Protein AF-A0A1Y1SK71-F1 (afdb_monomer)

Nearest PDB structures (foldseek):
  4bwz-assembly1_A  TM=1.422E-01  e=2.456E+00  Thermus thermophilus
  5mju-assembly1_A  TM=1.550E-01  e=6.084E+00  Homo sapiens
  7awq-assembly1_A  TM=1.308E-01  e=3.224E+00  Homo sapiens
  2nrj-assembly1_A  TM=1.210E-01  e=3.224E+00  Bacillus cereus

Organism: NCBI:txid1317117

Secondary structure (DSSP, 8-state):
-HHHHHHHHHHSS-S---------HHHHHHHHHHHTTTSPTT-THHHHHHHTHHHHHHHHTHHHHHHHHHTT-HHHHHHHHHHHSHHHHHHHHHHHHHTTGGGGGS---GGGGS----SSSHHHHHHHHHHS-GGGGSTT-HHHHHHHHHHHHHHHHHHHHHIIIIIHHHHHTTT--GGG-S--SGGGSSTT-SS-HHHHHHHHH-HHHHHHHHHHHHTT-SHHHHHHHHHHHHS-HHHHSPPP----HHHHHHHHHHTT----HHHHHHHHHHHHHHHHHHHHHHHHHHHHHHHH-HHHHHHTTTSTTSHHHHHHHHHHHHHHHHHHHHH-TTTSPPP-EEEEESPTT---B-S--PPPTT----SSTT----TTTT-EEEESS---S-GGGGGGGEEEEETT-PBPPEEEEESSTTS-TTT-SEEEEEESS--PPTT-EEEEEE-TT-B-TT-TTSTT-B-SS-EEEEEEB--

Solvent-accessible surface area (backbone atoms only — not comparable to full-atom values): 24291 Å² total; per-residue (Å²): 113,78,70,64,60,57,53,61,70,59,67,55,47,81,78,86,91,70,100,63,81,57,30,30,51,59,46,25,23,49,20,37,61,53,8,57,74,60,42,63,87,88,46,60,62,42,61,42,40,65,69,23,37,31,10,21,39,34,19,15,24,31,38,50,6,8,46,47,38,18,49,60,37,64,70,31,28,57,50,14,60,47,45,39,30,47,66,34,46,50,32,36,26,38,48,40,24,76,70,55,42,46,53,76,69,48,86,68,57,78,72,81,75,54,81,90,66,83,71,88,47,59,62,56,50,54,55,47,51,73,75,39,72,69,70,72,75,60,78,75,43,66,46,45,28,40,51,16,19,46,51,4,25,50,21,25,30,51,32,53,29,38,24,62,52,41,26,49,50,56,31,44,50,70,74,31,51,51,92,65,50,89,56,74,39,51,64,34,31,45,69,90,46,85,80,13,57,22,51,53,46,29,71,73,63,34,61,73,55,31,55,36,52,32,56,37,49,61,39,29,61,36,64,43,31,49,47,21,21,43,44,45,66,79,64,44,44,60,85,68,53,61,77,72,39,77,53,72,42,65,61,59,29,52,15,38,45,73,75,75,37,91,54,55,54,63,54,52,52,45,14,55,50,28,25,57,49,51,58,54,46,48,58,56,46,22,72,58,42,31,70,58,42,53,71,58,28,55,64,46,72,73,26,48,53,78,30,72,30,8,36,61,46,32,10,45,33,34,17,39,27,48,57,46,48,48,35,15,21,58,56,26,71,76,66,18,73,40,32,42,77,30,40,55,36,64,44,77,69,39,64,57,41,69,36,59,64,68,53,77,74,96,66,57,86,37,100,43,103,77,73,56,52,54,26,38,75,49,40,34,40,26,38,30,46,24,39,46,43,69,42,79,83,43,38,88,25,46,48,42,24,44,78,87,66,50,75,55,61,62,45,53,45,34,25,35,79,85,42,53,55,54,30,30,40,29,36,29,47,41,38,74,66,43,60,52,60,58,68,38,47,38,39,41,39,40,40,50,74,34,38,22,55,70,32,89,84,37,82,44,15,33,27,68,63,60,48,74,42,38,35,28,30,16,117

Sequence (475 aa):
MIKTLRTWAACALLMTAGNGFAAGMTTHAMMADVARHKLPPEHPLIAVLQHHRAALIAGAMFPDGGYFTGAAFEGDRDLAETAHWDSYTDALAAVAHEAGCADISGAADPWDSLPILGGTFDWAADELARELPIVSLRSADDCGTLVAFLMGIAAHGMGDEVWDALFEPSVYQRGEMHHSSPGYLLDSLPPGADPSVGTLLRGALGDAAFDALAAGFEFINGVEYAMDVIAIRDKFAWDEIPALVFPPSAPLSAAFARLGLDYDGLAIQRAAAGTRLLVSAERVAAAVDYVRVRDVMPYAVSNYETGSGGIHDVAQYIAGYYEHLWDRVVNGPINAAPPFVVGVHPRPGERNLPTAPCLAEPFAACEDNTRRPIADRYIYFALSASPGSDFSELEDAVAVFDEQGNKLASRLTPLPPWASPMSAHGMRIELLDKVLKPQHRYTVTITSQLYDRRGPNAPKARLAQPMIWHFQTGD

Mean predicted aligned error: 11.46 Å

Foldseek 3Di:
DVVVVLVVQLVQQPDDDDDDFDDQLLQLLLLQLLLLVLADPPDLVNVLCVLLVLLLSLLLLLLLLLLLCCSRPVVSPVLSVVLLFQLLLQLLLQLLLVVVLLCVSPCPPLVVPDDCPDDPCVVVCVVVCVVDVSSVVCSDDLSSSSLSSSLSSLSNNLLCLFLVLWPQLLLVLVVQFLVLFPCQWQCQVLPPDVNGNLNVVCVVSPDSRSVSSRVSVNSHRGLSLLVLLLCCPVVVSVVVNDNHDHHQQPSSQSSCVVVVHGDDSVSSVSSSVSSVVSVVVSNSRSVRRVVSSCVRRVVCSVAQPPHRSHSNNSSQLSSLLSVQSSQCSNVNPQRTAAKAWSDWFPHFAAEAQAFFSDDDDDRQPPPDPPSGGQSQSTTKIFISAQQLDDQQVCQVQKFKAWPVRDTFAWGKAGRVNPDDSRTGRMIGTGGPPRTDDAFTKMKMKGQQCRFHSVDNPRDRRTHPGIDMGMYTHHD

Structure (mmCIF, N/CA/C/O backbone):
data_AF-A0A1Y1SK71-F1
#
_entry.id   AF-A0A1Y1SK71-F1
#
loop_
_atom_site.group_PDB
_atom_site.id
_atom_site.type_symbol
_atom_site.label_atom_id
_atom_site.label_alt_id
_atom_site.label_comp_id
_atom_site.label_asym_id
_atom_site.label_entity_id
_atom_site.label_seq_id
_atom_site.pdbx_PDB_ins_code
_atom_site.Cartn_x
_atom_site.Cartn_y
_atom_site.Cartn_z
_atom_site.occupancy
_atom_site.B_iso_or_equiv
_atom_site.auth_seq_id
_atom_site.auth_comp_id
_atom_site.auth_asym_id
_atom_site.auth_atom_id
_atom_site.pdbx_PDB_model_num
ATOM 1 N N . MET A 1 1 ? 43.114 -10.062 -17.255 1.00 36.56 1 MET A N 1
ATOM 2 C CA . MET A 1 1 ? 41.886 -9.255 -17.435 1.00 36.56 1 MET A CA 1
ATOM 3 C C . MET A 1 1 ? 40.627 -9.912 -16.864 1.00 36.56 1 MET A C 1
ATOM 5 O O . MET A 1 1 ? 39.883 -9.215 -16.199 1.00 36.56 1 MET A O 1
ATOM 9 N N . ILE A 1 2 ? 40.404 -11.227 -17.006 1.00 32.44 2 ILE A N 1
ATOM 10 C CA . ILE A 1 2 ? 39.221 -11.919 -16.428 1.00 32.44 2 ILE A CA 1
ATOM 11 C C . ILE A 1 2 ? 39.284 -12.067 -14.888 1.00 32.44 2 ILE A C 1
ATOM 13 O O . ILE A 1 2 ? 38.260 -12.062 -14.214 1.00 32.44 2 ILE A O 1
ATOM 17 N N . LYS A 1 3 ? 40.486 -12.136 -14.295 1.00 26.12 3 LYS A N 1
ATOM 18 C CA . LYS A 1 3 ? 40.665 -12.227 -12.830 1.00 26.12 3 LYS A CA 1
ATOM 19 C C . LYS A 1 3 ? 40.483 -10.900 -12.087 1.00 26.12 3 LYS A C 1
ATOM 21 O O . LYS A 1 3 ? 40.135 -10.928 -10.919 1.00 26.12 3 LYS A O 1
ATOM 26 N N . THR A 1 4 ? 40.682 -9.771 -12.765 1.00 29.34 4 THR A N 1
ATOM 27 C CA . THR A 1 4 ? 40.555 -8.424 -12.191 1.00 29.34 4 THR A CA 1
ATOM 28 C C . THR A 1 4 ? 39.109 -7.923 -12.185 1.00 29.34 4 THR A C 1
ATOM 30 O O . THR A 1 4 ? 38.767 -7.167 -11.294 1.00 29.34 4 THR A O 1
ATOM 33 N N . LEU A 1 5 ? 38.231 -8.396 -13.086 1.00 29.25 5 LEU A N 1
ATOM 34 C CA . LEU A 1 5 ? 36.779 -8.143 -12.983 1.00 29.25 5 LEU A CA 1
ATOM 35 C C . LEU A 1 5 ? 36.122 -8.915 -11.823 1.00 29.25 5 LEU A C 1
ATOM 37 O O . LEU A 1 5 ? 35.161 -8.435 -11.235 1.00 29.25 5 LEU A O 1
ATOM 41 N N . ARG A 1 6 ? 36.663 -10.086 -11.454 1.00 30.45 6 ARG A N 1
ATOM 42 C CA . ARG A 1 6 ? 36.163 -10.904 -10.332 1.00 30.45 6 ARG A CA 1
ATOM 43 C C . ARG A 1 6 ? 36.442 -10.299 -8.954 1.00 30.45 6 ARG A C 1
ATOM 45 O O . ARG A 1 6 ? 35.761 -10.645 -8.001 1.00 30.45 6 ARG A O 1
ATOM 52 N N . THR A 1 7 ? 37.431 -9.415 -8.840 1.00 29.72 7 THR A N 1
ATOM 53 C CA . THR A 1 7 ? 37.834 -8.816 -7.557 1.00 29.72 7 THR A CA 1
ATOM 54 C C . THR A 1 7 ? 37.006 -7.580 -7.197 1.00 29.72 7 THR A C 1
ATOM 56 O O . THR A 1 7 ? 36.808 -7.319 -6.020 1.00 29.72 7 THR A O 1
ATOM 59 N N . TRP A 1 8 ? 36.455 -6.864 -8.184 1.00 31.98 8 TRP A N 1
ATOM 60 C CA . TRP A 1 8 ? 35.573 -5.714 -7.931 1.00 31.98 8 TRP A CA 1
ATOM 61 C C . TRP A 1 8 ? 34.147 -6.128 -7.539 1.00 31.98 8 TRP A C 1
ATOM 63 O O . TRP A 1 8 ? 33.538 -5.458 -6.716 1.00 31.98 8 TRP A O 1
ATOM 73 N N . ALA A 1 9 ? 33.656 -7.272 -8.033 1.00 34.44 9 ALA A N 1
ATOM 74 C CA . ALA A 1 9 ? 32.361 -7.833 -7.628 1.00 34.44 9 ALA A CA 1
ATOM 75 C C . ALA A 1 9 ? 32.344 -8.348 -6.172 1.00 34.44 9 ALA A C 1
ATOM 77 O O . ALA A 1 9 ? 31.290 -8.402 -5.555 1.00 34.44 9 ALA A O 1
ATOM 78 N N . ALA A 1 10 ? 33.507 -8.709 -5.616 1.00 28.75 10 ALA A N 1
ATOM 79 C CA . ALA A 1 10 ? 33.626 -9.290 -4.277 1.00 28.75 10 ALA A CA 1
ATOM 80 C C . ALA A 1 10 ? 33.840 -8.251 -3.157 1.00 28.75 10 ALA A C 1
ATOM 82 O O . ALA A 1 10 ? 33.617 -8.563 -1.993 1.00 28.75 10 ALA A O 1
ATOM 83 N N . CYS A 1 11 ? 34.268 -7.024 -3.479 1.00 27.55 11 CYS A N 1
ATOM 84 C CA . CYS A 1 11 ? 34.524 -5.984 -2.472 1.00 27.55 11 CYS A CA 1
ATOM 85 C C . CYS A 1 11 ? 33.317 -5.074 -2.182 1.00 27.55 11 CYS A C 1
ATOM 87 O O . CYS A 1 11 ? 33.364 -4.333 -1.206 1.00 27.55 11 CYS A O 1
ATOM 89 N N . ALA A 1 12 ? 32.251 -5.128 -2.987 1.00 33.69 12 ALA A N 1
ATOM 90 C CA . ALA A 1 12 ? 31.067 -4.272 -2.833 1.00 33.69 12 ALA A CA 1
ATOM 91 C C . ALA A 1 12 ? 30.032 -4.794 -1.812 1.00 33.69 12 ALA A C 1
ATOM 93 O O . ALA A 1 12 ? 29.107 -4.078 -1.464 1.00 33.69 12 ALA A O 1
ATOM 94 N N . LEU A 1 13 ? 30.200 -6.019 -1.309 1.00 36.97 13 LEU A N 1
ATOM 95 C CA . LEU A 1 13 ? 29.181 -6.746 -0.538 1.00 36.97 13 LEU A CA 1
ATOM 96 C C . LEU A 1 13 ? 29.346 -6.660 0.994 1.00 36.97 13 LEU A C 1
ATOM 98 O O . LEU A 1 13 ? 28.706 -7.406 1.725 1.00 36.97 13 LEU A O 1
ATOM 102 N N . LEU A 1 14 ? 30.254 -5.817 1.499 1.00 31.41 14 LEU A N 1
ATOM 103 C CA . LEU A 1 14 ? 30.771 -5.936 2.872 1.00 31.41 14 LEU A CA 1
ATOM 104 C C . LEU A 1 14 ? 30.262 -4.918 3.905 1.00 31.41 14 LEU A C 1
ATOM 106 O O . LEU A 1 14 ? 30.812 -4.896 5.004 1.00 31.41 14 LEU A O 1
ATOM 110 N N . MET A 1 15 ? 29.256 -4.079 3.634 1.00 28.08 15 MET A N 1
ATOM 111 C CA . MET A 1 15 ? 28.862 -3.051 4.613 1.00 28.08 15 MET A CA 1
ATOM 112 C C . MET A 1 15 ? 27.339 -2.857 4.730 1.00 28.08 15 MET A C 1
ATOM 114 O O . MET A 1 15 ? 26.698 -2.316 3.842 1.00 28.08 15 MET A O 1
ATOM 118 N N . THR A 1 16 ? 26.853 -3.247 5.916 1.00 32.62 16 THR A N 1
ATOM 119 C CA . THR A 1 16 ? 25.684 -2.778 6.692 1.00 32.62 16 THR A CA 1
ATOM 120 C C . THR A 1 16 ? 24.262 -3.241 6.344 1.00 32.62 16 THR A C 1
ATOM 122 O O . THR A 1 16 ? 23.677 -2.884 5.330 1.00 32.62 16 THR A O 1
ATOM 125 N N . ALA A 1 17 ? 23.685 -3.963 7.315 1.00 28.03 17 ALA A N 1
ATOM 126 C CA . ALA A 1 17 ? 22.271 -4.276 7.472 1.00 28.03 17 ALA A CA 1
ATOM 127 C C . ALA A 1 17 ? 21.498 -3.062 8.020 1.00 28.03 17 ALA A C 1
ATOM 129 O O . ALA A 1 17 ? 21.842 -2.526 9.076 1.00 28.03 17 ALA A O 1
ATOM 130 N N . GLY A 1 18 ? 20.444 -2.660 7.312 1.00 29.84 18 GLY A N 1
ATOM 131 C CA . GLY A 1 18 ? 19.381 -1.799 7.824 1.00 29.84 18 GLY A CA 1
ATOM 132 C C . GLY A 1 18 ? 18.129 -2.631 8.113 1.00 29.84 18 GLY A C 1
ATOM 133 O O . GLY A 1 18 ? 17.777 -3.505 7.319 1.00 29.84 18 GLY A O 1
ATOM 134 N N . ASN A 1 19 ? 17.457 -2.344 9.231 1.00 27.12 19 ASN A N 1
ATOM 135 C CA . ASN A 1 19 ? 16.178 -2.941 9.634 1.00 27.12 19 ASN A CA 1
ATOM 136 C C . ASN A 1 19 ? 15.045 -2.465 8.710 1.00 27.12 19 ASN A C 1
ATOM 138 O O . ASN A 1 19 ? 14.347 -1.509 9.025 1.00 27.12 19 ASN A O 1
ATOM 142 N N . GLY A 1 20 ? 14.901 -3.109 7.559 1.00 30.02 20 GLY A N 1
ATOM 143 C CA . GLY A 1 20 ? 13.630 -3.185 6.842 1.00 30.02 20 GLY A CA 1
ATOM 144 C C . GLY A 1 20 ? 13.245 -4.659 6.846 1.00 30.02 20 GLY A C 1
ATOM 145 O O . GLY A 1 20 ? 14.136 -5.504 6.922 1.00 30.02 20 GLY A O 1
ATOM 146 N N . PHE A 1 21 ? 11.965 -4.972 6.850 1.00 33.78 21 PHE A N 1
ATOM 147 C CA . PHE A 1 21 ? 11.477 -6.313 6.568 1.00 33.78 21 PHE A CA 1
ATOM 148 C C . PHE A 1 21 ? 10.757 -6.155 5.237 1.00 33.78 21 PHE A C 1
ATOM 150 O O . PHE A 1 21 ? 9.855 -5.334 5.170 1.00 33.78 21 PHE A O 1
ATOM 157 N N . ALA A 1 22 ? 11.223 -6.811 4.180 1.00 34.38 22 ALA A N 1
ATOM 158 C CA . ALA A 1 22 ? 10.472 -6.845 2.931 1.00 34.38 22 ALA A CA 1
ATOM 159 C C . ALA A 1 22 ? 10.776 -8.156 2.208 1.00 34.38 22 ALA A C 1
ATOM 161 O O . ALA A 1 22 ? 11.858 -8.363 1.640 1.00 34.38 22 ALA A O 1
ATOM 162 N N . ALA A 1 23 ? 9.812 -9.063 2.304 1.00 44.72 23 ALA A N 1
ATOM 163 C CA . ALA A 1 23 ? 9.499 -9.969 1.220 1.00 44.72 23 ALA A CA 1
ATOM 164 C C . ALA A 1 23 ? 8.091 -10.510 1.403 1.00 44.72 23 ALA A C 1
ATOM 166 O O . ALA A 1 23 ? 7.838 -11.314 2.305 1.00 44.72 23 ALA A O 1
ATOM 167 N N . GLY A 1 24 ? 7.237 -10.093 0.478 1.00 61.78 24 GLY A N 1
ATOM 168 C CA . GLY A 1 24 ? 5.848 -10.495 0.334 1.00 61.78 24 GLY A CA 1
ATOM 169 C C . GLY A 1 24 ? 5.422 -10.487 -1.126 1.00 61.78 24 GLY A C 1
ATOM 170 O O . GLY A 1 24 ? 4.297 -10.089 -1.429 1.00 61.78 24 GLY A O 1
ATOM 171 N N . MET A 1 25 ? 6.309 -10.840 -2.066 1.00 79.94 25 MET A N 1
ATOM 172 C CA . MET A 1 25 ? 6.119 -10.550 -3.492 1.00 79.94 25 MET A CA 1
ATOM 173 C C . MET A 1 25 ? 4.796 -11.105 -4.000 1.00 79.94 25 MET A C 1
ATOM 175 O O . MET A 1 25 ? 4.037 -10.420 -4.692 1.00 79.94 25 MET A O 1
ATOM 179 N N . THR A 1 26 ? 4.516 -12.365 -3.669 1.00 86.69 26 THR A N 1
ATOM 180 C CA . THR A 1 26 ? 3.294 -13.032 -4.119 1.00 86.69 26 THR A CA 1
ATOM 181 C C . THR A 1 26 ? 2.060 -12.425 -3.451 1.00 86.69 26 THR A C 1
ATOM 183 O O . THR A 1 26 ? 1.047 -12.206 -4.117 1.00 86.69 26 THR A O 1
ATOM 186 N N . THR A 1 27 ? 2.142 -12.104 -2.166 1.00 89.81 27 THR A N 1
ATOM 187 C CA . THR A 1 27 ? 1.065 -11.521 -1.371 1.00 89.81 27 THR A CA 1
ATOM 188 C C . THR A 1 27 ? 0.724 -10.110 -1.860 1.00 89.81 27 THR A C 1
ATOM 190 O O . THR A 1 27 ? -0.447 -9.863 -2.165 1.00 89.81 27 THR A O 1
ATOM 193 N N . HIS A 1 28 ? 1.707 -9.228 -2.079 1.00 92.75 28 HIS A N 1
ATOM 194 C CA . HIS A 1 28 ? 1.486 -7.900 -2.671 1.00 92.75 28 HIS A CA 1
ATOM 195 C C . HIS A 1 28 ? 0.891 -7.997 -4.076 1.00 92.75 28 HIS A C 1
ATOM 197 O O . HIS A 1 28 ? -0.058 -7.285 -4.415 1.00 92.75 28 HIS A O 1
ATOM 203 N N . ALA A 1 29 ? 1.393 -8.920 -4.899 1.00 92.31 29 ALA A N 1
ATOM 204 C CA . ALA A 1 29 ? 0.838 -9.159 -6.223 1.00 92.31 29 ALA A CA 1
ATOM 205 C C . ALA A 1 29 ? -0.627 -9.604 -6.170 1.00 92.31 29 ALA A C 1
ATOM 207 O O . ALA A 1 29 ? -1.442 -9.103 -6.945 1.00 92.31 29 ALA A O 1
ATOM 208 N N . MET A 1 30 ? -0.990 -10.495 -5.243 1.00 92.62 30 MET A N 1
ATOM 209 C CA . MET A 1 30 ? -2.382 -10.898 -5.040 1.00 92.62 30 MET A CA 1
ATOM 210 C C . MET A 1 30 ? -3.248 -9.737 -4.550 1.00 92.62 30 MET A C 1
ATOM 212 O O . MET A 1 30 ? -4.358 -9.567 -5.049 1.00 92.62 30 MET A O 1
ATOM 216 N N . MET A 1 31 ? -2.762 -8.915 -3.618 1.00 95.31 31 MET A N 1
ATOM 217 C CA . MET A 1 31 ? -3.473 -7.720 -3.148 1.00 95.31 31 MET A CA 1
ATOM 218 C C . MET A 1 31 ? -3.763 -6.751 -4.300 1.00 95.31 31 MET A C 1
ATOM 220 O O . MET A 1 31 ? -4.913 -6.342 -4.478 1.00 95.31 31 MET A O 1
ATOM 224 N N . ALA A 1 32 ? -2.754 -6.448 -5.122 1.00 96.19 32 ALA A N 1
ATOM 225 C CA . ALA A 1 32 ? -2.885 -5.593 -6.300 1.00 96.19 32 ALA A CA 1
ATOM 226 C C . ALA A 1 32 ? -3.862 -6.181 -7.337 1.00 96.19 32 ALA A C 1
ATOM 228 O O . ALA A 1 32 ? -4.741 -5.486 -7.856 1.00 96.19 32 ALA A O 1
ATOM 229 N N . ASP A 1 33 ? -3.756 -7.483 -7.616 1.00 93.88 33 ASP A N 1
ATOM 230 C CA . ASP A 1 33 ? -4.608 -8.163 -8.594 1.00 93.88 33 ASP A CA 1
ATOM 231 C C . ASP A 1 33 ? -6.065 -8.265 -8.136 1.00 93.88 33 ASP A C 1
ATOM 233 O O . ASP A 1 33 ? -6.986 -8.070 -8.926 1.00 93.88 33 ASP A O 1
ATOM 237 N N . VAL A 1 34 ? -6.302 -8.534 -6.852 1.00 95.19 34 VAL A N 1
ATOM 238 C CA . VAL A 1 34 ? -7.651 -8.566 -6.274 1.00 95.19 34 VAL A CA 1
ATOM 239 C C . VAL A 1 34 ? -8.252 -7.160 -6.234 1.00 95.19 34 VAL A C 1
ATOM 241 O O . VAL A 1 34 ? -9.454 -7.006 -6.464 1.00 95.19 34 VAL A O 1
ATOM 244 N N . ALA A 1 35 ? -7.447 -6.122 -5.989 1.00 97.31 35 ALA A N 1
ATOM 245 C CA . ALA A 1 35 ? -7.922 -4.743 -5.907 1.00 97.31 35 ALA A CA 1
ATOM 246 C C . ALA A 1 35 ? -8.562 -4.253 -7.212 1.00 97.31 35 ALA A C 1
ATOM 248 O O . ALA A 1 35 ? -9.590 -3.573 -7.171 1.00 97.31 35 ALA A O 1
ATOM 249 N N . ARG A 1 36 ? -8.057 -4.665 -8.386 1.00 94.06 36 ARG A N 1
ATOM 250 C CA . ARG A 1 36 ? -8.666 -4.265 -9.672 1.00 94.06 36 ARG A CA 1
ATOM 251 C C . ARG A 1 36 ? -10.111 -4.748 -9.831 1.00 94.06 36 ARG A C 1
ATOM 253 O O . ARG A 1 36 ? -10.877 -4.147 -10.576 1.00 94.06 36 ARG A O 1
ATOM 260 N N . HIS A 1 37 ? -10.493 -5.818 -9.132 1.00 94.69 37 HIS A N 1
ATOM 261 C CA . HIS A 1 37 ? -11.860 -6.346 -9.118 1.00 94.69 37 HIS A CA 1
ATOM 262 C C . HIS A 1 37 ? -12.781 -5.649 -8.109 1.00 94.69 37 HIS A C 1
ATOM 264 O O . HIS A 1 37 ? -13.986 -5.895 -8.116 1.00 94.69 37 HIS A O 1
ATOM 270 N N . LYS A 1 38 ? -12.224 -4.805 -7.237 1.00 96.38 38 LYS A N 1
ATOM 271 C CA . LYS A 1 38 ? -12.953 -4.032 -6.223 1.00 96.38 38 LYS A CA 1
ATOM 272 C C . LYS A 1 38 ? -13.192 -2.580 -6.633 1.00 96.38 38 LYS A C 1
ATOM 274 O O . LYS A 1 38 ? -13.909 -1.876 -5.927 1.00 96.38 38 LYS A O 1
ATOM 279 N N . LEU A 1 39 ? -12.625 -2.154 -7.762 1.00 95.38 39 LEU A N 1
ATOM 280 C CA . LEU A 1 39 ? -12.948 -0.878 -8.391 1.00 95.38 39 LEU A CA 1
ATOM 281 C C . LEU A 1 39 ? -14.455 -0.777 -8.689 1.00 95.38 39 LEU A C 1
ATOM 283 O O . LEU A 1 39 ? -15.096 -1.804 -8.950 1.00 95.38 39 LEU A O 1
ATOM 287 N N . PRO A 1 40 ? -15.026 0.442 -8.707 1.00 93.75 40 PRO A N 1
ATOM 288 C CA . PRO A 1 40 ? -16.411 0.647 -9.104 1.00 93.75 40 PRO A CA 1
ATOM 289 C C . PRO A 1 40 ? -16.702 0.010 -10.469 1.00 93.75 40 PRO A C 1
ATOM 291 O O . PRO A 1 40 ? -15.853 0.073 -11.366 1.00 93.75 40 PRO A O 1
ATOM 294 N N . PRO A 1 41 ? -17.894 -0.585 -10.669 1.00 90.25 41 PRO A N 1
ATOM 295 C CA . PRO A 1 41 ? -18.280 -1.104 -11.975 1.00 90.25 41 PRO A CA 1
ATOM 296 C C . PRO A 1 41 ? -18.088 -0.046 -13.064 1.00 90.25 41 PRO A C 1
ATOM 298 O O . PRO A 1 41 ? -18.377 1.127 -12.841 1.00 90.25 41 PRO A O 1
ATOM 301 N N . GLU A 1 42 ? -17.606 -0.471 -14.232 1.00 85.56 42 GLU A N 1
ATOM 302 C CA . GLU A 1 42 ? -17.348 0.396 -15.396 1.00 85.56 42 GLU A CA 1
ATOM 303 C C . GLU A 1 42 ? -16.206 1.412 -15.219 1.00 85.56 42 GLU A C 1
ATOM 305 O O . GLU A 1 42 ? -15.944 2.197 -16.131 1.00 85.56 42 GLU A O 1
ATOM 310 N N . HIS A 1 43 ? -15.473 1.383 -14.099 1.00 87.75 43 HIS A N 1
ATOM 311 C CA . HIS A 1 43 ? -14.312 2.249 -13.936 1.00 87.75 43 HIS A CA 1
ATOM 312 C C . HIS A 1 43 ? -13.271 1.964 -15.044 1.00 87.75 43 HIS A C 1
ATOM 314 O O . HIS A 1 43 ? -12.860 0.810 -15.215 1.00 87.75 43 HIS A O 1
ATOM 320 N N . PRO A 1 44 ? -12.793 2.983 -15.788 1.00 85.81 44 PRO A N 1
ATOM 321 C CA . PRO A 1 44 ? -11.947 2.798 -16.978 1.00 85.81 44 PRO A CA 1
ATOM 322 C C . PRO A 1 44 ? -10.643 2.043 -16.696 1.00 85.81 44 PRO A C 1
ATOM 324 O O . PRO A 1 44 ? -10.155 1.280 -17.530 1.00 85.81 44 PRO A O 1
ATOM 327 N N . LEU A 1 45 ? -10.106 2.211 -15.486 1.00 88.75 45 LEU A N 1
ATOM 328 C CA . LEU A 1 45 ? -8.896 1.528 -15.040 1.00 88.75 45 LEU A CA 1
ATOM 329 C C . LEU A 1 45 ? -9.035 -0.006 -15.029 1.00 88.75 45 LEU A C 1
ATOM 331 O O . LEU A 1 45 ? -8.032 -0.693 -15.186 1.00 88.75 45 LEU A O 1
ATOM 335 N N . ILE A 1 46 ? -10.249 -0.565 -14.910 1.00 87.31 46 ILE A N 1
ATOM 336 C CA . ILE A 1 46 ? -10.462 -2.024 -14.928 1.00 87.31 46 ILE A CA 1
ATOM 337 C C . ILE A 1 46 ? -9.910 -2.632 -16.222 1.00 87.31 46 ILE A C 1
ATOM 339 O O . ILE A 1 46 ? -9.178 -3.621 -16.171 1.00 87.31 46 ILE A O 1
ATOM 343 N N . ALA A 1 47 ? -10.217 -2.025 -17.373 1.00 85.38 47 ALA A N 1
ATOM 344 C CA . ALA A 1 47 ? -9.762 -2.515 -18.671 1.00 85.38 47 ALA A CA 1
ATOM 345 C C . ALA A 1 47 ? -8.235 -2.412 -18.810 1.00 85.38 47 ALA A C 1
ATOM 347 O O . ALA A 1 47 ? -7.593 -3.365 -19.251 1.00 85.38 47 ALA A O 1
ATOM 348 N N . VAL A 1 48 ? -7.652 -1.290 -18.369 1.00 88.12 48 VAL A N 1
ATOM 349 C CA . VAL A 1 48 ? -6.197 -1.073 -18.376 1.00 88.12 48 VAL A CA 1
ATOM 350 C C . VAL A 1 48 ? -5.496 -2.123 -17.513 1.00 88.12 48 VAL A C 1
ATOM 352 O O . VAL A 1 48 ? -4.591 -2.804 -17.986 1.00 88.12 48 VAL A O 1
ATOM 355 N N . LEU A 1 49 ? -5.941 -2.321 -16.270 1.00 91.69 49 LEU A N 1
ATOM 356 C CA . LEU A 1 49 ? -5.326 -3.278 -15.347 1.00 91.69 49 LEU A CA 1
ATOM 357 C C . LEU A 1 49 ? -5.535 -4.731 -15.768 1.00 91.69 49 LEU A C 1
ATOM 359 O O . LEU A 1 49 ? -4.672 -5.566 -15.517 1.00 91.69 49 LEU A O 1
ATOM 363 N N . GLN A 1 50 ? -6.653 -5.050 -16.421 1.00 88.62 50 GLN A N 1
ATOM 364 C CA . GLN A 1 50 ? -6.878 -6.383 -16.971 1.00 88.62 50 GLN A CA 1
ATOM 365 C C . GLN A 1 50 ? -5.943 -6.670 -18.152 1.00 88.62 50 GLN A C 1
ATOM 367 O O . GLN A 1 50 ? -5.396 -7.769 -18.242 1.00 88.62 50 GLN A O 1
ATOM 372 N N . HIS A 1 51 ? -5.735 -5.693 -19.038 1.00 85.00 51 HIS A N 1
ATOM 373 C CA . HIS A 1 51 ? -4.895 -5.853 -20.228 1.00 85.00 51 HIS A CA 1
ATOM 374 C C . HIS A 1 51 ? -3.395 -5.801 -19.911 1.00 85.00 51 HIS A C 1
ATOM 376 O O . HIS A 1 51 ? -2.616 -6.595 -20.433 1.00 85.00 51 HIS A O 1
ATOM 382 N N . HIS A 1 52 ? -2.994 -4.926 -18.988 1.00 88.38 52 HIS A N 1
ATOM 383 C CA . HIS A 1 52 ? -1.608 -4.745 -18.542 1.00 88.38 52 HIS A CA 1
ATOM 384 C C . HIS A 1 52 ? -1.347 -5.391 -17.178 1.00 88.38 52 HIS A C 1
ATOM 386 O O . HIS A 1 52 ? -0.487 -4.945 -16.415 1.00 88.38 52 HIS A O 1
ATOM 392 N N . ARG A 1 53 ? -2.058 -6.483 -16.870 1.00 90.06 53 ARG A N 1
ATOM 393 C CA . ARG A 1 53 ? -1.944 -7.199 -15.593 1.00 90.06 53 ARG A CA 1
ATOM 394 C C . ARG A 1 53 ? -0.499 -7.572 -15.253 1.00 90.06 53 ARG A C 1
ATOM 396 O O . ARG A 1 53 ? -0.094 -7.476 -14.106 1.00 90.06 53 ARG A O 1
ATOM 403 N N . ALA A 1 54 ? 0.316 -7.932 -16.240 1.00 86.56 54 ALA A N 1
ATOM 404 C CA . ALA A 1 54 ? 1.730 -8.233 -16.016 1.00 86.56 54 ALA A CA 1
ATOM 405 C C . ALA A 1 54 ? 2.550 -7.058 -15.464 1.00 86.56 54 ALA A C 1
ATOM 407 O O . ALA A 1 54 ? 3.475 -7.278 -14.684 1.00 86.56 54 ALA A O 1
ATOM 408 N N . ALA A 1 55 ? 2.207 -5.833 -15.858 1.00 92.38 55 ALA A N 1
ATOM 409 C CA . ALA A 1 55 ? 2.850 -4.626 -15.365 1.00 92.38 55 ALA A CA 1
ATOM 410 C C . ALA A 1 55 ? 2.333 -4.229 -13.983 1.00 92.38 55 ALA A C 1
ATOM 412 O O . ALA A 1 55 ? 3.130 -3.845 -13.134 1.00 92.38 55 ALA A O 1
ATOM 413 N N . LEU A 1 56 ? 1.034 -4.421 -13.728 1.00 95.44 56 LEU A N 1
ATOM 414 C CA . LEU A 1 56 ? 0.447 -4.302 -12.391 1.00 95.44 56 LEU A CA 1
ATOM 415 C C . LEU A 1 56 ? 1.183 -5.181 -11.374 1.00 95.44 56 LEU A C 1
ATOM 417 O O . LEU A 1 56 ? 1.657 -4.689 -10.354 1.00 95.44 56 LEU A O 1
ATOM 421 N N . ILE A 1 57 ? 1.338 -6.466 -11.692 1.00 92.81 57 ILE A N 1
ATOM 422 C CA . ILE A 1 57 ? 2.034 -7.420 -10.824 1.00 92.81 57 ILE A CA 1
ATOM 423 C C . ILE A 1 57 ? 3.516 -7.058 -10.676 1.00 92.81 57 ILE A C 1
ATOM 425 O O . ILE A 1 57 ? 4.048 -7.099 -9.573 1.00 92.81 57 ILE A O 1
ATOM 429 N N . ALA A 1 58 ? 4.182 -6.648 -11.761 1.00 91.25 58 ALA A N 1
ATOM 430 C CA . ALA A 1 58 ? 5.575 -6.213 -11.694 1.00 91.25 58 ALA A CA 1
ATOM 431 C C . ALA A 1 58 ? 5.766 -4.984 -10.794 1.00 91.25 58 ALA A C 1
ATOM 433 O O . ALA A 1 58 ? 6.748 -4.929 -10.062 1.00 91.25 58 ALA A O 1
ATOM 434 N N . GLY A 1 59 ? 4.840 -4.020 -10.834 1.00 96.19 59 GLY A N 1
ATOM 435 C CA . GLY A 1 59 ? 4.869 -2.839 -9.972 1.00 96.19 59 GLY A CA 1
ATOM 436 C C . GLY A 1 59 ? 4.669 -3.193 -8.503 1.00 96.19 59 GLY A C 1
ATOM 437 O O . GLY A 1 59 ? 5.410 -2.701 -7.662 1.00 96.19 59 GLY A O 1
ATOM 438 N N . ALA A 1 60 ? 3.741 -4.109 -8.210 1.00 95.38 60 ALA A N 1
ATOM 439 C CA . ALA A 1 60 ? 3.457 -4.574 -6.849 1.00 95.38 60 ALA A CA 1
ATOM 440 C C . ALA A 1 60 ? 4.613 -5.347 -6.194 1.00 95.38 60 ALA A C 1
ATOM 442 O O . ALA A 1 60 ? 4.583 -5.591 -4.998 1.00 95.38 60 ALA A O 1
ATOM 443 N N . MET A 1 61 ? 5.614 -5.743 -6.978 1.00 90.94 61 MET A N 1
ATOM 444 C CA . MET A 1 61 ? 6.799 -6.485 -6.540 1.00 90.94 61 MET A CA 1
ATOM 445 C C . MET A 1 61 ? 8.100 -5.682 -6.758 1.00 90.94 61 MET A C 1
ATOM 447 O O . MET A 1 61 ? 9.207 -6.166 -6.515 1.00 90.94 61 MET A O 1
ATOM 451 N N . PHE A 1 62 ? 8.020 -4.484 -7.342 1.00 92.81 62 PHE A N 1
ATOM 452 C CA . PHE A 1 62 ? 9.208 -3.726 -7.734 1.00 92.81 62 PHE A CA 1
ATOM 453 C C . PHE A 1 62 ? 10.027 -3.217 -6.538 1.00 92.81 62 PHE A C 1
ATOM 455 O O . PHE A 1 62 ? 11.251 -3.385 -6.585 1.00 92.81 62 PHE A O 1
ATOM 462 N N . PRO A 1 63 ? 9.415 -2.631 -5.489 1.00 90.56 63 PRO A N 1
ATOM 463 C CA . PRO A 1 63 ? 10.177 -2.082 -4.370 1.00 90.56 63 PRO A CA 1
ATOM 464 C C . PRO A 1 63 ? 11.031 -3.141 -3.646 1.00 90.56 63 PRO A C 1
ATOM 466 O O . PRO A 1 63 ? 12.246 -2.962 -3.536 1.00 90.56 63 PRO A O 1
ATOM 469 N N . ASP A 1 64 ? 10.468 -4.308 -3.328 1.00 84.19 64 ASP A N 1
ATOM 470 C CA . ASP A 1 64 ? 11.188 -5.484 -2.798 1.00 84.19 64 ASP A CA 1
ATOM 471 C C . ASP A 1 64 ? 12.408 -5.903 -3.630 1.00 84.19 64 ASP A C 1
ATOM 473 O O . ASP A 1 64 ? 13.470 -6.256 -3.105 1.00 84.19 64 ASP A O 1
ATOM 477 N N . GLY A 1 65 ? 12.296 -5.824 -4.959 1.00 79.38 65 GLY A N 1
ATOM 478 C CA . GLY A 1 65 ? 13.413 -6.102 -5.858 1.00 79.38 65 GLY A CA 1
ATOM 479 C C . GLY A 1 65 ? 14.608 -5.178 -5.631 1.00 79.38 65 GLY A C 1
ATOM 480 O O . GLY A 1 65 ? 15.753 -5.627 -5.732 1.00 79.38 65 GLY A O 1
ATOM 481 N N . GLY A 1 66 ? 14.354 -3.908 -5.306 1.00 82.19 66 GLY A N 1
ATOM 482 C CA . GLY A 1 66 ? 15.388 -2.929 -4.982 1.00 82.19 66 GLY A CA 1
ATOM 483 C C . GLY A 1 66 ? 15.974 -3.108 -3.578 1.00 82.19 66 GLY A C 1
ATOM 484 O O . GLY A 1 66 ? 17.179 -2.929 -3.415 1.00 82.19 66 GLY A O 1
ATOM 485 N N . TYR A 1 67 ? 15.197 -3.560 -2.584 1.00 79.19 67 TYR A N 1
ATOM 486 C CA . TYR A 1 67 ? 15.763 -3.952 -1.284 1.00 79.19 67 TYR A CA 1
ATOM 487 C C . TYR A 1 67 ? 16.743 -5.114 -1.424 1.00 79.19 67 TYR A C 1
ATOM 489 O O . TYR A 1 67 ? 17.844 -5.074 -0.866 1.00 79.19 67 TYR A O 1
ATOM 497 N N . PHE A 1 68 ? 16.381 -6.116 -2.226 1.00 73.62 68 PHE A N 1
ATOM 498 C CA . PHE A 1 68 ? 17.250 -7.252 -2.498 1.00 73.62 68 PHE A CA 1
ATOM 499 C C . PHE A 1 68 ? 18.551 -6.838 -3.194 1.00 73.62 68 PHE A C 1
ATOM 501 O O . PHE A 1 68 ? 19.632 -7.266 -2.782 1.00 73.62 68 PHE A O 1
ATOM 508 N N . THR A 1 69 ? 18.495 -5.978 -4.219 1.00 73.69 69 THR A N 1
ATOM 509 C CA . THR A 1 69 ? 19.733 -5.473 -4.838 1.00 73.69 69 THR A CA 1
ATOM 510 C C . THR A 1 69 ? 20.475 -4.480 -3.943 1.00 73.69 69 THR A C 1
ATOM 512 O O . THR A 1 69 ? 21.696 -4.368 -4.061 1.00 73.69 69 THR A O 1
ATOM 515 N N . GLY A 1 70 ? 19.781 -3.863 -2.985 1.00 71.94 70 GLY A N 1
ATOM 516 C CA . GLY A 1 70 ? 20.311 -3.019 -1.917 1.00 71.94 70 GLY A CA 1
ATOM 517 C C . GLY A 1 70 ? 21.442 -3.655 -1.111 1.00 71.94 70 GLY A C 1
ATOM 518 O O . GLY A 1 70 ? 22.387 -2.967 -0.733 1.00 71.94 70 GLY A O 1
ATOM 519 N N . ALA A 1 71 ? 21.413 -4.981 -0.930 1.00 64.94 71 ALA A N 1
ATOM 520 C CA . ALA A 1 71 ? 22.488 -5.729 -0.268 1.00 64.94 71 ALA A CA 1
ATOM 521 C C . ALA A 1 71 ? 23.843 -5.630 -1.002 1.00 64.94 71 ALA A C 1
ATOM 523 O O . ALA A 1 71 ? 24.902 -5.774 -0.393 1.00 64.94 71 ALA A O 1
ATOM 524 N N . ALA A 1 72 ? 23.816 -5.390 -2.316 1.00 64.75 72 ALA A N 1
ATOM 525 C CA . ALA A 1 72 ? 24.999 -5.215 -3.156 1.00 64.75 72 ALA A CA 1
ATOM 526 C C . ALA A 1 72 ? 25.220 -3.755 -3.595 1.00 64.75 72 ALA A C 1
ATOM 528 O O . ALA A 1 72 ? 26.337 -3.384 -3.963 1.00 64.75 72 ALA A O 1
ATOM 529 N N . PHE A 1 73 ? 24.163 -2.942 -3.592 1.00 77.00 73 PHE A N 1
ATOM 530 C CA . PHE A 1 73 ? 24.146 -1.568 -4.080 1.00 77.00 73 PHE A CA 1
ATOM 531 C C . PHE A 1 73 ? 23.306 -0.704 -3.136 1.00 77.00 73 PHE A C 1
ATOM 533 O O . PHE A 1 73 ? 22.107 -0.578 -3.335 1.00 77.00 73 PHE A O 1
ATOM 540 N N . GLU A 1 74 ? 23.927 -0.075 -2.136 1.00 75.50 74 GLU A N 1
ATOM 541 C CA . GLU A 1 74 ? 23.230 0.693 -1.084 1.00 75.50 74 GLU A CA 1
ATOM 542 C C . GLU A 1 74 ? 22.180 1.682 -1.631 1.00 75.50 74 GLU A C 1
ATOM 544 O O . GLU A 1 74 ? 21.061 1.736 -1.133 1.00 75.50 74 GLU A O 1
ATOM 549 N N . GLY A 1 75 ? 22.478 2.379 -2.734 1.00 82.69 75 GLY A N 1
ATOM 550 C CA . GLY A 1 75 ? 21.528 3.303 -3.366 1.00 82.69 75 GLY A CA 1
ATOM 551 C C . GLY A 1 75 ? 20.254 2.649 -3.924 1.00 82.69 75 GLY A C 1
ATOM 552 O O . GLY A 1 75 ? 19.242 3.332 -4.058 1.00 82.69 75 GLY A O 1
ATOM 553 N N . ASP A 1 76 ? 20.264 1.346 -4.220 1.00 84.75 76 ASP A N 1
ATOM 554 C CA . ASP A 1 76 ? 19.068 0.614 -4.659 1.00 84.75 76 ASP A CA 1
ATOM 555 C C . ASP A 1 76 ? 18.082 0.412 -3.498 1.00 84.75 76 ASP A C 1
ATOM 557 O O . ASP A 1 76 ? 16.874 0.385 -3.727 1.00 84.75 76 ASP A O 1
ATOM 561 N N . ARG A 1 77 ? 18.576 0.339 -2.253 1.00 84.56 77 ARG A N 1
ATOM 562 C CA . ARG A 1 77 ? 17.725 0.288 -1.058 1.00 84.56 77 ARG A CA 1
ATOM 563 C C . ARG A 1 77 ? 16.982 1.603 -0.852 1.00 84.56 77 ARG A C 1
ATOM 565 O O . ARG A 1 77 ? 15.789 1.578 -0.585 1.00 84.56 77 ARG A O 1
ATOM 572 N N . ASP A 1 78 ? 17.660 2.734 -1.007 1.00 88.25 78 ASP A N 1
ATOM 573 C CA . ASP A 1 78 ? 17.019 4.049 -0.883 1.00 88.25 78 ASP A CA 1
ATOM 574 C C . ASP A 1 78 ? 16.013 4.299 -2.019 1.00 88.25 78 ASP A C 1
ATOM 576 O O . ASP A 1 78 ? 14.957 4.901 -1.808 1.00 88.25 78 ASP A O 1
ATOM 580 N N . LEU A 1 79 ? 16.321 3.800 -3.224 1.00 91.12 79 LEU A N 1
ATOM 581 C CA . LEU A 1 79 ? 15.400 3.789 -4.360 1.00 91.12 79 LEU A CA 1
ATOM 582 C C . LEU A 1 79 ? 14.146 2.982 -4.023 1.00 91.12 79 LEU A C 1
ATOM 584 O O . LEU A 1 79 ? 13.040 3.485 -4.220 1.00 91.12 79 LEU A O 1
ATOM 588 N N . ALA A 1 80 ? 14.325 1.755 -3.522 1.00 89.62 80 ALA A N 1
ATOM 589 C CA . ALA A 1 80 ? 13.238 0.884 -3.095 1.00 89.62 80 ALA A CA 1
ATOM 590 C C . ALA A 1 80 ? 12.382 1.569 -2.039 1.00 89.62 80 ALA A C 1
ATOM 592 O O . ALA A 1 80 ? 11.203 1.792 -2.282 1.00 89.62 80 ALA A O 1
ATOM 593 N N . GLU A 1 81 ? 12.989 1.986 -0.928 1.00 87.50 81 GLU A N 1
ATOM 594 C CA . GLU A 1 81 ? 12.335 2.700 0.168 1.00 87.50 81 GLU A CA 1
ATOM 595 C C . GLU A 1 81 ? 11.504 3.871 -0.358 1.00 87.50 81 GLU A C 1
ATOM 597 O O . GLU A 1 81 ? 10.313 3.966 -0.098 1.00 87.50 81 GLU A O 1
ATOM 602 N N . THR A 1 82 ? 12.096 4.728 -1.190 1.00 91.19 82 THR A N 1
ATOM 603 C CA . THR A 1 82 ? 11.384 5.870 -1.770 1.00 91.19 82 THR A CA 1
ATOM 604 C C . THR A 1 82 ? 10.199 5.433 -2.637 1.00 91.19 82 THR A C 1
ATOM 606 O O . THR A 1 82 ? 9.158 6.087 -2.607 1.00 91.19 82 THR A O 1
ATOM 609 N N . ALA A 1 83 ? 10.339 4.347 -3.403 1.00 92.19 83 ALA A N 1
ATOM 610 C CA . ALA A 1 83 ? 9.290 3.843 -4.282 1.00 92.19 83 ALA A CA 1
ATOM 611 C C . ALA A 1 83 ? 8.053 3.320 -3.532 1.00 92.19 83 ALA A C 1
ATOM 613 O O . ALA A 1 83 ? 6.981 3.323 -4.132 1.00 92.19 83 ALA A O 1
ATOM 614 N N . HIS A 1 84 ? 8.163 2.930 -2.255 1.00 88.62 84 HIS A N 1
ATOM 615 C CA . HIS A 1 84 ? 7.018 2.479 -1.444 1.00 88.62 84 HIS A CA 1
ATOM 616 C C . HIS A 1 84 ? 5.991 3.586 -1.215 1.00 88.62 84 HIS A C 1
ATOM 618 O O . HIS A 1 84 ? 4.800 3.328 -1.067 1.00 88.62 84 HIS A O 1
ATOM 624 N N . TRP A 1 85 ? 6.447 4.835 -1.164 1.00 90.06 85 TRP A N 1
ATOM 625 C CA . TRP A 1 85 ? 5.677 5.898 -0.541 1.00 90.06 85 TRP A CA 1
ATOM 626 C C . TRP A 1 85 ? 4.907 6.770 -1.534 1.00 90.06 85 TRP A C 1
ATOM 628 O O . TRP A 1 85 ? 5.314 6.973 -2.681 1.00 90.06 85 TRP A O 1
ATOM 638 N N . ASP A 1 86 ? 3.827 7.397 -1.046 1.00 90.56 86 ASP A N 1
ATOM 639 C CA . ASP A 1 86 ? 2.927 8.232 -1.854 1.00 90.56 86 ASP A CA 1
ATOM 640 C C . ASP A 1 86 ? 3.643 9.375 -2.587 1.00 90.56 86 ASP A C 1
ATOM 642 O O . ASP A 1 86 ? 3.179 9.884 -3.601 1.00 90.56 86 ASP A O 1
ATOM 646 N N . SER A 1 87 ? 4.771 9.862 -2.061 1.00 91.06 87 SER A N 1
ATOM 647 C CA . SER A 1 87 ? 5.586 10.894 -2.726 1.00 91.06 87 SER A CA 1
ATOM 648 C C . SER A 1 87 ? 6.059 10.446 -4.106 1.00 91.06 87 SER A C 1
ATOM 650 O O . SER A 1 87 ? 5.999 11.228 -5.059 1.00 91.06 87 SER A O 1
ATOM 652 N N . TYR A 1 88 ? 6.477 9.190 -4.233 1.00 94.25 88 TYR A N 1
ATOM 653 C CA . TYR A 1 88 ? 6.932 8.632 -5.493 1.00 94.25 88 TYR A CA 1
ATOM 654 C C . TYR A 1 88 ? 5.780 8.314 -6.441 1.00 94.25 88 TYR A C 1
ATOM 656 O O . TYR A 1 88 ? 5.839 8.693 -7.612 1.00 94.25 88 TYR A O 1
ATOM 664 N N . THR A 1 89 ? 4.717 7.670 -5.960 1.00 95.38 89 THR A N 1
ATOM 665 C CA . THR A 1 89 ? 3.554 7.340 -6.800 1.00 95.38 89 THR A CA 1
ATOM 666 C C . THR A 1 89 ? 2.869 8.600 -7.329 1.00 95.38 89 THR A C 1
ATOM 668 O O . THR A 1 89 ? 2.506 8.639 -8.502 1.00 95.38 89 THR A O 1
ATOM 671 N N . ASP A 1 90 ? 2.794 9.679 -6.544 1.00 93.88 90 ASP A N 1
ATOM 672 C CA . ASP A 1 90 ? 2.316 10.982 -7.016 1.00 93.88 90 ASP A CA 1
ATOM 673 C C . ASP A 1 90 ? 3.216 11.599 -8.086 1.00 93.88 90 ASP A C 1
ATOM 675 O O . ASP A 1 90 ? 2.730 12.127 -9.094 1.00 93.88 90 ASP A O 1
ATOM 679 N N . ALA A 1 91 ? 4.535 11.544 -7.886 1.00 95.75 91 ALA A N 1
ATOM 680 C CA . ALA A 1 91 ? 5.491 12.021 -8.876 1.00 95.75 91 ALA A CA 1
ATOM 681 C C . ALA A 1 91 ? 5.377 11.221 -10.181 1.00 95.75 91 ALA A C 1
ATOM 683 O O . ALA A 1 91 ? 5.412 11.799 -11.269 1.00 95.75 91 ALA A O 1
ATOM 684 N N . LEU A 1 92 ? 5.186 9.906 -10.084 1.00 97.38 92 LEU A N 1
ATOM 685 C CA . LEU A 1 92 ? 5.018 9.022 -11.228 1.00 97.38 92 LEU A CA 1
ATOM 686 C C . LEU A 1 92 ? 3.657 9.214 -11.919 1.00 97.38 92 LEU A C 1
ATOM 688 O O . LEU A 1 92 ? 3.602 9.222 -13.148 1.00 97.38 92 LEU A O 1
ATOM 692 N N . ALA A 1 93 ? 2.583 9.477 -11.170 1.00 96.94 93 ALA A N 1
ATOM 693 C CA . ALA A 1 93 ? 1.288 9.870 -11.724 1.00 96.94 93 ALA A CA 1
ATOM 694 C C . ALA A 1 93 ? 1.381 11.194 -12.497 1.00 96.94 93 ALA A C 1
ATOM 696 O O . ALA A 1 93 ? 0.806 11.319 -13.576 1.00 96.94 93 ALA A O 1
ATOM 697 N N . ALA A 1 94 ? 2.159 12.160 -11.994 1.00 96.88 94 ALA A N 1
ATOM 698 C CA . ALA A 1 94 ? 2.438 13.409 -12.699 1.00 96.88 94 ALA A CA 1
ATOM 699 C C . ALA A 1 94 ? 3.196 13.174 -14.015 1.00 96.88 94 ALA A C 1
ATOM 701 O O . ALA A 1 94 ? 2.847 13.755 -15.040 1.00 96.88 94 ALA A O 1
ATOM 702 N N . VAL A 1 95 ? 4.208 12.300 -13.999 1.00 97.38 95 VAL A N 1
ATOM 703 C CA . VAL A 1 95 ? 4.940 11.900 -15.211 1.00 97.38 95 VAL A CA 1
ATOM 704 C C . VAL A 1 95 ? 4.000 11.236 -16.222 1.00 97.38 95 VAL A C 1
ATOM 706 O O . VAL A 1 95 ? 4.039 11.585 -17.400 1.00 97.38 95 VAL A O 1
ATOM 709 N N . ALA A 1 96 ? 3.127 10.326 -15.781 1.00 95.88 96 ALA A N 1
ATOM 710 C CA . ALA A 1 96 ? 2.150 9.670 -16.650 1.00 95.88 96 ALA A CA 1
ATOM 711 C C . ALA A 1 96 ? 1.124 10.662 -17.230 1.00 95.88 96 ALA A C 1
ATOM 713 O O . ALA A 1 96 ? 0.802 10.593 -18.416 1.00 95.88 96 ALA A O 1
ATOM 714 N N . HIS A 1 97 ? 0.649 11.614 -16.421 1.00 95.00 97 HIS A N 1
ATOM 715 C CA . HIS A 1 97 ? -0.243 12.686 -16.864 1.00 95.00 97 HIS A CA 1
ATOM 716 C C . HIS A 1 97 ? 0.399 13.539 -17.966 1.00 95.00 97 HIS A C 1
ATOM 718 O O . HIS A 1 97 ? -0.183 13.730 -19.032 1.00 95.00 97 HIS A O 1
ATOM 724 N N . GLU A 1 98 ? 1.626 14.012 -17.743 1.00 94.88 98 GLU A N 1
ATOM 725 C CA . GLU A 1 98 ? 2.351 14.853 -18.703 1.00 94.88 98 GLU A CA 1
ATOM 726 C C . GLU A 1 98 ? 2.739 14.107 -19.986 1.00 94.88 98 GLU A C 1
ATOM 728 O O . GLU A 1 98 ? 2.864 14.723 -21.044 1.00 94.88 98 GLU A O 1
ATOM 733 N N . ALA A 1 99 ? 2.880 12.782 -19.910 1.00 91.44 99 ALA A N 1
ATOM 734 C CA . ALA A 1 99 ? 3.056 11.915 -21.069 1.00 91.44 99 ALA A CA 1
ATOM 735 C C . ALA A 1 99 ? 1.752 11.670 -21.859 1.00 91.44 99 ALA A C 1
ATOM 737 O O . ALA A 1 99 ? 1.795 11.016 -22.899 1.00 91.44 99 ALA A O 1
ATOM 738 N N . GLY A 1 100 ? 0.604 12.184 -21.398 1.00 89.69 100 GLY A N 1
ATOM 739 C CA . GLY A 1 100 ? -0.690 12.010 -22.061 1.00 89.69 100 GLY A CA 1
ATOM 740 C C . GLY A 1 100 ? -1.334 10.643 -21.820 1.00 89.69 100 GLY A C 1
ATOM 741 O O . GLY A 1 100 ? -2.216 10.237 -22.572 1.00 89.69 100 GLY A O 1
ATOM 742 N N . CYS A 1 101 ? -0.937 9.919 -20.769 1.00 89.62 101 CYS A N 1
ATOM 743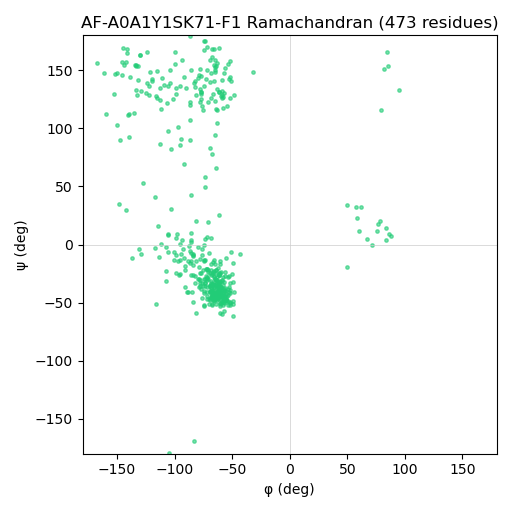 C CA . CYS A 1 101 ? -1.438 8.567 -20.510 1.00 89.62 101 CYS A CA 1
ATOM 744 C C . CYS A 1 101 ? -2.883 8.511 -19.980 1.00 89.62 101 CYS A C 1
ATOM 746 O O . CYS A 1 101 ? -3.369 7.428 -19.674 1.00 89.62 101 CYS A O 1
ATOM 748 N N . ALA A 1 102 ? -3.593 9.639 -19.884 1.00 81.38 102 ALA A N 1
ATOM 749 C CA . ALA A 1 102 ? -5.016 9.687 -19.534 1.00 81.38 102 ALA A CA 1
ATOM 750 C C . ALA A 1 102 ? -5.916 9.083 -20.635 1.00 81.38 102 ALA A C 1
ATOM 752 O O . ALA A 1 102 ? -6.930 8.435 -20.350 1.00 81.38 102 ALA A O 1
ATOM 753 N N . ASP A 1 103 ? -5.500 9.235 -21.896 1.00 71.50 103 ASP A N 1
ATOM 754 C CA . ASP A 1 103 ? -6.291 8.872 -23.076 1.00 71.50 103 ASP A CA 1
ATOM 755 C C . ASP A 1 103 ? -6.262 7.369 -23.393 1.00 71.50 103 ASP A C 1
ATOM 757 O O . ASP A 1 103 ? -6.971 6.917 -24.289 1.00 71.50 103 ASP A O 1
ATOM 761 N N . ILE A 1 104 ? -5.521 6.556 -22.629 1.00 69.81 104 ILE A N 1
ATOM 762 C CA . ILE A 1 104 ? -5.510 5.086 -22.783 1.00 69.81 104 ILE A CA 1
ATOM 763 C C . ILE A 1 104 ? -6.868 4.444 -22.471 1.00 69.81 104 ILE A C 1
ATOM 765 O O . ILE A 1 104 ? -7.161 3.340 -22.924 1.00 69.81 104 ILE A O 1
ATOM 769 N N . SER A 1 105 ? -7.703 5.146 -21.698 1.00 53.12 105 SER A N 1
ATOM 770 C CA . SER A 1 105 ? -9.101 4.783 -21.447 1.00 53.12 105 SER A CA 1
ATOM 771 C C . SER A 1 105 ? -10.059 5.312 -22.520 1.00 53.12 105 SER A C 1
ATOM 773 O O . SER A 1 105 ? -11.213 4.886 -22.597 1.00 53.12 105 SER A O 1
ATOM 775 N N . GLY A 1 106 ? -9.575 6.241 -23.348 1.00 41.94 106 GLY A N 1
ATOM 776 C CA . GLY A 1 106 ? -10.306 6.882 -24.420 1.00 41.94 106 GLY A CA 1
ATOM 777 C C . GLY A 1 106 ? -10.421 5.969 -25.632 1.00 41.94 106 GLY A C 1
ATOM 778 O O . GLY A 1 106 ? -9.457 5.359 -26.098 1.00 41.94 106 GLY A O 1
ATOM 779 N N . ALA A 1 107 ? -11.631 5.905 -26.172 1.00 35.84 107 ALA A N 1
ATOM 780 C CA . ALA A 1 107 ? -11.941 5.345 -27.475 1.00 35.84 107 ALA A CA 1
ATOM 781 C C . ALA A 1 107 ? -11.278 6.162 -28.604 1.00 35.84 107 ALA A C 1
ATOM 783 O O . ALA A 1 107 ? -11.965 6.786 -29.406 1.00 35.84 107 ALA A O 1
ATOM 784 N N . ALA A 1 108 ? -9.946 6.174 -28.681 1.00 38.19 108 ALA A N 1
ATOM 785 C CA . ALA A 1 108 ? -9.294 6.384 -29.961 1.00 38.19 108 ALA A CA 1
ATOM 786 C C . ALA A 1 108 ? -9.707 5.200 -30.835 1.00 38.19 108 ALA A C 1
ATOM 788 O O . ALA A 1 108 ? -9.428 4.042 -30.484 1.00 38.19 108 ALA A O 1
ATOM 789 N N . ASP A 1 109 ? -10.442 5.498 -31.904 1.00 42.19 109 ASP A N 1
ATOM 790 C CA . ASP A 1 109 ? -10.862 4.515 -32.887 1.00 42.19 109 ASP A CA 1
ATOM 791 C C . ASP A 1 109 ? -9.596 3.759 -33.324 1.00 42.19 109 ASP A C 1
ATOM 793 O O . ASP A 1 109 ? -8.603 4.407 -33.671 1.00 42.19 109 ASP A O 1
ATOM 797 N N . PRO A 1 110 ? -9.536 2.415 -33.254 1.00 45.06 110 PRO A N 1
ATOM 798 C CA . PRO A 1 110 ? -8.337 1.665 -33.640 1.00 45.06 110 PRO A CA 1
ATOM 799 C C . PRO A 1 110 ? -7.809 2.066 -35.030 1.00 45.06 110 PRO A C 1
ATOM 801 O O . PRO A 1 110 ? -6.607 1.986 -35.292 1.00 45.06 110 PRO A O 1
ATOM 804 N N . TRP A 1 111 ? -8.712 2.570 -35.874 1.00 43.66 111 TRP A N 1
ATOM 805 C CA . TRP A 1 111 ? -8.487 3.094 -37.214 1.00 43.66 111 TRP A CA 1
ATOM 806 C C . TRP A 1 111 ? -7.636 4.369 -37.294 1.00 43.66 111 TRP A C 1
ATOM 808 O O . TRP A 1 111 ? -6.929 4.531 -38.284 1.00 43.66 111 TRP A O 1
ATOM 818 N N . ASP A 1 112 ? -7.612 5.227 -36.269 1.00 40.75 112 ASP A N 1
ATOM 819 C CA . ASP A 1 112 ? -6.841 6.486 -36.297 1.00 40.75 112 ASP A CA 1
ATOM 820 C C . ASP A 1 112 ? -5.322 6.268 -36.144 1.00 40.75 112 ASP A C 1
ATOM 822 O O . ASP A 1 112 ? -4.521 7.166 -36.405 1.00 40.75 112 ASP A O 1
ATOM 826 N N . SER A 1 113 ? -4.913 5.062 -35.734 1.00 40.50 113 SER A N 1
ATOM 827 C CA . SER A 1 113 ? -3.512 4.698 -35.467 1.00 40.50 113 SER A CA 1
ATOM 828 C C . SER A 1 113 ? -2.871 3.809 -36.539 1.00 40.50 113 SER A C 1
ATOM 830 O O . SER A 1 113 ? -1.665 3.552 -36.491 1.00 40.50 113 SER A O 1
ATOM 832 N N . LEU A 1 114 ? -3.648 3.345 -37.524 1.00 38.91 114 LEU A N 1
ATOM 833 C CA . LEU A 1 114 ? -3.116 2.543 -38.620 1.00 38.91 114 LEU A CA 1
ATOM 834 C C . LEU A 1 114 ? -2.508 3.459 -39.695 1.00 38.91 114 LEU A C 1
ATOM 836 O O . LEU A 1 114 ? -3.125 4.454 -40.080 1.00 38.91 114 LEU A O 1
ATOM 840 N N . PRO A 1 115 ? -1.314 3.144 -40.232 1.00 34.81 115 PRO A N 1
ATOM 841 C CA . PRO A 1 115 ? -0.814 3.854 -41.398 1.00 34.81 115 PRO A CA 1
ATOM 842 C C . PRO A 1 115 ? -1.822 3.688 -42.541 1.00 34.81 115 PRO A C 1
ATOM 844 O O . PRO A 1 115 ? -2.179 2.563 -42.886 1.00 34.81 115 PRO A O 1
ATOM 847 N N . ILE A 1 116 ? -2.277 4.798 -43.134 1.00 39.38 116 ILE A N 1
ATOM 848 C CA . ILE A 1 116 ? -3.144 4.776 -44.321 1.00 39.38 116 ILE A CA 1
ATOM 849 C C . ILE A 1 116 ? -2.339 4.161 -45.474 1.00 39.38 116 ILE A C 1
ATOM 851 O O . ILE A 1 116 ? -1.577 4.841 -46.166 1.00 39.38 116 ILE A O 1
ATOM 855 N N . LEU A 1 117 ? -2.481 2.851 -45.664 1.00 40.09 117 LEU A N 1
ATOM 856 C CA . LEU A 1 117 ? -1.900 2.100 -46.770 1.00 40.09 117 LEU A CA 1
ATOM 857 C C . LEU A 1 117 ? -2.958 2.000 -47.870 1.00 40.09 117 LEU A C 1
ATOM 859 O O . LEU A 1 117 ? -3.731 1.053 -47.920 1.00 40.09 117 LEU A O 1
ATOM 863 N N . GLY A 1 118 ? -3.032 3.012 -48.734 1.00 29.52 118 GLY A N 1
ATOM 864 C CA . GLY A 1 118 ? -4.091 3.088 -49.741 1.00 29.52 118 GLY A CA 1
ATOM 865 C C . GLY A 1 118 ? -4.141 1.894 -50.711 1.00 29.52 118 GLY A C 1
ATOM 866 O O . GLY A 1 118 ? -3.140 1.560 -51.346 1.00 29.52 118 GLY A O 1
ATOM 867 N N . GLY A 1 119 ? -5.353 1.354 -50.907 1.00 45.56 119 GLY A N 1
ATOM 868 C CA . GLY A 1 119 ? -5.763 0.528 -52.052 1.00 45.56 119 GLY A CA 1
ATOM 869 C C . GLY A 1 119 ? -5.654 -0.989 -51.856 1.00 45.56 119 GLY A C 1
ATOM 870 O O . GLY A 1 119 ? -4.612 -1.489 -51.463 1.00 45.56 119 GLY A O 1
ATOM 871 N N . THR A 1 120 ? -6.709 -1.740 -52.218 1.00 41.25 120 THR A N 1
ATOM 872 C CA . THR A 1 120 ? -6.871 -3.227 -52.247 1.00 41.25 120 THR A CA 1
ATOM 873 C C . THR A 1 120 ? -6.483 -4.048 -51.001 1.00 41.25 120 THR A C 1
ATOM 875 O O . THR A 1 120 ? -6.987 -5.157 -50.851 1.00 41.25 120 THR A O 1
ATOM 878 N N . PHE A 1 121 ? -5.670 -3.516 -50.090 1.00 40.94 121 PHE A N 1
ATOM 879 C CA . PHE A 1 121 ? -5.346 -4.067 -48.777 1.00 40.94 121 PHE A CA 1
ATOM 880 C C . PHE A 1 121 ? -6.389 -3.707 -47.713 1.00 40.94 121 PHE A C 1
ATOM 882 O O . PHE A 1 121 ? -6.475 -4.422 -46.721 1.00 40.94 121 PHE A O 1
ATOM 889 N N . ASP A 1 122 ? -7.232 -2.696 -47.948 1.00 43.94 122 ASP A N 1
ATOM 890 C CA . ASP A 1 122 ? -8.298 -2.293 -47.018 1.00 43.94 122 ASP A CA 1
ATOM 891 C C . ASP A 1 122 ? -9.299 -3.429 -46.749 1.00 43.94 122 ASP A C 1
ATOM 893 O O . ASP A 1 122 ? -9.717 -3.629 -45.617 1.00 43.94 122 ASP A O 1
ATOM 897 N N . TRP A 1 123 ? -9.614 -4.255 -47.756 1.00 40.34 123 TRP A N 1
ATOM 898 C CA . TRP A 1 123 ? -10.517 -5.403 -47.583 1.00 40.34 123 TRP A CA 1
ATOM 899 C C . TRP A 1 123 ? -9.867 -6.565 -46.813 1.00 40.34 123 TRP A C 1
ATOM 901 O O . TRP A 1 123 ? -10.526 -7.236 -46.025 1.00 40.34 123 TRP A O 1
ATOM 911 N N . ALA A 1 124 ? -8.564 -6.796 -47.012 1.00 40.41 124 ALA A N 1
ATOM 912 C CA . ALA A 1 124 ? -7.832 -7.826 -46.276 1.00 40.41 124 ALA A CA 1
ATOM 913 C C . ALA A 1 124 ? -7.566 -7.401 -44.823 1.00 40.41 124 ALA A C 1
ATOM 915 O O . ALA A 1 124 ? -7.588 -8.248 -43.937 1.00 40.41 124 ALA A O 1
ATOM 916 N N . ALA A 1 125 ? -7.355 -6.106 -44.573 1.00 45.81 125 ALA A N 1
ATOM 917 C CA . ALA A 1 125 ? -7.274 -5.542 -43.232 1.00 45.81 125 ALA A CA 1
ATOM 918 C C . ALA A 1 125 ? -8.631 -5.613 -42.513 1.00 45.81 125 ALA A C 1
ATOM 920 O O . ALA A 1 125 ? -8.655 -6.056 -41.373 1.00 45.81 125 ALA A O 1
ATOM 921 N N . ASP A 1 126 ? -9.744 -5.290 -43.183 1.00 46.00 126 ASP A N 1
ATOM 922 C CA . ASP A 1 126 ? -11.106 -5.403 -42.628 1.00 46.00 126 ASP A CA 1
ATOM 923 C C . ASP A 1 126 ? -11.466 -6.840 -42.221 1.00 46.00 126 ASP A C 1
ATOM 925 O O . ASP A 1 126 ? -12.017 -7.071 -41.143 1.00 46.00 126 ASP A O 1
ATOM 929 N N . GLU A 1 127 ? -11.144 -7.824 -43.063 1.00 44.84 127 GLU A N 1
ATOM 930 C CA . GLU A 1 127 ? -11.508 -9.218 -42.801 1.00 44.84 127 GLU A CA 1
ATOM 931 C C . GLU A 1 127 ? -10.573 -9.870 -41.763 1.00 44.84 127 GLU A C 1
ATOM 933 O O . GLU A 1 127 ? -11.019 -10.652 -40.925 1.00 44.84 127 GLU A O 1
ATOM 938 N N . LEU A 1 128 ? -9.290 -9.484 -41.736 1.00 42.44 128 LEU A N 1
ATOM 939 C CA . LEU A 1 128 ? -8.337 -9.924 -40.710 1.00 42.44 128 LEU A CA 1
ATOM 940 C C . LEU A 1 128 ? -8.584 -9.231 -39.354 1.00 42.44 128 LEU A C 1
ATOM 942 O O . LEU A 1 128 ? -8.350 -9.838 -38.316 1.00 42.44 128 LEU A O 1
ATOM 946 N N . ALA A 1 129 ? -9.104 -8.000 -39.348 1.00 44.19 129 ALA A N 1
ATOM 947 C CA . ALA A 1 129 ? -9.515 -7.249 -38.158 1.00 44.19 129 ALA A CA 1
ATOM 948 C C . ALA A 1 129 ? -10.845 -7.742 -37.551 1.00 44.19 129 ALA A C 1
ATOM 950 O O . ALA A 1 129 ? -11.103 -7.520 -36.368 1.00 44.19 129 ALA A O 1
ATOM 951 N N . ARG A 1 130 ? -11.687 -8.432 -38.333 1.00 46.28 130 ARG A N 1
ATOM 952 C CA . ARG A 1 130 ? -12.886 -9.131 -37.831 1.00 46.28 130 ARG A CA 1
ATOM 953 C C . ARG A 1 130 ? -12.576 -10.481 -37.185 1.00 46.28 130 ARG A C 1
ATOM 955 O O . ARG A 1 130 ? -13.309 -10.895 -36.292 1.00 46.28 130 ARG A O 1
ATOM 962 N N . GLU A 1 131 ? -11.517 -11.152 -37.631 1.00 39.53 131 GLU A N 1
ATOM 963 C CA . GLU A 1 131 ? -11.121 -12.493 -37.168 1.00 39.53 131 GLU A CA 1
ATOM 96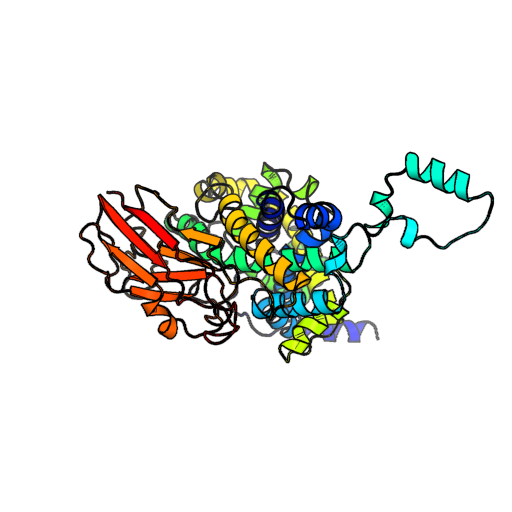4 C C . GLU A 1 131 ? -10.006 -12.462 -36.103 1.00 39.53 131 GLU A C 1
ATOM 966 O O . GLU A 1 131 ? -9.909 -13.373 -35.280 1.00 39.53 131 GLU A O 1
ATOM 971 N N . LEU A 1 132 ? -9.179 -11.410 -36.061 1.00 39.97 132 LEU A N 1
ATOM 972 C CA . LEU A 1 132 ? -8.213 -11.174 -34.987 1.00 39.97 132 LEU A CA 1
ATOM 973 C C . LEU A 1 132 ? -8.790 -10.155 -34.001 1.00 39.97 132 LEU A C 1
ATOM 975 O O . LEU A 1 132 ? -9.195 -9.071 -34.422 1.00 39.97 132 LEU A O 1
ATOM 979 N N . PRO A 1 133 ? -8.784 -10.421 -32.683 1.00 39.66 133 PRO A N 1
ATOM 980 C CA . PRO A 1 133 ? -9.096 -9.381 -31.726 1.00 39.66 133 PRO A CA 1
ATOM 981 C C . PRO A 1 133 ? -8.015 -8.302 -31.856 1.00 39.66 133 PRO A C 1
ATOM 983 O O . PRO A 1 133 ? -6.901 -8.475 -31.371 1.00 39.66 133 PRO A O 1
ATOM 986 N N . ILE A 1 134 ? -8.361 -7.172 -32.481 1.00 42.53 134 ILE A N 1
ATOM 987 C CA . ILE A 1 134 ? -7.561 -5.932 -32.609 1.00 42.53 134 ILE A CA 1
ATOM 988 C C . ILE A 1 134 ? -7.004 -5.467 -31.238 1.00 42.53 134 ILE A C 1
ATOM 990 O O . ILE A 1 134 ? -6.037 -4.716 -31.147 1.00 42.53 134 ILE A O 1
ATOM 994 N N . VAL A 1 135 ? -7.557 -6.008 -30.152 1.00 40.78 135 VAL A N 1
ATOM 995 C CA . VAL A 1 135 ? -7.078 -5.963 -28.766 1.00 40.78 135 VAL A CA 1
ATOM 996 C C . VAL A 1 135 ? -5.617 -6.436 -28.600 1.00 40.78 135 VAL A C 1
ATOM 998 O O . VAL A 1 135 ? -4.923 -5.947 -27.712 1.00 40.78 135 VAL A O 1
ATOM 1001 N N . SER A 1 136 ? -5.090 -7.321 -29.459 1.00 37.66 136 SER A N 1
ATOM 1002 C CA . SER A 1 136 ? -3.720 -7.852 -29.325 1.00 37.66 136 SER A CA 1
ATOM 1003 C C . SER A 1 136 ? -2.605 -6.888 -29.756 1.00 37.66 136 SER A C 1
ATOM 1005 O O . SER A 1 136 ? -1.438 -7.190 -29.529 1.00 37.66 136 SER A O 1
ATOM 1007 N N . LEU A 1 137 ? -2.923 -5.744 -30.373 1.00 36.50 137 LEU A N 1
ATOM 1008 C CA . LEU A 1 137 ? -1.929 -4.740 -30.794 1.00 36.50 137 LEU A CA 1
ATOM 1009 C C . LEU A 1 137 ? -1.713 -3.612 -29.772 1.00 36.50 137 LEU A C 1
ATOM 1011 O O . LEU A 1 137 ? -0.761 -2.852 -29.913 1.00 36.50 137 LEU A O 1
ATOM 1015 N N . ARG A 1 138 ? -2.531 -3.530 -28.711 1.00 43.44 138 ARG A N 1
ATOM 1016 C CA . ARG A 1 138 ? -2.328 -2.581 -27.596 1.00 43.44 138 ARG A CA 1
ATOM 1017 C C . ARG A 1 138 ? -1.583 -3.179 -26.399 1.00 43.44 138 ARG A C 1
ATOM 1019 O O . ARG A 1 138 ? -1.356 -2.490 -25.418 1.00 43.44 138 ARG A O 1
ATOM 1026 N N . SER A 1 139 ? -1.171 -4.452 -26.439 1.00 39.28 139 SER A N 1
ATOM 1027 C CA . SER A 1 139 ? -0.448 -5.111 -25.326 1.00 39.28 139 SER A CA 1
ATOM 1028 C C . SER A 1 139 ? 0.976 -4.581 -25.088 1.00 39.28 139 SER A C 1
ATOM 1030 O O . SER A 1 139 ? 1.715 -5.154 -24.292 1.00 39.28 139 SER A O 1
ATOM 1032 N N . ALA A 1 140 ? 1.376 -3.529 -25.803 1.00 48.66 140 ALA A N 1
ATOM 1033 C CA . ALA A 1 140 ? 2.691 -2.907 -25.752 1.00 48.66 140 ALA A CA 1
ATOM 1034 C C . ALA A 1 140 ? 2.603 -1.375 -25.883 1.00 48.66 140 ALA A C 1
ATOM 1036 O O . ALA A 1 140 ? 3.515 -0.766 -26.438 1.00 48.66 140 ALA A O 1
ATOM 1037 N N . ASP A 1 141 ? 1.511 -0.741 -25.434 1.00 74.25 141 ASP A N 1
ATOM 1038 C CA . ASP A 1 141 ? 1.559 0.707 -25.246 1.00 74.25 141 ASP A CA 1
ATOM 1039 C C . ASP A 1 141 ? 2.316 1.041 -23.944 1.00 74.25 141 ASP A C 1
ATOM 1041 O O . ASP A 1 141 ? 2.140 0.430 -22.881 1.00 74.25 141 ASP A O 1
ATOM 1045 N N . ASP A 1 142 ? 3.262 1.974 -24.051 1.00 84.75 142 ASP A N 1
ATOM 1046 C CA . ASP A 1 142 ? 4.095 2.377 -22.916 1.00 84.75 142 ASP A CA 1
ATOM 1047 C C . ASP A 1 142 ? 3.234 3.017 -21.817 1.00 84.75 142 ASP A C 1
ATOM 1049 O O . ASP A 1 142 ? 3.531 2.861 -20.635 1.00 84.75 142 ASP A O 1
ATOM 1053 N N . CYS A 1 143 ? 2.130 3.679 -22.186 1.00 89.44 143 CYS A N 1
ATOM 1054 C CA . CYS A 1 143 ? 1.234 4.327 -21.235 1.00 89.44 143 CYS A CA 1
ATOM 1055 C C . CYS A 1 143 ? 0.400 3.345 -20.405 1.00 89.44 143 CYS A C 1
ATOM 1057 O O . CYS A 1 143 ? 0.354 3.501 -19.186 1.00 89.44 143 CYS A O 1
ATOM 1059 N N . GLY A 1 144 ? -0.236 2.332 -21.000 1.00 90.06 144 GLY A N 1
ATOM 1060 C CA . GLY A 1 144 ? -0.989 1.338 -20.236 1.00 90.06 144 GLY A CA 1
ATOM 1061 C C . GLY A 1 144 ? -0.076 0.507 -19.340 1.00 90.06 144 GLY A C 1
ATOM 1062 O O . GLY A 1 144 ? -0.406 0.250 -18.182 1.00 90.06 144 GLY A O 1
ATOM 1063 N N . THR A 1 145 ? 1.131 0.200 -19.824 1.00 91.81 145 THR A N 1
ATOM 1064 C CA . THR A 1 145 ? 2.183 -0.446 -19.027 1.00 91.81 145 THR A CA 1
ATOM 1065 C C . THR A 1 145 ? 2.624 0.432 -17.853 1.00 91.81 145 THR A C 1
ATOM 1067 O O . THR A 1 145 ? 2.684 -0.051 -16.724 1.00 91.81 145 THR A O 1
ATOM 1070 N N . LEU A 1 146 ? 2.896 1.720 -18.089 1.00 95.12 146 LEU A N 1
ATOM 1071 C CA . LEU A 1 146 ? 3.306 2.672 -17.053 1.00 95.12 146 LEU A CA 1
ATOM 1072 C C . LEU A 1 146 ? 2.217 2.876 -15.998 1.00 95.12 146 LEU A C 1
ATOM 1074 O O . LEU A 1 146 ? 2.515 2.843 -14.808 1.00 95.12 146 LEU A O 1
ATOM 1078 N N . VAL A 1 147 ? 0.964 3.058 -16.421 1.00 96.12 147 VAL A N 1
ATOM 1079 C CA . VAL A 1 147 ? -0.174 3.242 -15.513 1.00 96.12 147 VAL A CA 1
ATOM 1080 C C . VAL A 1 147 ? -0.410 1.987 -14.684 1.00 96.12 147 VAL A C 1
ATOM 1082 O O . VAL A 1 147 ? -0.548 2.088 -13.470 1.00 96.12 147 VAL A O 1
ATOM 1085 N N . ALA A 1 148 ? -0.429 0.801 -15.294 1.00 96.50 148 ALA A N 1
ATOM 1086 C CA . ALA A 1 148 ? -0.615 -0.432 -14.537 1.00 96.50 148 ALA A CA 1
ATOM 1087 C C . ALA A 1 148 ? 0.532 -0.665 -13.546 1.00 96.50 148 ALA A C 1
ATOM 1089 O O . ALA A 1 148 ? 0.277 -0.998 -12.394 1.00 96.50 148 ALA A O 1
ATOM 1090 N N . PHE A 1 149 ? 1.776 -0.411 -13.956 1.00 97.50 149 PHE A N 1
ATOM 1091 C CA . PHE A 1 149 ? 2.939 -0.495 -13.075 1.00 97.50 149 PHE A CA 1
ATOM 1092 C C . PHE A 1 149 ? 2.875 0.501 -11.908 1.00 97.50 149 PHE A C 1
ATOM 1094 O O . PHE A 1 149 ? 3.128 0.118 -10.769 1.00 97.50 149 PHE A O 1
ATOM 1101 N N . LEU A 1 150 ? 2.467 1.749 -12.165 1.00 97.94 150 LEU A N 1
ATOM 1102 C CA . LEU A 1 150 ? 2.200 2.757 -11.134 1.00 97.94 150 LEU A CA 1
ATOM 1103 C C . LEU A 1 150 ? 1.164 2.260 -10.114 1.00 97.94 150 LEU A C 1
ATOM 1105 O O . LEU A 1 150 ? 1.403 2.354 -8.913 1.00 97.94 150 LEU A O 1
ATOM 1109 N N . MET A 1 151 ? 0.042 1.699 -10.578 1.00 98.19 151 MET A N 1
ATOM 1110 C CA . MET A 1 151 ? -0.970 1.112 -9.690 1.00 98.19 151 MET A CA 1
ATOM 1111 C C . MET A 1 151 ? -0.409 -0.082 -8.904 1.00 98.19 151 MET A C 1
ATOM 1113 O O . MET A 1 151 ? -0.766 -0.290 -7.750 1.00 98.19 151 MET A O 1
ATOM 1117 N N . GLY A 1 152 ? 0.507 -0.852 -9.488 1.00 97.88 152 GLY A N 1
ATOM 1118 C CA . GLY A 1 152 ? 1.228 -1.906 -8.778 1.00 97.88 152 GLY A CA 1
ATOM 1119 C C . GLY A 1 152 ? 2.036 -1.366 -7.603 1.00 97.88 152 GLY A C 1
ATOM 1120 O O . GLY A 1 152 ? 1.841 -1.811 -6.479 1.00 97.88 152 GLY A O 1
ATOM 1121 N N . ILE A 1 153 ? 2.885 -0.365 -7.841 1.00 96.88 153 ILE A N 1
ATOM 1122 C CA . ILE A 1 153 ? 3.699 0.254 -6.781 1.00 96.88 153 ILE A CA 1
ATOM 1123 C C . ILE A 1 153 ? 2.810 0.862 -5.690 1.00 96.88 153 ILE A C 1
ATOM 1125 O O . ILE A 1 153 ? 3.050 0.666 -4.504 1.00 96.88 153 ILE A O 1
ATOM 1129 N N . ALA A 1 154 ? 1.738 1.548 -6.089 1.00 96.62 154 ALA A N 1
ATOM 1130 C CA . ALA A 1 154 ? 0.756 2.104 -5.165 1.00 96.62 154 ALA A CA 1
ATOM 1131 C C . ALA A 1 154 ? 0.082 1.036 -4.286 1.00 96.62 154 ALA A C 1
ATOM 1133 O O . ALA A 1 154 ? -0.188 1.278 -3.110 1.00 96.62 154 ALA A O 1
ATOM 1134 N N . ALA A 1 155 ? -0.186 -0.144 -4.850 1.00 97.25 155 ALA A N 1
ATOM 1135 C CA . ALA A 1 155 ? -0.712 -1.276 -4.099 1.00 97.25 155 ALA A CA 1
ATOM 1136 C C . ALA A 1 155 ? 0.293 -1.875 -3.125 1.00 97.25 155 ALA A C 1
ATOM 1138 O O . ALA A 1 155 ? -0.131 -2.315 -2.065 1.00 97.25 155 ALA A O 1
ATOM 1139 N N . HIS A 1 156 ? 1.577 -1.891 -3.482 1.00 94.94 156 HIS A N 1
ATOM 1140 C CA . HIS A 1 156 ? 2.638 -2.376 -2.610 1.00 94.94 156 HIS A CA 1
ATOM 1141 C C . HIS A 1 156 ? 2.696 -1.541 -1.325 1.00 94.94 156 HIS A C 1
ATOM 1143 O O . HIS A 1 156 ? 2.373 -2.059 -0.267 1.00 94.94 156 HIS A O 1
ATOM 1149 N N . GLY A 1 157 ? 2.907 -0.222 -1.430 1.00 92.12 157 GLY A N 1
ATOM 1150 C CA . GLY A 1 157 ? 2.994 0.649 -0.249 1.00 92.12 157 GLY A CA 1
ATOM 1151 C C . GLY A 1 157 ? 1.738 0.655 0.630 1.00 92.12 157 GLY A C 1
ATOM 1152 O O . GLY A 1 157 ? 1.825 0.532 1.845 1.00 92.12 157 GLY A O 1
ATOM 1153 N N . MET A 1 158 ? 0.539 0.729 0.035 1.00 93.56 158 MET A N 1
ATOM 1154 C CA . MET A 1 158 ? -0.714 0.590 0.803 1.00 93.56 158 MET A CA 1
ATOM 1155 C C . MET A 1 158 ? -0.862 -0.816 1.413 1.00 93.56 158 MET A C 1
ATOM 1157 O O . MET A 1 158 ? -1.509 -0.981 2.448 1.00 93.56 158 MET A O 1
ATOM 1161 N N . GLY A 1 159 ? -0.300 -1.825 0.748 1.00 92.44 159 GLY A N 1
ATOM 1162 C CA . GLY A 1 159 ? -0.219 -3.200 1.211 1.00 92.44 159 GLY A CA 1
ATOM 1163 C C . GLY A 1 159 ? 0.524 -3.288 2.530 1.00 92.44 159 GLY A C 1
ATOM 1164 O O . GLY A 1 159 ? -0.103 -3.665 3.516 1.00 92.44 159 GLY A O 1
ATOM 1165 N N . ASP A 1 160 ? 1.779 -2.849 2.553 1.00 87.75 160 ASP A N 1
ATOM 1166 C CA . ASP A 1 160 ? 2.631 -2.805 3.746 1.00 87.75 160 ASP A CA 1
ATOM 1167 C C . ASP A 1 160 ? 1.933 -2.050 4.872 1.00 87.75 160 ASP A C 1
ATOM 1169 O O . ASP A 1 160 ? 1.779 -2.553 5.984 1.00 87.75 160 ASP A O 1
ATOM 1173 N N . GLU A 1 161 ? 1.400 -0.860 4.564 1.00 87.06 161 GLU A N 1
ATOM 1174 C CA . GLU A 1 161 ? 0.763 -0.017 5.569 1.00 87.06 161 GLU A CA 1
ATOM 1175 C C . GLU A 1 161 ? -0.370 -0.737 6.311 1.00 87.06 161 GLU A C 1
ATOM 1177 O O . GLU A 1 161 ? -0.492 -0.642 7.534 1.00 87.06 161 GLU A O 1
ATOM 1182 N N . VAL A 1 162 ? -1.220 -1.458 5.579 1.00 88.50 162 VAL A N 1
ATOM 1183 C CA . VAL A 1 162 ? -2.417 -2.094 6.138 1.00 88.50 162 VAL A CA 1
ATOM 1184 C C . VAL A 1 162 ? -2.118 -3.504 6.657 1.00 88.50 162 VAL A C 1
ATOM 1186 O O . VAL A 1 162 ? -2.622 -3.881 7.720 1.00 88.50 162 VAL A O 1
ATOM 1189 N N . TRP A 1 163 ? -1.310 -4.285 5.942 1.00 87.75 163 TRP A N 1
ATOM 1190 C CA . TRP A 1 163 ? -0.932 -5.648 6.314 1.00 87.75 163 TRP A CA 1
ATOM 1191 C C . TRP A 1 163 ? -0.089 -5.664 7.593 1.00 87.75 163 TRP A C 1
ATOM 1193 O O . TRP A 1 163 ? -0.460 -6.351 8.554 1.00 87.75 163 TRP A O 1
ATOM 1203 N N . ASP A 1 164 ? 0.947 -4.828 7.677 1.00 81.06 164 ASP A N 1
ATOM 1204 C CA . ASP A 1 164 ? 1.839 -4.750 8.844 1.00 81.06 164 ASP A CA 1
ATOM 1205 C C . ASP A 1 164 ? 1.142 -4.189 10.077 1.00 81.06 164 ASP A C 1
ATOM 1207 O O . ASP A 1 164 ? 1.508 -4.465 11.223 1.00 81.06 164 ASP A O 1
ATOM 1211 N N . ALA A 1 165 ? 0.106 -3.385 9.861 1.00 78.06 165 ALA A N 1
ATOM 1212 C CA . ALA A 1 165 ? -0.672 -2.805 10.938 1.00 78.06 165 ALA A CA 1
ATOM 1213 C C . ALA A 1 165 ? -1.737 -3.738 11.508 1.00 78.06 165 ALA A C 1
ATOM 1215 O O . ALA A 1 165 ? -2.059 -3.647 12.698 1.00 78.06 165 ALA A O 1
ATOM 1216 N N . LEU A 1 166 ? -2.320 -4.598 10.671 1.00 81.12 166 LEU A N 1
ATOM 1217 C CA . LEU A 1 166 ? -3.509 -5.373 11.024 1.00 81.12 166 LEU A CA 1
ATOM 1218 C C . LEU A 1 166 ? -3.240 -6.877 11.042 1.00 81.12 166 LEU A C 1
ATOM 1220 O O . LEU A 1 166 ? -3.562 -7.553 12.030 1.00 81.12 166 LEU A O 1
ATOM 1224 N N . PHE A 1 167 ? -2.651 -7.409 9.972 1.00 84.88 167 PHE A N 1
ATOM 1225 C CA . PHE A 1 167 ? -2.491 -8.845 9.796 1.00 84.88 167 PHE A CA 1
ATOM 1226 C C . PHE A 1 167 ? -1.297 -9.395 10.566 1.00 84.88 167 PHE A C 1
ATOM 1228 O O . PHE A 1 167 ? -1.506 -10.232 11.451 1.00 84.88 167 PHE A O 1
ATOM 1235 N N . GLU A 1 168 ? -0.074 -8.916 10.306 1.00 79.25 168 GLU A N 1
ATOM 1236 C CA . GLU A 1 168 ? 1.110 -9.442 11.001 1.00 79.25 168 GLU A CA 1
ATOM 1237 C C . GLU A 1 168 ? 0.984 -9.359 12.530 1.00 79.25 168 GLU A C 1
ATOM 1239 O O . GLU A 1 168 ? 1.238 -10.353 13.219 1.00 79.25 168 GLU A O 1
ATOM 1244 N N . PRO A 1 169 ? 0.484 -8.250 13.109 1.00 76.12 169 PRO A N 1
ATOM 1245 C CA . PRO A 1 169 ? 0.234 -8.165 14.537 1.00 76.12 169 PRO A CA 1
ATOM 1246 C C . PRO A 1 169 ? -0.690 -9.254 15.058 1.00 76.12 169 PRO A C 1
ATOM 1248 O O . PRO A 1 169 ? -0.453 -9.798 16.135 1.00 76.12 169 PRO A O 1
ATOM 1251 N N . SER A 1 170 ? -1.736 -9.583 14.302 1.00 76.75 170 SER A N 1
ATOM 1252 C CA . SER A 1 170 ? -2.686 -10.630 14.669 1.00 76.75 170 SER A CA 1
ATOM 1253 C C . SER A 1 170 ? -2.035 -12.015 14.654 1.00 76.75 170 SER A C 1
ATOM 1255 O O . SER A 1 170 ? -2.374 -12.853 15.495 1.00 76.75 170 SER A O 1
ATOM 1257 N N . VAL A 1 171 ? -1.096 -12.246 13.736 1.00 77.50 171 VAL A N 1
ATOM 1258 C CA . VAL A 1 171 ? -0.290 -13.471 13.655 1.00 77.50 171 VAL A CA 1
ATOM 1259 C C . VAL A 1 171 ? 0.654 -13.566 14.858 1.00 77.50 171 VAL A C 1
ATOM 1261 O O . VAL A 1 171 ? 0.579 -14.532 15.623 1.00 77.50 171 VAL A O 1
ATOM 1264 N N . TYR A 1 172 ? 1.439 -12.519 15.129 1.00 74.06 172 TYR A N 1
ATOM 1265 C CA . TYR A 1 172 ? 2.362 -12.485 16.270 1.00 74.06 172 TYR A CA 1
ATOM 1266 C C . TYR A 1 172 ? 1.646 -12.630 17.621 1.00 74.06 172 TYR A C 1
ATOM 1268 O O . TYR A 1 172 ? 2.117 -13.345 18.506 1.00 74.06 172 TYR A O 1
ATOM 1276 N N . GLN A 1 173 ? 0.457 -12.034 17.772 1.00 71.12 173 GLN A N 1
ATOM 1277 C CA . GLN A 1 173 ? -0.395 -12.182 18.962 1.00 71.12 173 GLN A CA 1
ATOM 1278 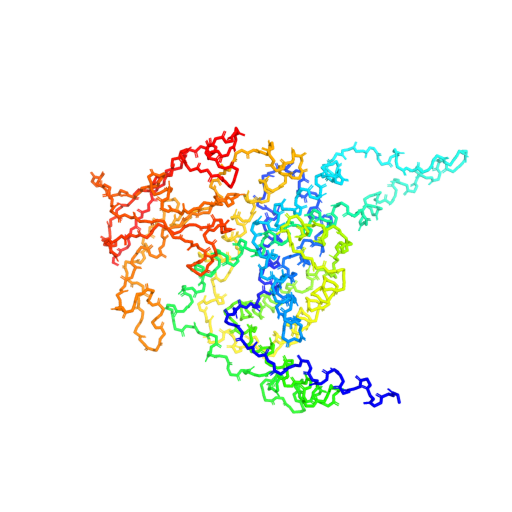C C . GLN A 1 173 ? -0.833 -13.619 19.240 1.00 71.12 173 GLN A C 1
ATOM 1280 O O . GLN A 1 173 ? -1.345 -13.894 20.319 1.00 71.12 173 GLN A O 1
ATOM 1285 N N . ARG A 1 174 ? -0.681 -14.536 18.286 1.00 74.88 174 ARG A N 1
ATOM 1286 C CA . ARG A 1 174 ? -1.027 -15.954 18.443 1.00 74.88 174 ARG A CA 1
ATOM 1287 C C . ARG A 1 174 ? 0.204 -16.840 18.599 1.00 74.88 174 ARG A C 1
ATOM 1289 O O . ARG A 1 174 ? 0.072 -18.057 18.650 1.00 74.88 174 ARG A O 1
ATOM 1296 N N . GLY A 1 175 ? 1.381 -16.228 18.744 1.00 70.06 175 GLY A N 1
ATOM 1297 C CA . GLY A 1 175 ? 2.652 -16.927 18.906 1.00 70.06 175 GLY A CA 1
ATOM 1298 C C . GLY A 1 175 ? 3.190 -17.529 17.609 1.00 70.06 175 GLY A C 1
ATOM 1299 O O . GLY A 1 175 ? 4.134 -18.313 17.660 1.00 70.06 175 GLY A O 1
ATOM 1300 N N . GLU A 1 176 ? 2.611 -17.170 16.463 1.00 76.00 176 GLU A N 1
ATOM 1301 C CA . GLU A 1 176 ? 3.106 -17.561 15.147 1.00 76.00 176 GLU A CA 1
ATOM 1302 C C . GLU A 1 176 ? 4.160 -16.553 14.709 1.00 76.00 176 GLU A C 1
ATOM 1304 O O . GLU A 1 176 ? 3.899 -15.354 14.641 1.00 76.00 176 GLU A O 1
ATOM 1309 N N . MET A 1 177 ? 5.378 -17.025 14.467 1.00 66.06 177 MET A N 1
ATOM 1310 C CA . MET A 1 177 ? 6.513 -16.145 14.195 1.00 66.06 177 MET A CA 1
ATOM 1311 C C . MET A 1 177 ? 7.297 -16.585 12.981 1.00 66.06 177 MET A C 1
ATOM 1313 O O . MET A 1 177 ? 7.422 -17.780 12.709 1.00 66.06 177 MET A O 1
ATOM 1317 N N . HIS A 1 178 ? 7.962 -15.624 12.356 1.00 53.41 178 HIS A N 1
ATOM 1318 C CA . HIS A 1 178 ? 8.912 -15.879 11.288 1.00 53.41 178 HIS A CA 1
ATOM 1319 C C . HIS A 1 178 ? 10.103 -16.751 11.743 1.00 53.41 178 HIS A C 1
ATOM 1321 O O . HIS A 1 178 ? 10.522 -17.636 11.003 1.00 53.41 178 HIS A O 1
ATOM 1327 N N . HIS A 1 179 ? 10.553 -16.650 13.007 1.00 50.97 179 HIS A N 1
ATOM 1328 C CA . HIS A 1 179 ? 11.502 -17.607 13.620 1.00 50.97 179 HIS A CA 1
ATOM 1329 C C . HIS A 1 179 ? 10.873 -18.912 14.153 1.00 50.97 179 HIS A C 1
ATOM 1331 O O . HIS A 1 179 ? 11.468 -19.623 14.968 1.00 50.97 179 HIS A O 1
ATOM 1337 N N . SER A 1 180 ? 9.685 -19.281 13.682 1.00 43.22 180 SER A N 1
ATOM 1338 C CA . SER A 1 180 ? 9.143 -20.647 13.817 1.00 43.22 180 SER A CA 1
ATOM 1339 C C . SER A 1 180 ? 9.458 -21.501 12.582 1.00 43.22 180 SER A C 1
ATOM 1341 O O . SER A 1 180 ? 9.014 -22.644 12.487 1.00 43.22 180 SER A O 1
ATOM 1343 N N . SER A 1 181 ? 10.210 -20.941 11.628 1.00 42.34 181 SER A N 1
ATOM 1344 C CA . SER A 1 181 ? 10.590 -21.498 10.333 1.00 42.34 181 SER A CA 1
ATOM 1345 C C . SER A 1 181 ? 12.035 -22.024 10.261 1.00 42.34 181 SER A C 1
ATOM 1347 O O . SER A 1 181 ? 12.903 -21.341 9.737 1.00 42.34 181 SER A O 1
ATOM 1349 N N . PRO A 1 182 ? 12.335 -23.256 10.724 1.00 37.91 182 PRO A N 1
ATOM 1350 C CA . PRO A 1 182 ? 13.634 -23.935 10.588 1.00 37.91 182 PRO A CA 1
ATOM 1351 C C . PRO A 1 182 ? 14.402 -23.880 9.253 1.00 37.91 182 PRO A C 1
ATOM 1353 O O . PRO A 1 182 ? 15.541 -24.341 9.230 1.00 37.91 182 PRO A O 1
ATOM 1356 N N . GLY A 1 183 ? 13.848 -23.358 8.153 1.00 46.44 183 GLY A N 1
ATOM 1357 C CA . GLY A 1 183 ? 14.504 -23.303 6.839 1.00 46.44 183 GLY A CA 1
ATOM 1358 C C . GLY A 1 183 ? 15.409 -22.097 6.619 1.00 46.44 183 GLY A C 1
ATOM 1359 O O . GLY A 1 183 ? 15.399 -21.486 5.557 1.00 46.44 183 GLY A O 1
ATOM 1360 N N . TYR A 1 184 ? 16.176 -21.783 7.657 1.00 52.44 184 TYR A N 1
ATOM 1361 C CA . TYR A 1 184 ? 16.631 -20.452 8.043 1.00 52.44 184 TYR A CA 1
ATOM 1362 C C . TYR A 1 184 ? 17.668 -19.746 7.181 1.00 52.44 184 TYR A C 1
ATOM 1364 O O . TYR A 1 184 ? 17.978 -18.597 7.463 1.00 52.44 184 TYR A O 1
ATOM 1372 N N . LEU A 1 185 ? 18.249 -20.388 6.180 1.00 55.72 185 LEU A N 1
ATOM 1373 C CA . LEU A 1 185 ? 19.329 -19.790 5.400 1.00 55.72 185 LEU A CA 1
ATOM 1374 C C . LEU A 1 185 ? 19.217 -20.269 3.961 1.00 55.72 185 LEU A C 1
ATOM 1376 O O . LEU A 1 185 ? 18.899 -21.441 3.735 1.00 55.72 185 LEU A O 1
ATOM 1380 N N . LEU A 1 186 ? 19.571 -19.414 2.996 1.00 55.38 186 LEU A N 1
ATOM 1381 C CA . LEU A 1 186 ? 19.753 -19.811 1.595 1.00 55.38 186 LEU A CA 1
ATOM 1382 C C . LEU A 1 186 ? 20.653 -21.061 1.483 1.00 55.38 186 LEU A C 1
ATOM 1384 O O . LEU A 1 186 ? 20.423 -21.923 0.637 1.00 55.38 186 LEU A O 1
ATOM 1388 N N . ASP A 1 187 ? 21.618 -21.199 2.405 1.00 56.34 187 ASP A N 1
ATOM 1389 C CA . ASP A 1 187 ? 22.501 -22.363 2.590 1.00 56.34 187 ASP A CA 1
ATOM 1390 C C . ASP A 1 187 ? 21.764 -23.682 2.855 1.00 56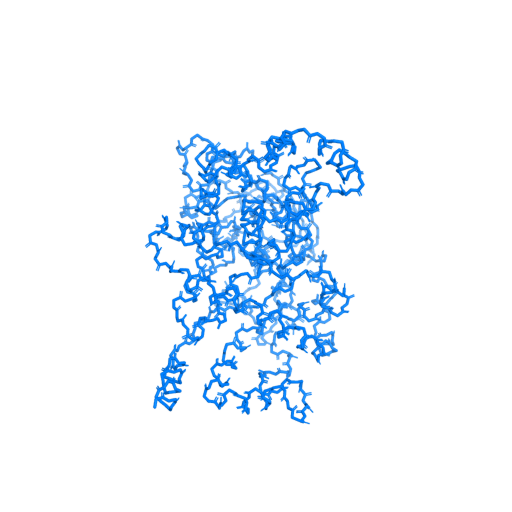.34 187 ASP A C 1
ATOM 1392 O O . ASP A 1 187 ? 22.257 -24.758 2.525 1.00 56.34 187 ASP A O 1
ATOM 1396 N N . SER A 1 188 ? 20.581 -23.612 3.447 1.00 55.81 188 SER A N 1
ATOM 1397 C CA . SER A 1 188 ? 19.829 -24.746 3.978 1.00 55.81 188 SER A CA 1
ATOM 1398 C C . SER A 1 188 ? 18.529 -25.003 3.230 1.00 55.81 188 SER A C 1
ATOM 1400 O O . SER A 1 188 ? 17.680 -25.701 3.755 1.00 55.81 188 SER A O 1
ATOM 1402 N N . LEU A 1 189 ? 18.344 -24.438 2.038 1.00 51.72 189 LEU A N 1
ATOM 1403 C CA . LEU A 1 189 ? 17.088 -24.515 1.292 1.00 51.72 189 LEU A CA 1
ATOM 1404 C C . LEU A 1 189 ? 17.199 -25.571 0.171 1.00 51.72 189 LEU A C 1
ATOM 1406 O O . LEU A 1 189 ? 18.122 -25.458 -0.635 1.00 51.72 189 LEU A O 1
ATOM 1410 N N . PRO A 1 190 ? 16.327 -26.598 0.054 1.00 50.12 190 PRO A N 1
ATOM 1411 C CA . PRO A 1 190 ? 15.368 -27.093 1.046 1.00 50.12 190 PRO A CA 1
ATOM 1412 C C . PRO A 1 190 ? 16.020 -27.505 2.373 1.00 50.12 190 PRO A C 1
ATOM 1414 O O . PRO A 1 190 ? 17.111 -28.088 2.335 1.00 50.12 190 PRO A O 1
ATOM 1417 N N . PRO A 1 191 ? 15.328 -27.344 3.518 1.00 47.88 191 PRO A N 1
ATOM 1418 C CA . PRO A 1 191 ? 15.807 -27.863 4.799 1.00 47.88 191 PRO A CA 1
ATOM 1419 C C . PRO A 1 191 ? 16.026 -29.373 4.713 1.00 47.88 191 PRO A C 1
ATOM 1421 O O . PRO A 1 191 ? 15.096 -30.132 4.449 1.00 47.88 191 PRO A O 1
ATOM 1424 N N . GLY A 1 192 ? 17.273 -29.811 4.904 1.00 50.66 192 GLY A N 1
ATOM 1425 C CA . GLY A 1 192 ? 17.656 -31.225 4.821 1.00 50.66 192 GLY A CA 1
ATOM 1426 C C . GLY A 1 192 ? 18.000 -31.745 3.418 1.00 50.66 192 GLY A C 1
ATOM 1427 O O . GLY A 1 192 ? 18.180 -32.952 3.262 1.00 50.66 192 GLY A O 1
ATOM 1428 N N . ALA A 1 193 ? 18.111 -30.880 2.405 1.00 54.50 193 ALA A N 1
ATOM 1429 C CA . ALA A 1 193 ? 18.596 -31.270 1.082 1.00 54.50 193 ALA A CA 1
ATOM 1430 C C . ALA A 1 193 ? 20.128 -31.319 0.997 1.00 54.50 193 ALA A C 1
ATOM 1432 O O . ALA A 1 193 ? 20.815 -30.438 1.513 1.00 54.50 193 ALA A O 1
ATOM 1433 N N . ASP A 1 194 ? 20.645 -32.319 0.278 1.00 62.81 194 ASP A N 1
ATOM 1434 C CA . ASP A 1 194 ? 22.065 -32.461 -0.055 1.00 62.81 194 ASP A CA 1
ATOM 1435 C C . ASP A 1 194 ? 22.236 -32.854 -1.544 1.00 62.81 194 ASP A C 1
ATOM 1437 O O . ASP A 1 194 ? 21.812 -33.949 -1.934 1.00 62.81 194 ASP A O 1
ATOM 1441 N N . PRO A 1 195 ? 22.812 -31.982 -2.398 1.00 57.66 195 PRO A N 1
ATOM 1442 C CA . PRO A 1 195 ? 23.205 -30.607 -2.091 1.00 57.66 195 PRO A CA 1
ATOM 1443 C C . PRO A 1 195 ? 21.975 -29.695 -1.964 1.00 57.66 195 PRO A C 1
ATOM 1445 O O . PRO A 1 195 ? 21.012 -29.814 -2.725 1.00 57.66 195 PRO A O 1
ATOM 1448 N N . SER A 1 196 ? 22.015 -28.746 -1.030 1.00 59.31 196 SER A N 1
ATOM 1449 C CA . SER A 1 196 ? 21.029 -27.662 -0.965 1.00 59.31 196 SER A CA 1
ATOM 1450 C C . SER A 1 196 ? 21.162 -26.716 -2.172 1.00 59.31 196 SER A C 1
ATOM 1452 O O . SER A 1 196 ? 22.211 -26.649 -2.822 1.00 59.31 196 SER A O 1
ATOM 1454 N N . VAL A 1 197 ? 20.121 -25.927 -2.460 1.00 57.78 197 VAL A N 1
ATOM 1455 C CA . VAL A 1 197 ? 20.181 -24.791 -3.401 1.00 57.78 197 VAL A CA 1
ATOM 1456 C C . VAL A 1 197 ? 21.327 -23.863 -3.022 1.00 57.78 197 VAL A C 1
ATOM 1458 O O . VAL A 1 197 ? 22.084 -23.437 -3.892 1.00 57.78 197 VAL A O 1
ATOM 1461 N N . GLY A 1 198 ? 21.511 -23.630 -1.723 1.00 61.66 198 GLY A N 1
ATOM 1462 C CA . GLY A 1 198 ? 22.639 -22.881 -1.198 1.00 61.66 198 GLY A CA 1
ATOM 1463 C C . GLY A 1 198 ? 23.987 -23.442 -1.626 1.00 61.66 198 GLY A C 1
ATOM 1464 O O . GLY A 1 198 ? 24.807 -22.729 -2.188 1.00 61.66 198 GLY A O 1
ATOM 1465 N N . THR A 1 199 ? 24.174 -24.754 -1.492 1.00 65.69 199 THR A N 1
ATOM 1466 C CA . THR A 1 199 ? 25.398 -25.446 -1.922 1.00 65.69 199 THR A CA 1
ATOM 1467 C C . THR A 1 199 ? 25.643 -25.303 -3.431 1.00 65.69 199 THR A C 1
ATOM 1469 O O . THR A 1 199 ? 26.773 -25.068 -3.864 1.00 65.69 199 THR A O 1
ATOM 1472 N N . LEU A 1 200 ? 24.589 -25.399 -4.249 1.00 59.66 200 LEU A N 1
ATOM 1473 C CA . LEU A 1 200 ? 24.681 -25.235 -5.705 1.00 59.66 200 LEU A CA 1
ATOM 1474 C C . LEU A 1 200 ? 25.033 -23.794 -6.104 1.00 59.66 200 LEU A C 1
ATOM 1476 O O . LEU A 1 200 ? 25.910 -23.578 -6.944 1.00 59.66 200 LEU A O 1
ATOM 1480 N N . LEU A 1 201 ? 24.383 -22.808 -5.484 1.00 54.38 201 LEU A N 1
ATOM 1481 C CA . LEU A 1 201 ? 24.639 -21.387 -5.718 1.00 54.38 201 LEU A CA 1
ATOM 1482 C C . LEU A 1 201 ? 26.024 -20.978 -5.215 1.00 54.38 201 LEU A C 1
ATOM 1484 O O . LEU A 1 201 ? 26.737 -20.273 -5.923 1.00 54.38 201 LEU A O 1
ATOM 1488 N N . ARG A 1 202 ? 26.452 -21.481 -4.056 1.00 69.75 202 ARG A N 1
ATOM 1489 C CA . ARG A 1 202 ? 27.796 -21.286 -3.500 1.00 69.75 202 ARG A CA 1
ATOM 1490 C C . ARG A 1 202 ? 28.868 -21.830 -4.447 1.00 69.75 202 ARG A C 1
ATOM 1492 O O . ARG A 1 202 ? 29.860 -21.153 -4.708 1.00 69.75 202 ARG A O 1
ATOM 1499 N N . GLY A 1 203 ? 28.623 -22.983 -5.076 1.00 62.41 203 GLY A N 1
ATOM 1500 C CA . GLY A 1 203 ? 29.490 -23.534 -6.125 1.00 62.41 203 GLY A CA 1
ATOM 1501 C C . GLY A 1 203 ? 29.533 -22.711 -7.423 1.00 62.41 203 GLY A C 1
ATOM 1502 O O . GLY A 1 203 ? 30.573 -22.661 -8.082 1.00 62.41 203 GLY A O 1
ATOM 1503 N N . ALA A 1 204 ? 28.431 -22.052 -7.796 1.00 55.97 204 ALA A N 1
ATOM 1504 C CA . ALA A 1 204 ? 28.328 -21.262 -9.026 1.00 55.97 204 ALA A CA 1
ATOM 1505 C C . ALA A 1 204 ? 28.845 -19.817 -8.878 1.00 55.97 204 ALA A C 1
ATOM 1507 O O . ALA A 1 204 ? 29.501 -19.294 -9.782 1.00 55.97 204 ALA A O 1
ATOM 1508 N N . LEU A 1 205 ? 28.545 -19.179 -7.746 1.00 51.06 205 LEU A N 1
ATOM 1509 C CA . LEU A 1 205 ? 28.806 -17.766 -7.457 1.00 51.06 205 LEU A CA 1
ATOM 1510 C C . LEU A 1 205 ? 30.109 -17.562 -6.665 1.00 51.06 205 LEU A C 1
ATOM 1512 O O . LEU A 1 205 ? 30.748 -16.516 -6.791 1.00 51.06 205 LEU A O 1
ATOM 1516 N N . GLY A 1 206 ? 30.534 -18.577 -5.906 1.00 64.31 206 GLY A N 1
ATOM 1517 C CA . GLY A 1 206 ? 31.615 -18.499 -4.924 1.00 64.31 206 GLY A CA 1
ATOM 1518 C C . GLY A 1 206 ? 31.132 -18.008 -3.555 1.00 64.31 206 GLY A C 1
ATOM 1519 O O . GLY A 1 206 ? 30.163 -17.257 -3.470 1.00 64.31 206 GLY A O 1
ATOM 1520 N N . ASP A 1 207 ? 31.839 -18.405 -2.491 1.00 70.81 207 ASP A N 1
ATOM 1521 C CA . ASP A 1 207 ? 31.439 -18.186 -1.088 1.00 70.81 207 ASP A CA 1
ATOM 1522 C C . ASP A 1 207 ? 31.091 -16.729 -0.764 1.00 70.81 207 ASP A C 1
ATOM 1524 O O . ASP A 1 207 ? 30.015 -16.463 -0.255 1.00 70.81 207 ASP A O 1
ATOM 1528 N N . ALA A 1 208 ? 31.941 -15.767 -1.131 1.00 60.97 208 ALA A N 1
ATOM 1529 C CA . ALA A 1 208 ? 31.716 -14.361 -0.783 1.00 60.97 208 ALA A CA 1
ATOM 1530 C C . ALA A 1 208 ? 30.471 -13.746 -1.456 1.00 60.97 208 ALA A C 1
ATOM 1532 O O . ALA A 1 208 ? 29.768 -12.947 -0.848 1.00 60.97 208 ALA A O 1
ATOM 1533 N N . ALA A 1 209 ? 30.197 -14.108 -2.714 1.00 57.03 209 ALA A N 1
ATOM 1534 C CA . ALA A 1 209 ? 28.999 -13.647 -3.419 1.00 57.03 209 ALA A CA 1
ATOM 1535 C C . ALA A 1 209 ? 27.743 -14.350 -2.895 1.00 57.03 209 ALA A C 1
ATOM 1537 O O . ALA A 1 209 ? 26.667 -13.760 -2.851 1.00 57.03 209 ALA A O 1
ATOM 1538 N N . PHE A 1 210 ? 27.898 -15.606 -2.485 1.00 62.94 210 PHE A N 1
ATOM 1539 C CA . PHE A 1 210 ? 26.841 -16.380 -1.872 1.00 62.94 210 PHE A CA 1
ATOM 1540 C C . PHE A 1 210 ? 26.474 -15.866 -0.475 1.00 62.94 210 PHE A C 1
ATOM 1542 O O . PHE A 1 210 ? 25.298 -15.660 -0.220 1.00 62.94 210 PHE A O 1
ATOM 1549 N N . ASP A 1 211 ? 27.442 -15.615 0.407 1.00 64.06 211 ASP A N 1
ATOM 1550 C CA . ASP A 1 211 ? 27.190 -15.149 1.778 1.00 64.06 211 ASP A CA 1
ATOM 1551 C C . ASP A 1 211 ? 26.466 -13.793 1.779 1.00 64.06 211 ASP A C 1
ATOM 1553 O O . ASP A 1 211 ? 25.579 -13.546 2.590 1.00 64.06 211 ASP A O 1
ATOM 1557 N N . ALA A 1 212 ? 26.781 -12.929 0.817 1.00 57.88 212 ALA A N 1
ATOM 1558 C CA . ALA A 1 212 ? 26.105 -11.650 0.663 1.00 57.88 212 ALA A CA 1
ATOM 1559 C C . ALA A 1 212 ? 24.699 -11.767 0.052 1.00 57.88 212 ALA A C 1
ATOM 1561 O O . ALA A 1 212 ? 23.781 -11.059 0.461 1.00 57.88 212 ALA A O 1
ATOM 1562 N N . LEU A 1 213 ? 24.505 -12.703 -0.883 1.00 55.22 213 LEU A N 1
ATOM 1563 C CA . LEU A 1 213 ? 23.178 -13.092 -1.360 1.00 55.22 213 LEU A CA 1
ATOM 1564 C C . LEU A 1 213 ? 22.336 -13.697 -0.222 1.00 55.22 213 LEU A C 1
ATOM 1566 O O . LEU A 1 213 ? 21.148 -13.410 -0.119 1.00 55.22 213 LEU A O 1
ATOM 1570 N N . ALA A 1 214 ? 22.952 -14.511 0.637 1.00 57.59 214 ALA A N 1
ATOM 1571 C CA . ALA A 1 214 ? 22.323 -15.131 1.796 1.00 57.59 214 ALA A CA 1
ATOM 1572 C C . ALA A 1 214 ? 21.926 -14.088 2.852 1.00 57.59 214 ALA A C 1
ATOM 1574 O O . ALA A 1 214 ? 20.821 -14.169 3.375 1.00 57.59 214 ALA A O 1
ATOM 1575 N N . ALA A 1 215 ? 22.754 -13.065 3.091 1.00 57.50 215 ALA A N 1
ATOM 1576 C CA . ALA A 1 215 ? 22.401 -11.925 3.942 1.00 57.50 215 ALA A CA 1
ATOM 1577 C C . ALA A 1 215 ? 21.204 -11.128 3.386 1.00 57.50 215 ALA A C 1
ATOM 1579 O O . ALA A 1 215 ? 20.324 -10.728 4.143 1.00 57.50 215 ALA A O 1
ATOM 1580 N N . GLY A 1 216 ? 21.117 -10.960 2.060 1.00 51.16 216 GLY A N 1
ATOM 1581 C CA . GLY A 1 216 ? 19.925 -10.409 1.403 1.00 51.16 216 GLY A CA 1
ATOM 1582 C C . GLY A 1 216 ? 18.685 -11.305 1.527 1.00 51.16 216 GLY A C 1
ATOM 1583 O O . GLY A 1 216 ? 17.570 -10.806 1.479 1.00 51.16 216 GLY A O 1
ATOM 1584 N N . PHE A 1 217 ? 18.865 -12.614 1.730 1.00 51.72 217 PHE A N 1
ATOM 1585 C CA . PHE A 1 217 ? 17.790 -13.582 1.974 1.00 51.72 217 PHE A CA 1
ATOM 1586 C C . PHE A 1 217 ? 17.310 -13.620 3.429 1.00 51.72 217 PHE A C 1
ATOM 1588 O O . PHE A 1 217 ? 16.160 -13.965 3.677 1.00 51.72 217 PHE A O 1
ATOM 1595 N N . GLU A 1 218 ? 18.152 -13.267 4.404 1.00 49.50 218 GLU A N 1
ATOM 1596 C CA . GLU A 1 218 ? 17.725 -13.149 5.807 1.00 49.50 218 GLU A CA 1
ATOM 1597 C C . GLU A 1 218 ? 16.673 -12.037 5.996 1.00 49.50 218 GLU A C 1
ATOM 1599 O O . GLU A 1 218 ? 15.803 -12.166 6.855 1.00 49.50 218 GLU A O 1
ATOM 1604 N N . PHE A 1 219 ? 16.701 -11.009 5.138 1.00 43.34 219 PHE A N 1
ATOM 1605 C CA . PHE A 1 219 ? 15.747 -9.891 5.068 1.00 43.34 219 PHE A CA 1
ATOM 1606 C C . PHE A 1 219 ? 14.335 -10.296 4.587 1.00 43.34 219 PHE A C 1
ATOM 1608 O O . PHE A 1 219 ? 13.364 -9.612 4.892 1.00 43.34 219 PHE A O 1
ATOM 1615 N N . ILE A 1 220 ? 14.220 -11.428 3.884 1.00 49.66 220 ILE A N 1
ATOM 1616 C CA . ILE A 1 220 ? 13.001 -11.918 3.208 1.00 49.66 220 ILE A CA 1
ATOM 1617 C C . ILE A 1 220 ? 12.107 -12.727 4.175 1.00 49.66 220 ILE A C 1
ATOM 1619 O O . ILE A 1 220 ? 10.998 -13.128 3.860 1.00 49.66 220 ILE A O 1
ATOM 1623 N N . ASN A 1 221 ? 12.558 -13.010 5.396 1.00 56.25 221 ASN A N 1
ATOM 1624 C CA . ASN A 1 221 ? 11.883 -13.968 6.273 1.00 56.25 221 ASN A CA 1
ATOM 1625 C C . ASN A 1 221 ? 10.851 -13.304 7.202 1.00 56.25 221 ASN A C 1
ATOM 1627 O O . ASN A 1 221 ? 11.062 -13.265 8.414 1.00 56.25 221 ASN A O 1
ATOM 1631 N N . GLY A 1 222 ? 9.745 -12.810 6.637 1.00 69.75 222 GLY A N 1
ATOM 1632 C CA . GLY A 1 222 ? 8.595 -12.229 7.352 1.00 69.75 222 GLY A CA 1
ATOM 1633 C C . GLY A 1 222 ? 7.356 -13.137 7.401 1.00 69.75 222 GLY A C 1
ATOM 1634 O O . GLY A 1 222 ? 7.364 -14.262 6.888 1.00 69.75 222 GLY A O 1
ATOM 1635 N N . VAL A 1 223 ? 6.267 -12.662 8.024 1.00 77.38 223 VAL A N 1
ATOM 1636 C CA . VAL A 1 223 ? 4.949 -13.320 7.897 1.00 77.38 223 VAL A CA 1
ATOM 1637 C C . VAL A 1 223 ? 4.488 -13.256 6.440 1.00 77.38 223 VAL A C 1
ATOM 1639 O O . VAL A 1 223 ? 3.903 -14.220 5.952 1.00 77.38 223 VAL A O 1
ATOM 1642 N N . GLU A 1 224 ? 4.818 -12.174 5.742 1.00 79.56 224 GLU A N 1
ATOM 1643 C CA . GLU A 1 224 ? 4.637 -11.993 4.301 1.00 79.56 224 GLU A CA 1
ATOM 1644 C C . GLU A 1 224 ? 5.175 -13.163 3.462 1.00 79.56 224 GLU A C 1
ATOM 1646 O O . GLU A 1 224 ? 4.382 -13.885 2.858 1.00 79.56 224 GLU A O 1
ATOM 1651 N N . TYR A 1 225 ? 6.477 -13.461 3.513 1.00 80.38 225 TYR A N 1
ATOM 1652 C CA . TYR A 1 225 ? 7.063 -14.601 2.794 1.00 80.38 225 TYR A CA 1
ATOM 1653 C C . TYR A 1 225 ? 6.414 -15.937 3.175 1.00 80.38 225 TYR A C 1
ATOM 1655 O O . TYR A 1 225 ? 6.188 -16.809 2.330 1.00 80.38 225 TYR A O 1
ATOM 1663 N N . ALA A 1 226 ? 6.085 -16.132 4.456 1.00 82.38 226 ALA A N 1
ATOM 1664 C CA . ALA A 1 226 ? 5.383 -17.340 4.869 1.00 82.38 226 ALA A CA 1
ATOM 1665 C C . ALA A 1 226 ? 4.019 -17.448 4.164 1.00 82.38 226 ALA A C 1
ATOM 1667 O O . ALA A 1 226 ? 3.643 -18.526 3.697 1.00 82.38 226 ALA A O 1
ATOM 1668 N N . MET A 1 227 ? 3.283 -16.345 4.047 1.00 89.19 227 MET A N 1
ATOM 1669 C CA . MET A 1 227 ? 2.008 -16.326 3.333 1.00 89.19 227 MET A CA 1
ATOM 1670 C C . MET A 1 227 ? 2.183 -16.446 1.819 1.00 89.19 227 MET A C 1
ATOM 1672 O O . MET A 1 227 ? 1.361 -17.119 1.198 1.00 89.19 227 MET A O 1
ATOM 1676 N N . ASP A 1 228 ? 3.284 -15.960 1.242 1.00 85.88 228 ASP A N 1
ATOM 1677 C CA . ASP A 1 228 ? 3.643 -16.235 -0.153 1.00 85.88 228 ASP A CA 1
ATOM 1678 C C . ASP A 1 228 ? 3.759 -17.735 -0.389 1.00 85.88 228 ASP A C 1
ATOM 1680 O O . ASP A 1 228 ? 3.084 -18.290 -1.253 1.00 85.88 228 ASP A O 1
ATOM 1684 N N . VAL A 1 229 ? 4.540 -18.434 0.435 1.00 82.06 229 VAL A N 1
ATOM 1685 C CA . VAL A 1 229 ? 4.714 -19.890 0.343 1.00 82.06 229 VAL A CA 1
ATOM 1686 C C . VAL A 1 229 ? 3.371 -20.631 0.312 1.00 82.06 229 VAL A C 1
ATOM 1688 O O . VAL A 1 229 ? 3.191 -21.571 -0.475 1.00 82.06 229 VAL A O 1
ATOM 1691 N N . ILE A 1 230 ? 2.420 -20.206 1.146 1.00 88.06 230 ILE A N 1
ATOM 1692 C CA . ILE A 1 230 ? 1.072 -20.778 1.199 1.00 88.06 230 ILE A CA 1
ATOM 1693 C C . ILE A 1 230 ? 0.271 -20.413 -0.047 1.00 88.06 230 ILE A C 1
ATOM 1695 O O . ILE A 1 230 ? -0.249 -21.312 -0.708 1.00 88.06 230 ILE A O 1
ATOM 1699 N N . ALA A 1 231 ? 0.212 -19.134 -0.409 1.00 87.62 231 ALA A N 1
ATOM 1700 C CA . ALA A 1 231 ? -0.510 -18.634 -1.573 1.00 87.62 231 ALA A CA 1
ATOM 1701 C C . ALA A 1 231 ? -0.086 -19.340 -2.869 1.00 87.62 231 ALA A C 1
ATOM 1703 O O . ALA A 1 231 ? -0.916 -19.799 -3.657 1.00 87.62 231 ALA A O 1
ATOM 1704 N N . ILE A 1 232 ? 1.220 -19.507 -3.047 1.00 82.00 232 ILE A N 1
ATOM 1705 C CA . ILE A 1 232 ? 1.841 -20.190 -4.178 1.00 82.00 232 ILE A CA 1
ATOM 1706 C C . ILE A 1 232 ? 1.305 -21.613 -4.340 1.00 82.00 232 ILE A C 1
ATOM 1708 O O . ILE A 1 232 ? 0.985 -22.034 -5.455 1.00 82.00 232 ILE A O 1
ATOM 1712 N N . ARG A 1 233 ? 1.238 -22.372 -3.243 1.00 82.50 233 ARG A N 1
ATOM 1713 C CA . ARG A 1 233 ? 0.895 -23.797 -3.272 1.00 82.50 233 ARG A CA 1
ATOM 1714 C C . ARG A 1 233 ? -0.601 -24.066 -3.188 1.00 82.50 233 ARG A C 1
ATOM 1716 O O . ARG A 1 233 ? -1.070 -24.942 -3.908 1.00 82.50 233 ARG A O 1
ATOM 1723 N N . ASP A 1 234 ? -1.336 -23.339 -2.350 1.00 83.62 234 ASP A N 1
ATOM 1724 C CA . ASP A 1 234 ? -2.769 -23.576 -2.129 1.00 83.62 234 ASP A CA 1
ATOM 1725 C C . ASP A 1 234 ? -3.634 -23.000 -3.247 1.00 83.62 234 ASP A C 1
ATOM 1727 O O . ASP A 1 234 ? -4.710 -23.531 -3.527 1.00 83.62 234 ASP A O 1
ATOM 1731 N N . LYS A 1 235 ? -3.180 -21.922 -3.893 1.00 77.06 235 LYS A N 1
ATOM 1732 C CA . LYS A 1 235 ? -3.977 -21.194 -4.889 1.00 77.06 235 LYS A CA 1
ATOM 1733 C C . LYS A 1 235 ? -3.450 -21.317 -6.302 1.00 77.06 235 LYS A C 1
ATOM 1735 O O . LYS A 1 235 ? -4.036 -20.731 -7.199 1.00 77.06 235 LYS A O 1
ATOM 1740 N N . PHE A 1 236 ? -2.360 -22.061 -6.502 1.00 65.44 236 PHE A N 1
ATOM 1741 C CA . PHE A 1 236 ? -1.653 -22.095 -7.782 1.00 65.44 236 PHE A CA 1
ATOM 1742 C C . PHE A 1 236 ? -1.374 -20.677 -8.301 1.00 65.44 236 PHE A C 1
ATOM 1744 O O . PHE A 1 236 ? -1.380 -20.450 -9.509 1.00 65.44 236 PHE A O 1
ATOM 1751 N N . ALA A 1 237 ? -1.114 -19.720 -7.394 1.00 61.94 237 ALA A N 1
ATOM 1752 C CA . ALA A 1 237 ? -0.987 -18.303 -7.736 1.00 61.94 237 ALA A CA 1
ATOM 1753 C C . ALA A 1 237 ? 0.035 -18.076 -8.866 1.00 61.94 237 ALA A C 1
ATOM 1755 O O . ALA A 1 237 ? -0.110 -17.165 -9.669 1.00 61.94 237 ALA A O 1
ATOM 1756 N N . TRP A 1 238 ? 1.031 -18.956 -9.008 1.00 57.25 238 TRP A N 1
ATOM 1757 C CA . TRP A 1 238 ? 2.013 -18.904 -10.092 1.00 57.25 238 TRP A CA 1
ATOM 1758 C C . TRP A 1 238 ? 1.542 -19.312 -11.477 1.00 57.25 238 TRP A C 1
ATOM 1760 O O . TRP A 1 238 ? 2.108 -18.804 -12.443 1.00 57.25 238 TRP A O 1
ATOM 1770 N N . ASP A 1 239 ? 0.567 -20.213 -11.598 1.00 57.94 239 ASP A N 1
ATOM 1771 C CA . ASP A 1 239 ? -0.036 -20.498 -12.905 1.00 57.94 239 ASP A CA 1
ATOM 1772 C C . ASP A 1 239 ? -0.797 -19.258 -13.402 1.00 57.94 239 ASP A C 1
ATOM 1774 O O . ASP A 1 239 ? -0.965 -19.049 -14.605 1.00 57.94 239 ASP A O 1
ATOM 1778 N N . GLU A 1 240 ? -1.195 -18.398 -12.462 1.00 55.38 240 GLU A N 1
ATOM 1779 C CA . GLU A 1 240 ? -1.902 -17.156 -12.712 1.00 55.38 240 GLU A CA 1
ATOM 1780 C C . GLU A 1 240 ? -0.975 -15.933 -12.786 1.00 55.38 240 GLU A C 1
ATOM 1782 O O . GLU A 1 240 ? -1.340 -14.973 -13.457 1.00 55.38 240 GLU A O 1
ATOM 1787 N N . ILE A 1 241 ? 0.210 -15.912 -12.162 1.00 60.78 241 ILE A N 1
ATOM 1788 C CA . ILE A 1 241 ? 1.147 -14.775 -12.241 1.00 60.78 241 ILE A CA 1
ATOM 1789 C C . ILE A 1 241 ? 1.850 -14.772 -13.613 1.00 60.78 241 ILE A C 1
ATOM 1791 O O . ILE A 1 241 ? 2.628 -15.680 -13.924 1.00 60.78 241 ILE A O 1
ATOM 1795 N N . PRO A 1 242 ? 1.624 -13.742 -14.447 1.00 62.62 242 PRO A N 1
ATOM 1796 C CA . PRO A 1 242 ? 2.187 -13.673 -15.788 1.00 62.62 242 PRO A CA 1
ATOM 1797 C C . PRO A 1 242 ? 3.697 -13.403 -15.745 1.00 62.62 242 PRO A C 1
ATOM 1799 O O . PRO A 1 242 ? 4.271 -13.037 -14.718 1.00 62.62 242 PRO A O 1
ATOM 1802 N N . ALA A 1 243 ? 4.356 -13.524 -16.899 1.00 73.56 243 ALA A N 1
ATOM 1803 C CA . ALA A 1 243 ? 5.710 -13.003 -17.048 1.00 73.56 243 ALA A CA 1
ATOM 1804 C C . ALA A 1 243 ? 5.721 -11.496 -16.740 1.00 73.56 243 ALA A C 1
ATOM 1806 O O . ALA A 1 243 ? 4.936 -10.749 -17.318 1.00 73.56 243 ALA A O 1
ATOM 1807 N N . LEU A 1 244 ? 6.604 -11.060 -15.838 1.00 82.19 244 LEU A N 1
ATOM 1808 C CA . LEU A 1 244 ? 6.657 -9.670 -15.383 1.00 82.19 244 LEU A CA 1
ATOM 1809 C C . LEU A 1 244 ? 7.087 -8.721 -16.508 1.00 82.19 244 LEU A C 1
ATOM 1811 O O . LEU A 1 244 ? 8.132 -8.921 -17.141 1.00 82.19 244 LEU A O 1
ATOM 1815 N N . VAL A 1 245 ? 6.310 -7.656 -16.701 1.00 86.06 245 VAL A N 1
ATOM 1816 C CA . VAL A 1 245 ? 6.564 -6.603 -17.691 1.00 86.06 245 VAL A CA 1
ATOM 1817 C C . VAL A 1 245 ? 6.823 -5.299 -16.951 1.00 86.06 245 VAL A C 1
ATOM 1819 O O . VAL A 1 245 ? 6.016 -4.882 -16.136 1.00 86.06 245 VAL A O 1
ATOM 1822 N N . PHE A 1 246 ? 7.947 -4.648 -17.235 1.00 87.69 246 PHE A N 1
ATOM 1823 C CA . PHE A 1 246 ? 8.315 -3.375 -16.613 1.00 87.69 246 PHE A CA 1
ATOM 1824 C C . PHE A 1 246 ? 8.233 -2.267 -17.667 1.00 87.69 246 PHE A C 1
ATOM 1826 O O . PHE A 1 246 ? 8.592 -2.530 -18.821 1.00 87.69 246 PHE A O 1
ATOM 1833 N N . PRO A 1 247 ? 7.792 -1.049 -17.307 1.00 88.62 247 PRO A N 1
ATOM 1834 C CA . PRO A 1 247 ? 7.805 0.080 -18.228 1.00 88.62 247 PRO A CA 1
ATOM 1835 C C . PRO A 1 247 ? 9.249 0.499 -18.560 1.00 88.62 247 PRO A C 1
ATOM 1837 O O . PRO A 1 247 ? 10.200 0.077 -17.887 1.00 88.62 247 PRO A O 1
ATOM 1840 N N . PRO A 1 248 ? 9.445 1.362 -19.574 1.00 88.56 248 PRO A N 1
ATOM 1841 C CA . PRO A 1 248 ? 10.734 2.003 -19.798 1.00 88.56 248 PRO A CA 1
ATOM 1842 C C . PRO A 1 248 ? 11.252 2.680 -18.519 1.00 88.56 248 PRO A C 1
ATOM 1844 O O . PRO A 1 248 ? 10.487 3.263 -17.752 1.00 88.56 248 PRO A O 1
ATOM 1847 N N . SER A 1 249 ? 12.567 2.650 -18.291 1.00 92.62 249 SER A N 1
ATOM 1848 C CA . SER A 1 249 ? 13.153 3.203 -17.061 1.00 92.62 249 SER A CA 1
ATOM 1849 C C . SER A 1 249 ? 13.109 4.733 -17.000 1.00 92.62 249 SER A C 1
ATOM 1851 O O . SER A 1 249 ? 13.145 5.299 -15.916 1.00 92.62 249 SER A O 1
ATOM 1853 N N . ALA A 1 250 ? 13.031 5.421 -18.145 1.00 94.75 250 ALA A N 1
ATOM 1854 C CA . ALA A 1 250 ? 13.091 6.882 -18.196 1.00 94.75 250 ALA A CA 1
ATOM 1855 C C . ALA A 1 250 ? 11.934 7.577 -17.437 1.00 94.75 250 ALA A C 1
ATOM 1857 O O . ALA A 1 250 ? 12.233 8.455 -16.628 1.00 94.75 250 ALA A O 1
ATOM 1858 N N . PRO A 1 251 ? 10.653 7.183 -17.601 1.00 95.25 251 PRO A N 1
ATOM 1859 C CA . PRO A 1 251 ? 9.566 7.665 -16.744 1.00 95.25 251 PRO A CA 1
ATOM 1860 C C . PRO A 1 251 ? 9.794 7.432 -15.244 1.00 95.25 251 PRO A C 1
ATOM 1862 O O . PRO A 1 251 ? 9.523 8.320 -14.438 1.00 95.25 251 PRO A O 1
ATOM 1865 N N . LEU A 1 252 ? 10.338 6.269 -14.868 1.00 96.56 252 LEU A N 1
ATOM 1866 C CA . LEU A 1 252 ? 10.606 5.931 -13.466 1.00 96.56 252 LEU A CA 1
ATOM 1867 C C . LEU A 1 252 ? 11.716 6.817 -12.874 1.00 96.56 252 LEU A C 1
ATOM 1869 O O . LEU A 1 252 ? 11.540 7.359 -11.785 1.00 96.56 252 LEU A O 1
ATOM 1873 N N . SER A 1 253 ? 12.812 7.042 -13.611 1.00 96.19 253 SER A N 1
ATOM 1874 C CA . SER A 1 253 ? 13.863 8.006 -13.235 1.00 96.19 253 SER A CA 1
ATOM 1875 C C . SER A 1 253 ? 13.318 9.432 -13.145 1.00 96.19 253 SER A C 1
ATOM 1877 O O . SER A 1 253 ? 13.676 10.176 -12.236 1.00 96.19 253 SER A O 1
ATOM 1879 N N . ALA A 1 254 ? 12.434 9.828 -14.067 1.00 96.81 254 ALA A N 1
ATOM 1880 C CA . ALA A 1 254 ? 11.840 11.162 -14.070 1.00 96.81 254 ALA A CA 1
ATOM 1881 C C . ALA A 1 254 ? 10.975 11.418 -12.825 1.00 96.81 254 ALA A C 1
ATOM 1883 O O . ALA A 1 254 ? 10.956 12.541 -12.322 1.00 96.81 254 ALA A O 1
ATOM 1884 N N . ALA A 1 255 ? 10.293 10.394 -12.303 1.00 96.75 255 ALA A N 1
ATOM 1885 C CA . ALA A 1 255 ? 9.551 10.494 -11.050 1.00 96.75 255 ALA A CA 1
ATOM 1886 C C . ALA A 1 255 ? 10.487 10.740 -9.852 1.00 96.75 255 ALA A C 1
ATOM 1888 O O . ALA A 1 255 ? 10.240 11.656 -9.071 1.00 96.75 255 ALA A O 1
ATOM 1889 N N . PHE A 1 256 ? 11.612 10.022 -9.757 1.00 96.19 256 PHE A N 1
ATOM 1890 C CA . PHE A 1 256 ? 12.628 10.284 -8.726 1.00 96.19 256 PHE A CA 1
ATOM 1891 C C . PHE A 1 256 ? 13.232 11.689 -8.838 1.00 96.19 256 PHE A C 1
ATOM 1893 O O . PHE A 1 256 ? 13.359 12.391 -7.834 1.00 96.19 256 PHE A O 1
ATOM 1900 N N . ALA A 1 257 ? 13.512 12.150 -10.060 1.00 96.81 257 ALA A N 1
ATOM 1901 C CA . ALA A 1 257 ? 14.064 13.483 -10.294 1.00 96.81 257 ALA A CA 1
ATOM 1902 C C . ALA A 1 257 ? 13.143 14.607 -9.783 1.00 96.81 257 ALA A C 1
ATOM 1904 O O . ALA A 1 257 ? 13.633 15.635 -9.311 1.00 96.81 257 ALA A O 1
ATOM 1905 N N . ARG A 1 258 ? 11.813 14.416 -9.801 1.00 94.88 258 ARG A N 1
ATOM 1906 C CA . ARG A 1 258 ? 10.853 15.370 -9.204 1.00 94.88 258 ARG A CA 1
ATOM 1907 C C . ARG A 1 258 ? 10.973 15.479 -7.691 1.00 94.88 258 ARG A C 1
ATOM 1909 O O . ARG A 1 258 ? 10.648 16.525 -7.138 1.00 94.88 258 ARG A O 1
ATOM 1916 N N . LEU A 1 259 ? 11.443 14.421 -7.040 1.00 92.69 259 LEU A N 1
ATOM 1917 C CA . LEU A 1 259 ? 11.723 14.390 -5.608 1.00 92.69 259 LEU A CA 1
ATOM 1918 C C . LEU A 1 259 ? 13.134 14.907 -5.281 1.00 92.69 259 LEU A C 1
ATOM 1920 O O . LEU A 1 259 ? 13.532 14.911 -4.121 1.00 92.69 25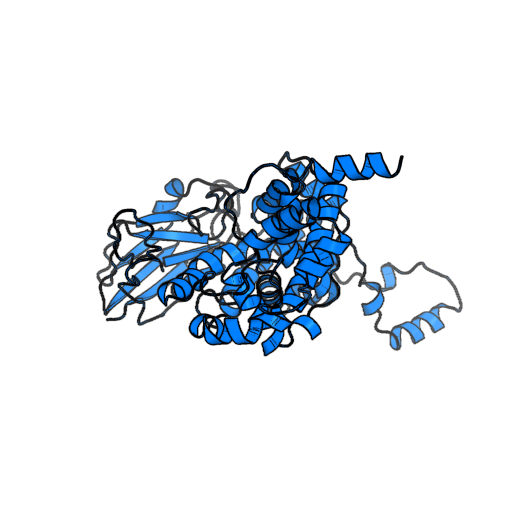9 LEU A O 1
ATOM 1924 N N . GLY A 1 260 ? 13.895 15.354 -6.287 1.00 94.88 260 GLY A N 1
ATOM 1925 C CA . GLY A 1 260 ? 15.284 15.780 -6.124 1.00 94.88 260 GLY A CA 1
ATOM 1926 C C . GLY A 1 260 ? 16.273 14.619 -5.982 1.00 94.88 260 GLY A C 1
ATOM 1927 O O . GLY A 1 260 ? 17.390 14.839 -5.519 1.00 94.88 260 GLY A O 1
ATOM 1928 N N . LEU A 1 261 ? 15.872 13.405 -6.369 1.00 94.12 261 LEU A N 1
ATOM 1929 C CA . LEU A 1 261 ? 16.682 12.190 -6.302 1.00 94.12 261 LEU A CA 1
ATOM 1930 C C . LEU A 1 261 ? 17.149 11.793 -7.708 1.00 94.12 261 LEU A C 1
ATOM 1932 O O . LEU A 1 261 ? 16.367 11.824 -8.656 1.00 94.12 261 LEU A O 1
ATOM 1936 N N . ASP A 1 262 ? 18.419 11.415 -7.851 1.00 91.44 262 ASP A N 1
ATOM 1937 C CA . ASP A 1 262 ? 19.031 11.091 -9.146 1.00 91.44 262 ASP A CA 1
ATOM 1938 C C . ASP A 1 262 ? 19.377 9.599 -9.225 1.00 91.44 262 ASP A C 1
ATOM 1940 O O . ASP A 1 262 ? 20.485 9.175 -8.891 1.00 91.44 262 ASP A O 1
ATOM 1944 N N . TYR A 1 263 ? 18.396 8.796 -9.641 1.00 91.81 263 TYR A N 1
ATOM 1945 C CA . TYR A 1 263 ? 18.587 7.378 -9.937 1.00 91.81 263 TYR A CA 1
ATOM 1946 C C . TYR A 1 263 ? 18.559 7.145 -11.445 1.00 91.81 263 TYR A C 1
ATOM 1948 O O . TYR A 1 263 ? 17.568 7.428 -12.131 1.00 91.81 263 TYR A O 1
ATOM 1956 N N . ASP A 1 264 ? 19.649 6.589 -11.967 1.00 84.38 264 ASP A N 1
ATOM 1957 C CA . ASP A 1 264 ? 19.771 6.286 -13.384 1.00 84.38 264 ASP A CA 1
ATOM 1958 C C . ASP A 1 264 ? 18.942 5.055 -13.796 1.00 84.38 264 ASP A C 1
ATOM 1960 O O . ASP A 1 264 ? 18.447 4.267 -12.983 1.00 84.38 264 ASP A O 1
ATOM 1964 N N . GLY A 1 265 ? 18.796 4.865 -15.109 1.00 86.69 265 GLY A N 1
ATOM 1965 C CA . GLY A 1 265 ? 18.067 3.717 -15.646 1.00 86.69 265 GLY A CA 1
ATOM 1966 C C . GLY A 1 265 ? 18.693 2.366 -15.282 1.00 86.69 265 GLY A C 1
ATOM 1967 O O . GLY A 1 265 ? 17.997 1.353 -15.322 1.00 86.69 265 GLY A O 1
ATOM 1968 N N . LEU A 1 266 ? 19.979 2.331 -14.914 1.00 87.50 266 LEU A N 1
ATOM 1969 C CA . LEU A 1 266 ? 20.656 1.100 -14.523 1.00 87.50 266 LEU A CA 1
ATOM 1970 C C . LEU A 1 266 ? 20.220 0.654 -13.124 1.00 87.50 266 LEU A C 1
ATOM 1972 O O . LEU A 1 266 ? 19.970 -0.535 -12.947 1.00 87.50 266 LEU A O 1
ATOM 1976 N N . ALA A 1 267 ? 20.085 1.570 -12.161 1.00 88.44 267 ALA A N 1
ATOM 1977 C CA . ALA A 1 267 ? 19.546 1.264 -10.832 1.00 88.44 267 ALA A CA 1
ATOM 1978 C C . ALA A 1 267 ? 18.128 0.676 -10.920 1.00 88.44 267 ALA A C 1
ATOM 1980 O O . ALA A 1 267 ? 17.853 -0.391 -10.376 1.00 88.44 267 ALA A O 1
ATOM 1981 N N . ILE A 1 268 ? 17.263 1.289 -11.731 1.00 90.62 268 ILE A N 1
ATOM 1982 C CA . ILE A 1 268 ? 15.899 0.793 -11.977 1.00 90.62 268 ILE A CA 1
ATOM 1983 C C . ILE A 1 268 ? 15.909 -0.598 -12.624 1.00 90.62 268 ILE A C 1
ATOM 1985 O O . ILE A 1 268 ? 15.143 -1.480 -12.238 1.00 90.62 268 ILE A O 1
ATOM 1989 N N . GLN A 1 269 ? 16.790 -0.828 -13.602 1.00 85.94 269 GLN A N 1
ATOM 1990 C CA . GLN A 1 269 ? 16.921 -2.140 -14.242 1.00 85.94 269 GLN A CA 1
ATOM 1991 C C . GLN A 1 269 ? 17.463 -3.206 -13.286 1.00 85.94 269 GLN A C 1
ATOM 1993 O O . GLN A 1 269 ? 17.054 -4.364 -13.396 1.00 85.94 269 GLN A O 1
ATOM 1998 N N . ARG A 1 270 ? 18.352 -2.840 -12.350 1.00 84.69 270 ARG A N 1
ATOM 1999 C CA . ARG A 1 270 ? 18.813 -3.745 -11.290 1.00 84.69 270 ARG A CA 1
ATOM 2000 C C . ARG A 1 270 ? 17.663 -4.141 -10.377 1.00 84.69 270 ARG A C 1
ATOM 2002 O O . ARG A 1 270 ? 17.442 -5.339 -10.245 1.00 84.69 270 ARG A O 1
ATOM 2009 N N . ALA A 1 271 ? 16.893 -3.185 -9.857 1.00 85.75 271 ALA A N 1
ATOM 2010 C CA . ALA A 1 271 ? 15.718 -3.477 -9.033 1.00 85.75 271 ALA A CA 1
ATOM 2011 C C . ALA A 1 271 ? 14.730 -4.402 -9.772 1.00 85.75 271 ALA A C 1
ATOM 2013 O O . ALA A 1 271 ? 14.366 -5.456 -9.262 1.00 85.75 271 ALA A O 1
ATOM 2014 N N . ALA A 1 272 ? 14.422 -4.115 -11.043 1.00 82.94 272 ALA A N 1
ATOM 2015 C CA . ALA A 1 272 ? 13.562 -4.970 -11.870 1.00 82.94 272 ALA A CA 1
ATOM 2016 C C . ALA A 1 272 ? 14.144 -6.377 -12.133 1.00 82.94 272 ALA A C 1
ATOM 2018 O O . ALA A 1 272 ? 13.405 -7.341 -12.358 1.00 82.94 272 ALA A O 1
ATOM 2019 N N . ALA A 1 273 ? 15.469 -6.525 -12.181 1.00 74.62 273 ALA A N 1
ATOM 2020 C CA . ALA A 1 273 ? 16.121 -7.831 -12.261 1.00 74.62 273 ALA A CA 1
ATOM 2021 C C . ALA A 1 273 ? 16.063 -8.568 -10.912 1.00 74.62 273 ALA A C 1
ATOM 2023 O O . ALA A 1 273 ? 15.784 -9.769 -10.901 1.00 74.62 273 ALA A O 1
ATOM 2024 N N . GLY A 1 274 ? 16.251 -7.844 -9.804 1.00 71.94 274 GLY A N 1
ATOM 2025 C CA . GLY A 1 274 ? 16.064 -8.324 -8.435 1.00 71.94 274 GLY A CA 1
ATOM 2026 C C . GLY A 1 274 ? 14.662 -8.881 -8.225 1.00 71.94 274 GLY A C 1
ATOM 2027 O O . GLY A 1 274 ? 14.526 -10.039 -7.843 1.00 71.94 274 GLY A O 1
ATOM 2028 N N . THR A 1 275 ? 13.631 -8.132 -8.629 1.00 78.75 275 THR A N 1
ATOM 2029 C CA . THR A 1 275 ? 12.228 -8.567 -8.584 1.00 78.75 275 THR A CA 1
ATOM 2030 C C . THR A 1 275 ? 12.029 -9.923 -9.258 1.00 78.75 275 THR A C 1
ATOM 2032 O O . THR A 1 275 ? 11.473 -10.842 -8.665 1.00 78.75 275 THR A O 1
ATOM 2035 N N . ARG A 1 276 ? 12.524 -10.097 -10.492 1.00 74.19 276 ARG A N 1
ATOM 2036 C CA . ARG A 1 276 ? 12.388 -11.369 -11.230 1.00 74.19 276 ARG A CA 1
ATOM 2037 C C . ARG A 1 276 ? 13.101 -12.528 -10.535 1.00 74.19 276 ARG A C 1
ATOM 2039 O O . ARG A 1 276 ? 12.621 -13.665 -10.590 1.00 74.19 276 ARG A O 1
ATOM 2046 N N . LEU A 1 277 ? 14.259 -12.257 -9.937 1.00 68.06 277 LEU A N 1
ATOM 2047 C CA . LEU A 1 277 ? 15.045 -13.265 -9.238 1.00 68.06 277 LEU A CA 1
ATOM 2048 C C . LEU A 1 277 ? 14.354 -13.706 -7.945 1.00 68.06 277 LEU A C 1
ATOM 2050 O O . LEU A 1 277 ? 14.209 -14.908 -7.744 1.00 68.06 277 LEU A O 1
ATOM 2054 N N . LEU A 1 278 ? 13.883 -12.760 -7.131 1.00 71.88 278 LEU A N 1
ATOM 2055 C CA . LEU A 1 278 ? 13.141 -13.017 -5.894 1.00 71.88 278 LEU A CA 1
ATOM 2056 C C . LEU A 1 278 ? 11.881 -13.846 -6.135 1.00 71.88 278 LEU A C 1
ATOM 2058 O O . LEU A 1 278 ? 11.701 -14.903 -5.545 1.00 71.88 278 LEU A O 1
ATOM 2062 N N . VAL A 1 279 ? 11.082 -13.438 -7.114 1.00 73.88 279 VAL A N 1
ATOM 2063 C CA . VAL A 1 279 ? 9.897 -14.160 -7.597 1.00 73.88 279 VAL A CA 1
ATOM 2064 C C . VAL A 1 279 ? 10.243 -15.603 -7.978 1.00 73.88 279 VAL A C 1
ATOM 2066 O O . VAL A 1 279 ? 9.548 -16.553 -7.624 1.00 73.88 279 VAL A O 1
ATOM 2069 N N . SER A 1 280 ? 11.358 -15.811 -8.677 1.00 67.81 280 SER A N 1
ATOM 2070 C CA . SER A 1 280 ? 11.806 -17.164 -9.029 1.00 67.81 280 SER A CA 1
ATOM 2071 C C . SER A 1 280 ? 12.283 -17.957 -7.808 1.00 67.81 280 SER A C 1
ATOM 2073 O O . SER A 1 280 ? 12.063 -19.167 -7.739 1.00 67.81 280 SER A O 1
ATOM 2075 N N . ALA A 1 281 ? 12.927 -17.293 -6.851 1.00 66.62 281 ALA A N 1
ATOM 2076 C CA . ALA A 1 281 ? 13.361 -17.884 -5.595 1.00 66.62 281 ALA A CA 1
ATOM 2077 C C . ALA A 1 281 ? 12.175 -18.328 -4.728 1.00 66.62 281 ALA A C 1
ATOM 2079 O O . ALA A 1 281 ? 12.168 -19.473 -4.279 1.00 66.62 281 ALA A O 1
ATOM 2080 N N . GLU A 1 282 ? 11.148 -17.493 -4.573 1.00 72.44 282 GLU A N 1
ATOM 2081 C CA . GLU A 1 282 ? 9.917 -17.825 -3.849 1.00 72.44 282 GLU A CA 1
ATOM 2082 C C . GLU A 1 282 ? 9.236 -19.075 -4.404 1.00 72.44 282 GLU A C 1
ATOM 2084 O O . GLU A 1 282 ? 8.770 -19.905 -3.632 1.00 72.44 282 GLU A O 1
ATOM 2089 N N . ARG A 1 283 ? 9.235 -19.295 -5.729 1.00 69.44 283 ARG A N 1
ATOM 2090 C CA . ARG A 1 283 ? 8.703 -20.543 -6.325 1.00 69.44 283 ARG A CA 1
ATOM 2091 C C . ARG A 1 283 ? 9.392 -21.781 -5.777 1.00 69.44 283 ARG A C 1
ATOM 2093 O O . ARG A 1 283 ? 8.748 -22.776 -5.442 1.00 69.44 283 ARG A O 1
ATOM 2100 N N . VAL A 1 284 ? 10.720 -21.736 -5.752 1.00 63.41 284 VAL A N 1
ATOM 2101 C CA . VAL A 1 284 ? 11.541 -22.853 -5.285 1.00 63.41 284 VAL A CA 1
ATOM 2102 C C . VAL A 1 284 ? 11.363 -23.019 -3.781 1.00 63.41 284 VAL A C 1
ATOM 2104 O O . VAL A 1 284 ? 11.206 -24.141 -3.306 1.00 63.41 284 VAL A O 1
ATOM 2107 N N . ALA A 1 285 ? 11.316 -21.910 -3.048 1.00 65.75 285 ALA A N 1
ATOM 2108 C CA . ALA A 1 285 ? 11.158 -21.889 -1.605 1.00 65.75 285 ALA A CA 1
ATOM 2109 C C . ALA A 1 285 ? 9.776 -22.401 -1.163 1.00 65.75 285 ALA A C 1
ATOM 2111 O O . ALA A 1 285 ? 9.669 -23.311 -0.344 1.00 65.75 285 ALA A O 1
ATOM 2112 N N . ALA A 1 286 ? 8.706 -21.977 -1.824 1.00 71.56 286 ALA A N 1
ATOM 2113 C CA . ALA A 1 286 ? 7.369 -22.502 -1.593 1.00 71.56 286 ALA A CA 1
ATOM 2114 C C . ALA A 1 286 ? 7.255 -23.993 -1.919 1.00 71.56 286 ALA A C 1
ATOM 2116 O O . ALA A 1 286 ? 6.422 -24.711 -1.356 1.00 71.56 286 ALA A O 1
ATOM 2117 N N . ALA A 1 287 ? 8.112 -24.503 -2.811 1.00 67.06 287 ALA A N 1
ATOM 2118 C CA . ALA A 1 287 ? 8.111 -25.919 -3.101 1.00 67.06 287 ALA A CA 1
ATOM 2119 C C . ALA A 1 287 ? 8.526 -26.784 -1.911 1.00 67.06 287 ALA A C 1
ATOM 2121 O O . ALA A 1 287 ? 8.052 -27.918 -1.793 1.00 67.06 287 ALA A O 1
ATOM 2122 N N . VAL A 1 288 ? 9.376 -26.225 -1.058 1.00 63.38 288 VAL A N 1
ATOM 2123 C CA . VAL A 1 288 ? 10.086 -26.926 0.006 1.00 63.38 288 VAL A CA 1
ATOM 2124 C C . VAL A 1 288 ? 9.538 -26.597 1.384 1.00 63.38 288 VAL A C 1
ATOM 2126 O O . VAL A 1 288 ? 9.547 -27.448 2.267 1.00 63.38 288 VAL A O 1
ATOM 2129 N N . ASP A 1 289 ? 9.037 -25.379 1.550 1.00 73.12 289 ASP A N 1
ATOM 2130 C CA . ASP A 1 289 ? 8.754 -24.799 2.856 1.00 73.12 289 ASP A CA 1
ATOM 2131 C C . ASP A 1 289 ? 7.267 -24.870 3.231 1.00 73.12 289 ASP A C 1
ATOM 2133 O O . ASP A 1 289 ? 6.889 -24.735 4.392 1.00 73.12 289 ASP A O 1
ATOM 2137 N N . TYR A 1 290 ? 6.418 -25.170 2.247 1.00 78.94 290 TYR A N 1
ATOM 2138 C CA . TYR A 1 290 ? 4.963 -25.178 2.369 1.00 78.94 290 TYR A CA 1
ATOM 2139 C C . TYR A 1 290 ? 4.420 -26.001 3.535 1.00 78.94 290 TYR A C 1
ATOM 2141 O O . TYR A 1 290 ? 3.642 -25.483 4.333 1.00 78.94 290 TYR A O 1
ATOM 2149 N N . VAL A 1 291 ? 4.834 -27.268 3.657 1.00 80.62 291 VAL A N 1
ATOM 2150 C CA . VAL A 1 291 ? 4.337 -28.154 4.726 1.00 80.62 291 VAL A CA 1
ATOM 2151 C C . VAL A 1 291 ? 4.680 -27.568 6.092 1.00 80.62 291 VAL A C 1
ATOM 2153 O O . VAL A 1 291 ? 3.838 -27.508 6.980 1.00 80.62 291 VAL A O 1
ATOM 2156 N N . ARG A 1 292 ? 5.907 -27.062 6.233 1.00 78.50 292 ARG A N 1
ATOM 2157 C CA . ARG A 1 292 ? 6.388 -26.479 7.478 1.00 78.50 292 ARG A CA 1
ATOM 2158 C C . ARG A 1 292 ? 5.634 -25.194 7.821 1.00 78.50 292 ARG A C 1
ATOM 2160 O O . ARG A 1 292 ? 5.194 -25.075 8.958 1.00 78.50 292 ARG A O 1
ATOM 2167 N N . VAL A 1 293 ? 5.466 -24.254 6.879 1.00 79.62 293 VAL A N 1
ATOM 2168 C CA . VAL A 1 293 ? 4.681 -23.025 7.123 1.00 79.62 293 VAL A CA 1
ATOM 2169 C C . VAL A 1 293 ? 3.261 -23.377 7.551 1.00 79.62 293 VAL A C 1
ATOM 2171 O O . VAL A 1 293 ? 2.776 -22.849 8.550 1.00 79.62 293 VAL A O 1
ATOM 2174 N N . ARG A 1 294 ? 2.621 -24.308 6.836 1.00 85.75 294 ARG A N 1
ATOM 2175 C CA . ARG A 1 294 ? 1.254 -24.746 7.122 1.00 85.75 294 ARG A CA 1
ATOM 2176 C C . ARG A 1 294 ? 1.100 -25.277 8.549 1.00 85.75 294 ARG A C 1
ATOM 2178 O O . ARG A 1 294 ? 0.095 -24.989 9.195 1.00 85.75 294 ARG A O 1
ATOM 2185 N N . ASP A 1 295 ? 2.091 -26.023 9.029 1.00 82.81 295 ASP A N 1
ATOM 2186 C CA . ASP A 1 295 ? 2.065 -26.645 10.353 1.00 82.81 295 ASP A CA 1
ATOM 2187 C C . ASP A 1 295 ? 2.378 -25.660 11.491 1.00 82.81 295 ASP A C 1
ATOM 2189 O O . ASP A 1 295 ? 1.808 -25.782 12.577 1.00 82.81 295 ASP A O 1
ATOM 2193 N N . VAL A 1 296 ? 3.277 -24.691 11.272 1.00 79.50 296 VAL A N 1
ATOM 2194 C CA . VAL A 1 296 ? 3.746 -23.777 12.335 1.00 79.50 296 VAL A CA 1
ATOM 2195 C C . VAL A 1 296 ? 3.025 -22.429 12.368 1.00 79.50 296 VAL A C 1
ATOM 2197 O O . VAL A 1 296 ? 3.149 -21.719 13.363 1.00 79.50 296 VAL A O 1
ATOM 2200 N N . MET A 1 297 ? 2.275 -22.077 11.316 1.00 84.62 297 MET A N 1
ATOM 2201 C CA . MET A 1 297 ? 1.491 -20.834 11.234 1.00 84.62 297 MET A CA 1
ATOM 2202 C C . MET A 1 297 ? 0.009 -21.077 10.872 1.00 84.62 297 MET A C 1
ATOM 2204 O O . MET A 1 297 ? -0.497 -20.511 9.897 1.00 84.62 297 MET A O 1
ATOM 2208 N N . PRO A 1 298 ? -0.713 -21.956 11.597 1.00 88.50 298 PRO A N 1
ATOM 2209 C CA . PRO A 1 298 ? -2.069 -22.368 11.230 1.00 88.50 298 PRO A CA 1
ATOM 2210 C C . PRO A 1 298 ? -3.097 -21.225 11.206 1.00 88.50 298 PRO A C 1
ATOM 2212 O O . PRO A 1 298 ? -4.020 -21.252 10.386 1.00 88.50 298 PRO A O 1
ATOM 2215 N N . TYR A 1 299 ? -2.976 -20.225 12.080 1.00 86.81 299 TYR A N 1
ATOM 2216 C CA . TYR A 1 299 ? -3.814 -19.032 12.066 1.00 86.81 299 TYR A CA 1
ATOM 2217 C C . TYR A 1 299 ? -3.527 -18.186 10.834 1.00 86.81 299 TYR A C 1
ATOM 2219 O O . TYR A 1 299 ? -4.482 -17.859 10.129 1.00 86.81 299 TYR A O 1
ATOM 2227 N N . ALA A 1 300 ? -2.262 -17.860 10.555 1.00 87.94 300 ALA A N 1
ATOM 2228 C CA . ALA A 1 300 ? -1.902 -17.058 9.392 1.00 87.94 300 ALA A CA 1
ATOM 2229 C C . ALA A 1 300 ? -2.417 -17.724 8.106 1.00 87.94 300 ALA A C 1
ATOM 2231 O O . ALA A 1 300 ? -3.205 -17.128 7.375 1.00 87.94 300 ALA A O 1
ATOM 2232 N N . VAL A 1 301 ? -2.127 -19.018 7.926 1.00 91.62 301 VAL A N 1
ATOM 2233 C CA . VAL A 1 301 ? -2.613 -19.842 6.801 1.00 91.62 301 VAL A CA 1
ATOM 2234 C C . VAL A 1 301 ? -4.137 -19.797 6.664 1.00 91.62 301 VAL A C 1
ATOM 2236 O O . VAL A 1 301 ? -4.665 -19.770 5.556 1.00 91.62 301 VAL A O 1
ATOM 2239 N N . SER A 1 302 ? -4.868 -19.793 7.780 1.00 92.25 302 SER A N 1
ATOM 2240 C CA . SER A 1 302 ? -6.335 -19.800 7.758 1.00 92.25 302 SER A CA 1
ATOM 2241 C C . SER A 1 302 ? -6.956 -18.417 7.535 1.00 92.25 302 SER A C 1
ATOM 2243 O O . SER A 1 302 ? -8.157 -18.340 7.282 1.00 92.25 302 SER A O 1
ATOM 2245 N N . ASN A 1 303 ? -6.188 -17.328 7.672 1.00 90.75 303 ASN A N 1
ATOM 2246 C CA . ASN A 1 303 ? -6.734 -15.968 7.730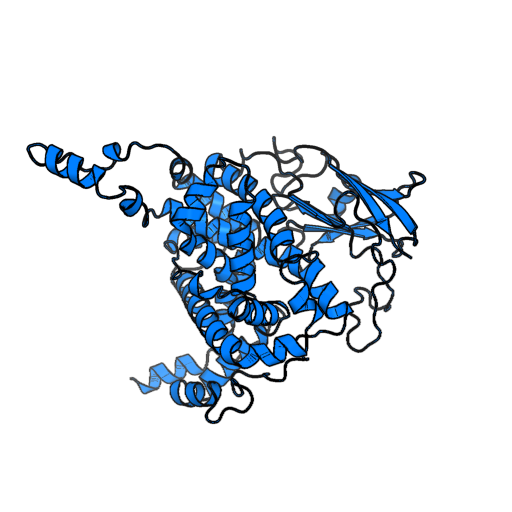 1.00 90.75 303 ASN A CA 1
ATOM 2247 C C . ASN A 1 303 ? -6.081 -14.970 6.765 1.00 90.75 303 ASN A C 1
ATOM 2249 O O . ASN A 1 303 ? -6.610 -13.871 6.630 1.00 90.75 303 ASN A O 1
ATOM 2253 N N . TYR A 1 304 ? -4.991 -15.315 6.078 1.00 91.50 304 TYR A N 1
ATOM 2254 C CA . TYR A 1 304 ? -4.253 -14.371 5.229 1.00 91.50 304 TYR A CA 1
ATOM 2255 C C . TYR A 1 304 ? -5.058 -13.793 4.061 1.00 91.50 304 TYR A C 1
ATOM 2257 O O . TYR A 1 304 ? -4.792 -12.677 3.633 1.00 91.50 304 TYR A O 1
ATOM 2265 N N . GLU A 1 305 ? -6.081 -14.493 3.563 1.00 92.38 305 GLU A N 1
ATOM 2266 C CA . GLU A 1 305 ? -6.948 -13.957 2.506 1.00 92.38 305 GLU A CA 1
ATOM 2267 C C . GLU A 1 305 ? -8.067 -13.063 3.050 1.00 92.38 305 GLU A C 1
ATOM 2269 O O . GLU A 1 305 ? -8.311 -11.976 2.531 1.00 92.38 305 GLU A O 1
ATOM 2274 N N . THR A 1 306 ? -8.800 -13.539 4.060 1.00 90.62 306 THR A N 1
ATOM 2275 C CA . THR A 1 306 ? -10.100 -12.964 4.455 1.00 90.62 306 THR A CA 1
ATOM 2276 C C . THR A 1 306 ? -10.113 -12.314 5.833 1.00 90.62 306 THR A C 1
ATOM 2278 O O . THR A 1 306 ? -11.107 -11.679 6.190 1.00 90.62 306 THR A O 1
ATOM 2281 N N . GLY A 1 307 ? -9.059 -12.512 6.626 1.00 85.75 307 GLY A N 1
ATOM 2282 C CA . GLY A 1 307 ? -8.896 -11.888 7.932 1.00 85.75 307 GLY A CA 1
ATOM 2283 C C . GLY A 1 307 ? -8.744 -10.371 7.827 1.00 85.75 307 GLY A C 1
ATOM 2284 O O . GLY A 1 307 ? -8.553 -9.821 6.742 1.00 85.75 307 GLY A O 1
ATOM 2285 N N . SER A 1 308 ? -8.833 -9.687 8.967 1.00 84.94 308 SER A N 1
ATOM 2286 C CA . SER A 1 308 ? -8.517 -8.256 9.031 1.00 84.94 308 SER A CA 1
ATOM 2287 C C . SER A 1 308 ? -7.060 -8.034 8.636 1.00 84.94 308 SER A C 1
ATOM 2289 O O . SER A 1 308 ? -6.183 -8.742 9.130 1.00 84.94 308 SER A O 1
ATOM 2291 N N . GLY A 1 309 ? -6.815 -7.080 7.741 1.00 86.12 309 GLY A N 1
ATOM 2292 C CA . GLY A 1 309 ? -5.504 -6.884 7.128 1.00 86.12 309 GLY A CA 1
ATOM 2293 C C . GLY A 1 309 ? -5.095 -7.955 6.121 1.00 86.12 309 GLY A C 1
ATOM 2294 O O . GLY A 1 309 ? -4.010 -7.851 5.580 1.00 86.12 309 GLY A O 1
ATOM 2295 N N . GLY A 1 310 ? -5.914 -8.978 5.860 1.00 91.12 310 GLY A N 1
ATOM 2296 C CA . GLY A 1 310 ? -5.628 -9.985 4.839 1.00 91.12 310 GLY A CA 1
ATOM 2297 C C . GLY A 1 310 ? -5.825 -9.451 3.416 1.00 91.12 310 GLY A C 1
ATOM 2298 O O . GLY A 1 310 ? -6.342 -8.350 3.216 1.00 91.12 310 GLY A O 1
ATOM 2299 N N . ILE A 1 311 ? -5.490 -10.257 2.406 1.00 94.19 311 ILE A N 1
ATOM 2300 C CA . ILE A 1 311 ? -5.466 -9.873 0.982 1.00 94.19 311 ILE A CA 1
ATOM 2301 C C . ILE A 1 311 ? -6.750 -9.160 0.537 1.00 94.19 311 ILE A C 1
ATOM 2303 O O . ILE A 1 311 ? -6.688 -8.109 -0.097 1.00 94.19 311 ILE A O 1
ATOM 2307 N N . HIS A 1 312 ? -7.932 -9.694 0.856 1.00 94.12 312 HIS A N 1
ATOM 2308 C CA . HIS A 1 312 ? -9.199 -9.095 0.430 1.00 94.12 312 HIS A CA 1
ATOM 2309 C C . HIS A 1 312 ? -9.554 -7.810 1.178 1.00 94.12 312 HIS A C 1
ATOM 2311 O O . HIS A 1 312 ? -10.312 -6.997 0.636 1.00 94.12 312 HIS A O 1
ATOM 2317 N N . ASP A 1 313 ? -9.077 -7.659 2.413 1.00 92.12 313 ASP A N 1
ATOM 2318 C CA . ASP A 1 313 ? -9.266 -6.449 3.206 1.00 92.12 313 ASP A CA 1
ATOM 2319 C C . ASP A 1 313 ? -8.360 -5.345 2.666 1.00 92.12 313 ASP A C 1
ATOM 2321 O O . ASP A 1 313 ? -8.853 -4.316 2.219 1.00 92.12 313 ASP A O 1
ATOM 2325 N N . VAL A 1 314 ? -7.064 -5.624 2.542 1.00 94.94 314 VAL A N 1
ATOM 2326 C CA . VAL A 1 314 ? -6.061 -4.716 1.969 1.00 94.94 314 VAL A CA 1
ATOM 2327 C C . VAL A 1 314 ? -6.430 -4.295 0.545 1.00 94.94 314 VAL A C 1
ATOM 2329 O O . VAL A 1 314 ? -6.433 -3.108 0.221 1.00 94.94 314 VAL A O 1
ATOM 2332 N N . ALA A 1 315 ? -6.876 -5.232 -0.295 1.00 97.06 315 ALA A N 1
ATOM 2333 C CA . ALA A 1 315 ? -7.321 -4.927 -1.652 1.00 97.06 315 ALA A CA 1
ATOM 2334 C C . ALA A 1 315 ? -8.501 -3.934 -1.710 1.00 97.06 315 ALA A C 1
ATOM 2336 O O . ALA A 1 315 ? -8.689 -3.269 -2.728 1.00 97.06 315 ALA A O 1
ATOM 2337 N N . GLN A 1 316 ? -9.311 -3.814 -0.648 1.00 95.75 316 GLN A N 1
ATOM 2338 C CA . GLN A 1 316 ? -10.358 -2.788 -0.568 1.00 95.75 316 GLN A CA 1
ATOM 2339 C C . GLN A 1 316 ? -9.769 -1.382 -0.418 1.00 95.75 316 GLN A C 1
ATOM 2341 O O . GLN A 1 316 ? -10.263 -0.449 -1.049 1.00 95.75 316 GLN A O 1
ATOM 2346 N N . TYR A 1 317 ? -8.714 -1.245 0.385 1.00 96.06 317 TYR A N 1
ATOM 2347 C CA . TYR A 1 317 ? -8.015 0.019 0.611 1.00 96.06 317 TYR A CA 1
ATOM 2348 C C . TYR A 1 317 ? -7.289 0.440 -0.670 1.00 96.06 317 TYR A C 1
ATOM 2350 O O . TYR A 1 317 ? -7.433 1.571 -1.134 1.00 96.06 317 TYR A O 1
ATOM 2358 N N . ILE A 1 318 ? -6.597 -0.515 -1.300 1.00 98.06 318 ILE A N 1
ATOM 2359 C CA . ILE A 1 318 ? -5.901 -0.324 -2.575 1.00 98.06 318 ILE A CA 1
ATOM 2360 C C . ILE A 1 318 ? -6.866 0.123 -3.678 1.00 98.06 318 ILE A C 1
ATOM 2362 O O . ILE A 1 318 ? -6.544 1.042 -4.422 1.00 98.06 318 ILE A O 1
ATOM 2366 N N . ALA A 1 319 ? -8.058 -0.473 -3.787 1.00 98.00 319 ALA A N 1
ATOM 2367 C CA . ALA A 1 319 ? -9.019 -0.090 -4.822 1.00 98.00 319 ALA A CA 1
ATOM 2368 C C . ALA A 1 319 ? -9.453 1.382 -4.703 1.00 98.00 319 ALA A C 1
ATOM 2370 O O . ALA A 1 319 ? -9.479 2.091 -5.706 1.00 98.00 319 ALA A O 1
ATOM 2371 N N . GLY A 1 320 ? -9.707 1.867 -3.483 1.00 96.69 320 GLY A N 1
ATOM 2372 C CA . GLY A 1 320 ? -9.994 3.287 -3.261 1.00 96.69 320 GLY A CA 1
ATOM 2373 C C . GLY A 1 320 ? -8.795 4.188 -3.585 1.00 96.69 320 GLY A C 1
ATOM 2374 O O . GLY A 1 320 ? -8.967 5.286 -4.117 1.00 96.69 320 GLY A O 1
ATOM 2375 N N . TYR A 1 321 ? -7.569 3.721 -3.330 1.00 97.12 321 TYR A N 1
ATOM 2376 C CA . TYR A 1 321 ? -6.365 4.448 -3.733 1.00 97.12 321 TYR A CA 1
ATOM 2377 C C . TYR A 1 321 ? -6.207 4.493 -5.261 1.00 97.12 321 TYR A C 1
ATOM 2379 O O . TYR A 1 321 ? -5.913 5.553 -5.811 1.00 97.12 321 TYR A O 1
ATOM 2387 N N . TYR A 1 322 ? -6.499 3.397 -5.966 1.00 98.00 322 TYR A N 1
ATOM 2388 C CA . TYR A 1 322 ? -6.491 3.338 -7.431 1.00 98.00 322 TYR A CA 1
ATOM 2389 C C . TYR A 1 322 ? -7.438 4.350 -8.065 1.00 98.00 322 TYR A C 1
ATOM 2391 O O . TYR A 1 322 ? -7.053 5.012 -9.028 1.00 98.00 322 TYR A O 1
ATOM 2399 N N . GLU A 1 323 ? -8.653 4.497 -7.530 1.00 96.69 323 GLU A N 1
ATOM 2400 C CA . GLU A 1 323 ? -9.613 5.500 -8.006 1.00 96.69 323 GLU A CA 1
ATOM 2401 C C . GLU A 1 323 ? -9.012 6.910 -7.940 1.00 96.69 323 GLU A C 1
ATOM 2403 O O . GLU A 1 323 ? -9.042 7.664 -8.915 1.00 96.69 323 GLU A O 1
ATOM 2408 N N . HIS A 1 324 ? -8.410 7.257 -6.803 1.00 95.94 324 HIS A N 1
ATOM 2409 C CA . HIS A 1 324 ? -7.844 8.584 -6.599 1.00 95.94 324 HIS A CA 1
ATOM 2410 C C . HIS A 1 324 ? -6.564 8.815 -7.413 1.00 95.94 324 HIS A C 1
ATOM 2412 O O . HIS A 1 324 ? -6.380 9.885 -7.995 1.00 95.94 324 HIS A O 1
ATOM 2418 N N . LEU A 1 325 ? -5.686 7.816 -7.495 1.00 96.50 325 LEU A N 1
ATOM 2419 C CA . LEU A 1 325 ? -4.445 7.900 -8.259 1.00 96.50 325 LEU A CA 1
ATOM 2420 C C . LEU A 1 325 ? -4.717 7.959 -9.766 1.00 96.50 325 LEU A C 1
ATOM 2422 O O . LEU A 1 325 ? -4.038 8.685 -10.491 1.00 96.50 325 LEU A O 1
ATOM 2426 N N . TRP A 1 326 ? -5.753 7.267 -10.245 1.00 96.19 326 TRP A N 1
ATOM 2427 C CA . TRP A 1 326 ? -6.199 7.382 -11.631 1.00 96.19 326 TRP A CA 1
ATOM 2428 C C . TRP A 1 326 ? -6.693 8.791 -11.942 1.00 96.19 326 TRP A C 1
ATOM 2430 O O . TRP A 1 326 ? -6.319 9.361 -12.966 1.00 96.19 326 TRP A O 1
ATOM 2440 N N . ASP A 1 327 ? -7.450 9.401 -11.030 1.00 95.38 327 ASP A N 1
ATOM 2441 C CA . ASP A 1 327 ? -7.876 10.789 -11.184 1.00 95.38 327 ASP A CA 1
ATOM 2442 C C . ASP A 1 327 ? -6.680 11.760 -11.254 1.00 95.38 327 ASP A C 1
ATOM 2444 O O . ASP A 1 327 ? -6.713 12.726 -12.017 1.00 95.38 327 ASP A O 1
ATOM 2448 N N . ARG A 1 328 ? -5.571 11.464 -10.558 1.00 95.31 328 ARG A N 1
ATOM 2449 C CA . ARG A 1 328 ? -4.306 12.217 -10.678 1.00 95.31 328 ARG A CA 1
ATOM 2450 C C . ARG A 1 328 ? -3.623 12.029 -12.027 1.00 95.31 328 ARG A C 1
ATOM 2452 O O . ARG A 1 328 ? -3.090 13.002 -12.554 1.00 95.31 328 ARG A O 1
ATOM 2459 N N . VAL A 1 329 ? -3.657 10.830 -12.607 1.00 95.75 329 VAL A N 1
ATOM 2460 C CA . VAL A 1 329 ? -3.160 10.598 -13.976 1.00 95.75 329 VAL A CA 1
ATOM 2461 C C . VAL A 1 329 ? -4.013 11.361 -14.995 1.00 95.75 329 VAL A C 1
ATOM 2463 O O . VAL A 1 329 ? -3.479 11.969 -15.921 1.00 95.75 329 VAL A O 1
ATOM 2466 N N . VAL A 1 330 ? -5.336 11.380 -14.818 1.00 93.44 330 VAL A N 1
ATOM 2467 C CA . VAL A 1 330 ? -6.263 12.029 -15.756 1.00 93.44 330 VAL A CA 1
ATOM 2468 C C . VAL A 1 330 ? -6.216 13.554 -15.649 1.00 93.44 330 VAL A C 1
ATOM 2470 O O . VAL A 1 330 ? -6.020 14.242 -16.648 1.00 93.44 330 VAL A O 1
ATOM 2473 N N . ASN A 1 331 ? -6.363 14.096 -14.441 1.00 93.25 331 ASN A N 1
ATOM 2474 C CA . ASN A 1 331 ? -6.536 15.533 -14.213 1.00 93.25 331 ASN A CA 1
ATOM 2475 C C . ASN A 1 331 ? -5.241 16.256 -13.808 1.00 93.25 331 ASN A C 1
ATOM 2477 O O . ASN A 1 331 ? -5.215 17.490 -13.733 1.00 93.25 331 ASN A O 1
ATOM 2481 N N . GLY A 1 332 ? -4.177 15.508 -13.526 1.00 92.62 332 GLY A N 1
ATOM 2482 C CA . GLY A 1 332 ? -2.948 16.010 -12.927 1.00 92.62 332 GLY A CA 1
ATOM 2483 C C . GLY A 1 332 ? -3.060 16.132 -11.395 1.00 92.62 332 GLY A C 1
ATOM 2484 O O . GLY A 1 332 ? -4.144 16.418 -10.872 1.00 92.62 332 GLY A O 1
ATOM 2485 N N . PRO A 1 333 ? -1.948 16.001 -10.639 1.00 89.75 333 PRO A N 1
ATOM 2486 C CA . PRO A 1 333 ? -1.977 15.961 -9.169 1.00 89.75 333 PRO A CA 1
ATOM 2487 C C . PRO A 1 333 ? -2.633 17.171 -8.491 1.00 89.75 333 PRO A C 1
ATOM 2489 O O . PRO A 1 333 ? -3.255 17.045 -7.440 1.00 89.75 333 PRO A O 1
ATOM 2492 N N . ILE A 1 334 ? -2.524 18.361 -9.091 1.00 88.31 334 ILE A N 1
ATOM 2493 C CA . ILE A 1 334 ? -3.091 19.595 -8.525 1.00 88.31 334 ILE A CA 1
ATOM 2494 C C . ILE A 1 334 ? -4.620 19.597 -8.639 1.00 88.31 334 ILE A C 1
ATOM 2496 O O . ILE A 1 334 ? -5.310 19.949 -7.682 1.00 88.31 334 ILE A O 1
ATOM 2500 N N . ASN A 1 335 ? -5.154 19.202 -9.799 1.00 91.31 335 ASN A N 1
ATOM 2501 C CA . ASN A 1 335 ? -6.583 19.317 -10.098 1.00 91.31 335 ASN A CA 1
ATOM 2502 C C . ASN A 1 335 ? -7.383 18.065 -9.745 1.00 91.31 335 ASN A C 1
ATOM 2504 O O . ASN A 1 335 ? -8.613 18.099 -9.882 1.00 91.31 335 ASN A O 1
ATOM 2508 N N . ALA A 1 336 ? -6.709 17.005 -9.300 1.00 93.88 336 ALA A N 1
ATOM 2509 C CA . ALA A 1 336 ? -7.337 15.761 -8.905 1.00 93.88 336 ALA A CA 1
ATOM 2510 C C . ALA A 1 336 ? -8.437 15.971 -7.853 1.00 93.88 336 ALA A C 1
ATOM 2512 O O . ALA A 1 336 ? -8.446 16.963 -7.110 1.00 93.88 336 ALA A O 1
ATOM 2513 N N . ALA A 1 337 ? -9.380 15.040 -7.798 1.00 94.62 337 ALA A N 1
ATOM 2514 C CA . ALA A 1 337 ? -10.479 15.007 -6.855 1.00 94.62 337 ALA A CA 1
ATOM 2515 C C . ALA A 1 337 ? -9.978 15.142 -5.405 1.00 94.62 337 ALA A C 1
ATOM 2517 O O . ALA A 1 337 ? -8.805 14.884 -5.109 1.00 94.62 337 ALA A O 1
ATOM 2518 N N . PRO A 1 338 ? -10.840 15.583 -4.477 1.00 95.62 338 PRO A N 1
ATOM 2519 C CA . PRO A 1 338 ? -10.453 15.620 -3.080 1.00 95.62 338 PRO A CA 1
ATOM 2520 C C . PRO A 1 338 ? -10.194 14.222 -2.507 1.00 95.62 338 PRO A C 1
ATOM 2522 O O . PRO A 1 338 ? -10.796 13.255 -2.983 1.00 95.62 338 PRO A O 1
ATOM 2525 N N . PRO A 1 339 ? -9.295 14.089 -1.512 1.00 95.06 339 PRO A N 1
ATOM 2526 C CA . PRO A 1 339 ? -9.033 12.802 -0.884 1.00 95.06 339 PRO A CA 1
ATOM 2527 C C . PRO A 1 339 ? -10.289 12.284 -0.180 1.00 95.06 339 PRO A C 1
ATOM 2529 O O . PRO A 1 339 ? -11.167 13.055 0.222 1.00 95.06 339 PRO A O 1
ATOM 2532 N N . PHE A 1 340 ? -10.374 10.975 0.002 1.00 96.00 340 PHE A N 1
ATOM 2533 C CA . PHE A 1 340 ? -11.443 10.330 0.760 1.00 96.00 340 PHE A CA 1
ATOM 2534 C C . PHE A 1 340 ? -10.889 9.166 1.585 1.00 96.00 340 PHE A C 1
ATOM 2536 O O . PHE A 1 340 ? -9.760 8.729 1.378 1.00 96.00 340 PHE A O 1
ATOM 2543 N N . VAL A 1 341 ? -11.671 8.691 2.555 1.00 95.94 341 VAL A N 1
ATOM 2544 C CA . VAL A 1 341 ? -11.289 7.535 3.374 1.00 95.94 341 VAL A CA 1
ATOM 2545 C C . VAL A 1 341 ? -11.494 6.265 2.553 1.00 95.94 341 VAL A C 1
ATOM 2547 O O . VAL A 1 341 ? -12.620 5.983 2.143 1.00 95.94 341 VAL A O 1
ATOM 2550 N N . VAL A 1 342 ? -10.420 5.511 2.314 1.00 95.06 342 VAL A N 1
ATOM 2551 C CA . VAL A 1 342 ? -10.450 4.276 1.504 1.00 95.06 342 VAL A CA 1
ATOM 2552 C C . VAL A 1 342 ? -10.710 3.032 2.343 1.00 95.06 342 VAL A C 1
ATOM 2554 O O . VAL A 1 342 ? -11.211 2.029 1.839 1.00 95.06 342 VAL A O 1
ATOM 2557 N N . GLY A 1 343 ? -10.429 3.107 3.642 1.00 93.44 343 GLY A N 1
ATOM 2558 C CA . GLY A 1 343 ? -10.676 2.016 4.567 1.00 93.44 343 GLY A CA 1
ATOM 2559 C C . GLY A 1 343 ? -10.555 2.453 6.018 1.00 93.44 343 GLY A C 1
ATOM 2560 O O . GLY A 1 343 ? -9.901 3.448 6.335 1.00 93.44 343 GLY A O 1
ATOM 2561 N N . VAL A 1 344 ? -11.227 1.707 6.894 1.00 93.81 344 VAL A N 1
ATOM 2562 C CA . VAL A 1 344 ? -11.186 1.893 8.345 1.00 93.81 344 VAL A CA 1
ATOM 2563 C C . VAL A 1 344 ? -11.119 0.547 9.043 1.00 93.81 344 VAL A C 1
ATOM 2565 O O . VAL A 1 344 ? -11.773 -0.415 8.634 1.00 93.81 344 VAL A O 1
ATOM 2568 N N . HIS A 1 345 ? -10.379 0.520 10.140 1.00 89.62 345 HIS A N 1
ATOM 2569 C CA . HIS A 1 345 ? -10.429 -0.547 11.119 1.00 89.62 345 HIS A CA 1
ATOM 2570 C C . HIS A 1 345 ? -10.740 0.088 12.491 1.00 89.62 345 HIS A C 1
ATOM 2572 O O . HIS A 1 345 ? -10.263 1.185 12.772 1.00 89.62 345 HIS A O 1
ATOM 2578 N N . PRO A 1 346 ? -11.600 -0.507 13.327 1.00 88.94 346 PRO A N 1
ATOM 2579 C CA . PRO A 1 346 ? -12.463 -1.634 13.010 1.00 88.94 346 PRO A CA 1
ATOM 2580 C C . PRO A 1 346 ? -13.493 -1.257 11.946 1.00 88.94 346 PRO A C 1
ATOM 2582 O O . PRO A 1 346 ? -13.804 -0.075 11.757 1.00 88.94 346 PRO A O 1
ATOM 2585 N N . ARG A 1 347 ? -14.046 -2.254 11.259 1.00 88.56 347 ARG A N 1
ATOM 2586 C CA . ARG A 1 347 ? -15.049 -2.018 10.219 1.00 88.56 347 ARG A CA 1
ATOM 2587 C C . ARG A 1 347 ? -16.329 -1.415 10.820 1.00 88.56 347 ARG A C 1
ATOM 2589 O O . ARG A 1 347 ? -16.661 -1.673 11.982 1.00 88.56 347 ARG A O 1
ATOM 2596 N N . PRO A 1 348 ? -17.111 -0.639 10.045 1.00 92.06 348 PRO A N 1
ATOM 2597 C CA . PRO A 1 348 ? -18.389 -0.111 10.512 1.00 92.06 348 PRO A CA 1
ATOM 2598 C C . PRO A 1 348 ? -19.323 -1.222 11.012 1.00 92.06 348 PRO A C 1
ATOM 2600 O O . PRO A 1 348 ? -19.722 -2.110 10.262 1.00 92.06 348 PRO A O 1
ATOM 2603 N N . GLY A 1 349 ? -19.690 -1.156 12.289 1.00 89.94 349 GLY A N 1
ATOM 2604 C CA . GLY A 1 349 ? -20.553 -2.124 12.960 1.00 89.94 349 GLY A CA 1
ATOM 2605 C C . GLY A 1 349 ? -19.844 -3.375 13.485 1.00 89.94 349 GLY A C 1
ATOM 2606 O O . GLY A 1 349 ? -20.535 -4.257 13.999 1.00 89.94 349 GLY A O 1
ATOM 2607 N N . GLU A 1 350 ? -18.513 -3.465 13.382 1.00 88.00 350 GLU A N 1
ATOM 2608 C CA . GLU A 1 350 ? -17.732 -4.588 13.909 1.00 88.00 350 GLU A CA 1
ATOM 2609 C C . GLU A 1 350 ? -17.939 -4.751 15.422 1.00 88.00 350 GLU A C 1
ATOM 2611 O O . GLU A 1 350 ? -18.096 -3.772 16.158 1.00 88.00 350 GLU A O 1
ATOM 2616 N N . ARG A 1 351 ? -17.999 -6.005 15.880 1.00 86.88 351 ARG A N 1
ATOM 2617 C CA . ARG A 1 351 ? -18.291 -6.377 17.270 1.00 86.88 351 ARG A CA 1
ATOM 2618 C C . ARG A 1 351 ? -17.263 -7.369 17.781 1.00 86.88 351 ARG A C 1
ATOM 2620 O O . ARG A 1 351 ? -16.638 -8.067 16.991 1.00 86.88 351 ARG A O 1
ATOM 2627 N N . ASN A 1 352 ? -17.201 -7.509 19.101 1.00 79.12 352 ASN A N 1
ATOM 2628 C CA . ASN A 1 352 ? -16.323 -8.449 19.793 1.00 79.12 352 ASN A CA 1
ATOM 2629 C C . ASN A 1 352 ? -14.831 -8.179 19.547 1.00 79.12 352 ASN A C 1
ATOM 2631 O O . ASN A 1 352 ? -14.030 -9.111 19.537 1.00 79.12 352 ASN A O 1
ATOM 2635 N N . LEU A 1 353 ? -14.459 -6.908 19.362 1.00 76.69 353 LEU A N 1
ATOM 2636 C CA . LEU A 1 353 ? -13.052 -6.525 19.281 1.00 76.69 353 LEU A CA 1
ATOM 2637 C C . LEU A 1 353 ? -12.330 -6.869 20.591 1.00 76.69 353 LEU A C 1
ATOM 2639 O O . LEU A 1 353 ? -12.844 -6.510 21.659 1.00 76.69 353 LEU A O 1
ATOM 2643 N N . PRO A 1 354 ? -11.162 -7.536 20.534 1.00 66.38 354 PRO A N 1
ATOM 2644 C CA . PRO A 1 354 ? -10.379 -7.848 21.722 1.00 66.38 354 PRO A CA 1
ATOM 2645 C C . PRO A 1 354 ? -10.013 -6.584 22.506 1.00 66.38 354 PRO A C 1
ATOM 2647 O O . PRO A 1 354 ? -9.479 -5.629 21.948 1.00 66.38 354 PRO A O 1
ATOM 2650 N N . THR A 1 355 ? -10.259 -6.589 23.817 1.00 60.50 355 THR A N 1
ATOM 2651 C CA . THR A 1 355 ? -9.892 -5.475 24.709 1.00 60.50 355 THR A CA 1
ATOM 2652 C C . THR A 1 355 ? -8.468 -5.568 25.255 1.00 60.50 355 THR A C 1
ATOM 2654 O O . THR A 1 355 ? -7.931 -4.575 25.739 1.00 60.50 355 THR A O 1
ATOM 2657 N N . ALA A 1 356 ? -7.831 -6.742 25.172 1.00 54.31 356 ALA A N 1
ATOM 2658 C CA . ALA A 1 356 ? -6.482 -6.981 25.683 1.00 54.31 356 ALA A CA 1
ATOM 2659 C C . ALA A 1 356 ? -5.726 -8.017 24.825 1.00 54.31 356 ALA A C 1
ATOM 2661 O O . ALA A 1 356 ? -5.790 -9.212 25.105 1.00 54.31 356 ALA A O 1
ATOM 2662 N N . PRO A 1 357 ? -4.989 -7.595 23.784 1.00 50.94 357 PRO A N 1
ATOM 2663 C CA . PRO A 1 357 ? -4.404 -8.531 22.821 1.00 50.94 357 PRO A CA 1
ATOM 2664 C C . PRO A 1 357 ? -3.032 -9.127 23.196 1.00 50.94 357 PRO A C 1
ATOM 2666 O O . PRO A 1 357 ? -2.391 -9.756 22.361 1.00 50.94 357 PRO A O 1
ATOM 2669 N N . CYS A 1 358 ? -2.526 -8.944 24.419 1.00 53.50 358 CYS A N 1
ATOM 2670 C CA . CYS A 1 358 ? -1.153 -9.354 24.742 1.00 53.50 358 CYS A CA 1
ATOM 2671 C C . CYS A 1 358 ? -1.037 -10.823 25.174 1.00 53.50 358 CYS A C 1
ATOM 2673 O O . CYS A 1 358 ? -1.581 -11.213 26.208 1.00 53.50 358 CYS A O 1
ATOM 2675 N N . LEU A 1 359 ? -0.211 -11.594 24.461 1.00 46.41 359 LEU A N 1
ATOM 2676 C CA . LEU A 1 359 ? 0.455 -12.775 25.017 1.00 46.41 359 LEU A CA 1
ATOM 2677 C C . LEU A 1 359 ? 1.769 -12.370 25.709 1.00 46.41 359 LEU A C 1
ATOM 2679 O O . LEU A 1 359 ? 2.399 -11.374 25.351 1.00 46.41 359 LEU A O 1
ATOM 2683 N N . ALA A 1 360 ? 2.160 -13.127 26.736 1.00 41.03 360 ALA A N 1
ATOM 2684 C CA . ALA A 1 360 ? 3.422 -12.937 27.450 1.00 41.03 360 ALA A CA 1
ATOM 2685 C C . ALA A 1 360 ? 4.643 -13.318 26.580 1.00 41.03 360 ALA A C 1
ATOM 2687 O O . ALA A 1 360 ? 4.511 -14.069 25.620 1.00 41.03 360 ALA A O 1
ATOM 2688 N N . GLU A 1 361 ? 5.813 -12.786 26.957 1.00 41.06 361 GLU A N 1
ATOM 2689 C CA . GLU A 1 361 ? 7.166 -13.009 26.399 1.00 41.06 361 GLU A CA 1
ATOM 2690 C C . GLU A 1 361 ? 7.427 -14.422 25.826 1.00 41.06 361 GLU A C 1
ATOM 2692 O O . GLU A 1 361 ? 6.917 -15.399 26.387 1.00 41.06 361 GLU A O 1
ATOM 2697 N N . PRO A 1 362 ? 8.285 -14.565 24.785 1.00 41.03 362 PRO A N 1
ATOM 2698 C CA . PRO A 1 362 ? 9.315 -13.606 24.320 1.00 41.03 362 PRO A CA 1
ATOM 2699 C C . PRO A 1 362 ? 8.880 -12.533 23.307 1.00 41.03 362 PRO A C 1
ATOM 2701 O O . PRO A 1 362 ? 9.705 -11.735 22.872 1.00 41.03 362 PRO A O 1
ATOM 2704 N N . PHE A 1 363 ? 7.618 -12.534 22.877 1.00 50.50 363 PHE A N 1
ATOM 2705 C CA . PHE A 1 363 ? 7.197 -11.817 21.661 1.00 50.50 363 PHE A CA 1
ATOM 2706 C C . PHE A 1 363 ? 6.194 -10.709 21.958 1.00 50.50 363 PHE A C 1
ATOM 2708 O O . PHE A 1 363 ? 5.219 -10.497 21.239 1.00 50.50 363 PHE A O 1
ATOM 2715 N N . ALA A 1 364 ? 6.451 -9.991 23.050 1.00 41.81 364 ALA A N 1
ATOM 2716 C CA . ALA A 1 364 ? 5.706 -8.807 23.432 1.00 41.81 364 ALA A CA 1
ATOM 2717 C C . ALA A 1 364 ? 5.961 -7.670 22.424 1.00 41.81 364 ALA A C 1
ATOM 2719 O O . ALA A 1 364 ? 6.684 -6.723 22.719 1.00 41.81 364 ALA A O 1
ATOM 2720 N N . ALA A 1 365 ? 5.318 -7.705 21.255 1.00 43.97 365 ALA A N 1
ATOM 2721 C CA . ALA A 1 365 ? 5.082 -6.509 20.445 1.00 43.97 365 ALA A CA 1
ATOM 2722 C C . ALA A 1 365 ? 3.978 -5.663 21.114 1.00 43.97 365 ALA A C 1
ATOM 2724 O O . ALA A 1 365 ? 2.903 -5.420 20.561 1.00 43.97 365 ALA A O 1
ATOM 2725 N N . CYS A 1 366 ? 4.231 -5.285 22.368 1.00 50.19 366 CYS A N 1
ATOM 2726 C CA . CYS A 1 366 ? 3.543 -4.223 23.074 1.00 50.19 366 CYS A CA 1
ATOM 2727 C C . CYS A 1 366 ? 4.310 -2.957 22.703 1.00 50.19 366 CYS A C 1
ATOM 2729 O O . CYS A 1 366 ? 5.435 -2.782 23.161 1.00 50.19 366 CYS A O 1
ATOM 2731 N N . GLU A 1 367 ? 3.750 -2.083 21.872 1.00 40.72 367 GLU A N 1
ATOM 2732 C CA . GLU A 1 367 ? 4.391 -0.814 21.482 1.00 40.72 367 GLU A CA 1
ATOM 2733 C C . GLU A 1 367 ? 4.359 0.231 22.613 1.00 40.72 367 GLU A C 1
ATOM 2735 O O . GLU A 1 367 ? 3.959 1.382 22.463 1.00 40.72 367 GLU A O 1
ATOM 2740 N N . ASP A 1 368 ? 4.768 -0.194 23.798 1.00 38.06 368 ASP A N 1
ATOM 2741 C CA . ASP A 1 368 ? 5.175 0.643 24.902 1.00 38.06 368 ASP A CA 1
ATOM 2742 C C . ASP A 1 368 ? 6.166 -0.187 25.722 1.00 38.06 368 ASP A C 1
ATOM 2744 O O . ASP A 1 368 ? 5.864 -1.313 26.134 1.00 38.06 368 ASP A O 1
ATOM 2748 N N . ASN A 1 369 ? 7.327 0.401 26.015 1.00 42.41 369 ASN A N 1
ATOM 2749 C CA . ASN A 1 369 ? 8.371 -0.132 26.896 1.00 42.41 369 ASN A CA 1
ATOM 2750 C C . ASN A 1 369 ? 7.851 -0.595 28.284 1.00 42.41 369 ASN A C 1
ATOM 2752 O O . ASN A 1 369 ? 8.608 -1.154 29.076 1.00 42.41 369 ASN A O 1
ATOM 2756 N N . THR A 1 370 ? 6.572 -0.365 28.603 1.00 42.66 370 THR A N 1
ATOM 2757 C CA . THR A 1 370 ? 5.873 -0.765 29.829 1.00 42.66 370 THR A CA 1
ATOM 2758 C C . THR A 1 370 ? 5.014 -2.040 29.741 1.00 42.66 370 THR A C 1
ATOM 2760 O O . THR A 1 370 ? 4.375 -2.378 30.740 1.00 42.66 370 THR A O 1
ATOM 2763 N N . ARG A 1 371 ? 5.009 -2.793 28.623 1.00 46.59 371 ARG A N 1
ATOM 2764 C CA . ARG A 1 371 ? 4.336 -4.117 28.499 1.00 46.59 371 ARG A CA 1
ATOM 2765 C C . ARG A 1 371 ? 2.824 -4.114 28.808 1.00 46.59 371 ARG A C 1
ATOM 2767 O O . ARG A 1 371 ? 2.295 -5.094 29.333 1.00 46.59 371 ARG A O 1
ATOM 2774 N N . ARG A 1 372 ? 2.111 -3.021 28.520 1.00 38.31 372 ARG A N 1
ATOM 2775 C CA . ARG A 1 372 ? 0.657 -2.929 28.753 1.00 38.31 372 ARG A CA 1
ATOM 2776 C C . ARG A 1 372 ? -0.147 -3.361 27.517 1.00 38.31 372 ARG A C 1
ATOM 2778 O O . ARG A 1 372 ? 0.286 -3.050 26.410 1.00 38.31 372 ARG A O 1
ATOM 2785 N N . PRO A 1 373 ? -1.313 -4.018 27.687 1.00 40.84 373 PRO A N 1
ATOM 2786 C CA . PRO A 1 373 ? -2.266 -4.234 26.602 1.00 40.84 373 PRO A CA 1
ATOM 2787 C C . PRO A 1 373 ? -2.725 -2.904 26.016 1.00 40.84 373 PRO A C 1
ATOM 2789 O O . PRO A 1 373 ? -3.129 -2.017 26.763 1.00 40.84 373 PRO A O 1
ATOM 2792 N N . ILE A 1 374 ? -2.635 -2.773 24.695 1.00 49.78 374 ILE A N 1
ATOM 2793 C CA . ILE A 1 374 ? -3.061 -1.588 23.949 1.00 49.78 374 ILE A CA 1
ATOM 2794 C C . ILE A 1 374 ? -4.362 -1.973 23.246 1.00 49.78 374 ILE A C 1
ATOM 2796 O O . ILE A 1 374 ? -4.354 -2.643 22.215 1.00 49.78 374 ILE A O 1
ATOM 2800 N N . ALA A 1 375 ? -5.484 -1.610 23.859 1.00 44.59 375 ALA A N 1
ATOM 2801 C CA . ALA A 1 375 ? -6.818 -1.855 23.316 1.00 44.59 375 ALA A CA 1
ATOM 2802 C C . ALA A 1 375 ? -7.131 -0.955 22.101 1.00 44.59 375 ALA A C 1
ATOM 2804 O O . ALA A 1 375 ? -7.991 -1.270 21.290 1.00 44.59 375 ALA A O 1
ATOM 2805 N N . ASP A 1 376 ? -6.420 0.166 21.972 1.00 50.03 376 ASP A N 1
ATOM 2806 C CA . ASP A 1 376 ? -6.516 1.162 20.900 1.00 50.03 376 ASP A CA 1
ATOM 2807 C C . ASP A 1 376 ? -5.658 0.838 19.666 1.00 50.03 376 ASP A C 1
ATOM 2809 O O . ASP A 1 376 ? -5.656 1.595 18.698 1.00 50.03 376 ASP A O 1
ATOM 2813 N N . ARG A 1 377 ? -4.988 -0.323 19.646 1.00 59.56 377 ARG A N 1
ATOM 2814 C CA . ARG A 1 377 ? -4.231 -0.846 18.493 1.00 59.56 377 ARG A CA 1
ATOM 2815 C C . ARG A 1 377 ? -5.138 -1.306 17.340 1.00 59.56 377 ARG A C 1
ATOM 2817 O O . ARG A 1 377 ? -4.736 -2.130 16.539 1.00 59.56 377 ARG A O 1
ATOM 2824 N N . TYR A 1 378 ? -6.386 -0.864 17.287 1.00 65.12 378 TYR A N 1
ATOM 2825 C CA . TYR A 1 378 ? -7.332 -1.299 16.262 1.00 65.12 378 TYR A CA 1
ATOM 2826 C C . TYR A 1 378 ? -8.050 -0.138 15.597 1.00 65.12 378 TYR A C 1
ATOM 2828 O O . TYR A 1 378 ? -8.813 -0.382 14.676 1.00 65.12 378 TYR A O 1
ATOM 2836 N N . ILE A 1 379 ? -7.842 1.109 16.033 1.00 85.75 379 ILE A N 1
ATOM 2837 C CA . ILE A 1 379 ? -8.537 2.244 15.429 1.00 85.75 379 ILE A CA 1
ATOM 2838 C C . ILE A 1 379 ? -7.632 2.899 14.391 1.00 85.75 379 ILE A C 1
ATOM 2840 O O . ILE A 1 379 ? -6.732 3.672 14.719 1.00 85.75 379 ILE A O 1
ATOM 2844 N N . TYR A 1 380 ? -7.902 2.586 13.132 1.00 88.19 380 TYR A N 1
ATOM 2845 C CA . TYR A 1 380 ? -7.144 3.030 11.977 1.00 88.19 380 TYR A CA 1
ATOM 2846 C C . TYR A 1 380 ? -8.064 3.527 10.878 1.00 88.19 380 TYR A C 1
ATOM 2848 O O . TYR A 1 380 ? -9.196 3.067 10.717 1.00 88.19 380 TYR A O 1
ATOM 2856 N N . PHE A 1 381 ? -7.539 4.420 10.061 1.00 92.88 381 PHE A N 1
ATOM 2857 C CA . PHE A 1 381 ? -8.123 4.737 8.772 1.00 92.88 381 PHE A CA 1
ATOM 2858 C C . PHE A 1 381 ? -7.012 5.020 7.775 1.00 92.88 381 PHE A C 1
ATOM 2860 O O . PHE A 1 381 ? -5.926 5.436 8.165 1.00 92.88 381 PHE A O 1
ATOM 2867 N N . ALA A 1 382 ? -7.290 4.811 6.497 1.00 93.25 382 ALA A N 1
ATOM 2868 C CA . ALA A 1 382 ? -6.394 5.203 5.422 1.00 93.25 382 ALA A CA 1
ATOM 2869 C C . ALA A 1 382 ? -7.094 6.194 4.501 1.00 93.25 382 ALA A C 1
ATOM 2871 O O . ALA A 1 382 ? -8.298 6.083 4.234 1.00 93.25 382 ALA A O 1
ATOM 2872 N N . LEU A 1 383 ? -6.333 7.166 4.020 1.00 94.56 383 LEU A N 1
ATOM 2873 C CA . LEU A 1 383 ? -6.779 8.092 2.992 1.00 94.56 383 LEU A CA 1
ATOM 2874 C C . LEU A 1 383 ? -6.375 7.607 1.606 1.00 94.56 383 LEU A C 1
ATOM 2876 O O . LEU A 1 383 ? -5.437 6.840 1.438 1.00 94.56 383 LEU A O 1
ATOM 2880 N N . SER A 1 384 ? -7.072 8.111 0.594 1.00 95.00 384 SER A N 1
ATOM 2881 C CA . SER A 1 384 ? -6.728 7.899 -0.811 1.00 95.00 384 SER A CA 1
ATOM 2882 C C . SER A 1 384 ? -5.507 8.713 -1.274 1.00 95.00 384 SER A C 1
ATOM 2884 O O . SER A 1 384 ? -5.187 8.701 -2.459 1.00 95.00 384 SER A O 1
ATOM 2886 N N . ALA A 1 385 ? -4.907 9.504 -0.381 1.00 92.25 385 ALA A N 1
ATOM 2887 C CA . ALA A 1 385 ? -3.708 10.306 -0.602 1.00 92.25 385 ALA A CA 1
ATOM 2888 C C . ALA A 1 385 ? -3.083 10.686 0.743 1.00 92.25 385 ALA A C 1
ATOM 2890 O O . ALA A 1 385 ? -3.812 10.953 1.706 1.00 92.25 385 ALA A O 1
ATOM 2891 N N . SER A 1 386 ? -1.756 10.799 0.790 1.00 89.25 386 SER A N 1
ATOM 2892 C CA . SER A 1 386 ? -1.058 11.136 2.025 1.00 89.25 386 SER A CA 1
ATOM 2893 C C . SER A 1 386 ? -1.335 12.591 2.445 1.00 89.25 386 SER A C 1
ATOM 2895 O O . SER A 1 386 ? -1.337 13.491 1.593 1.00 89.25 386 SER A O 1
ATOM 2897 N N . PRO A 1 387 ? -1.530 12.877 3.749 1.00 84.94 387 PRO A N 1
ATOM 2898 C CA . PRO A 1 387 ? -1.678 14.236 4.282 1.00 84.94 387 PRO A CA 1
ATOM 2899 C C . PRO A 1 387 ? -0.459 15.137 4.065 1.00 84.94 387 PRO A C 1
ATOM 2901 O O . PRO A 1 387 ? -0.614 16.355 4.014 1.00 84.94 387 PRO A O 1
ATOM 2904 N N . GLY A 1 388 ? 0.749 14.577 3.931 1.00 77.44 388 GLY A N 1
ATOM 2905 C CA . GLY A 1 388 ? 1.978 15.356 3.724 1.00 77.44 388 GLY A CA 1
ATOM 2906 C C . GLY A 1 388 ? 2.320 16.358 4.834 1.00 77.44 388 GLY A C 1
ATOM 2907 O O . GLY A 1 388 ? 3.188 17.206 4.626 1.00 77.44 388 GLY A O 1
ATOM 2908 N N . SER A 1 389 ? 1.643 16.291 5.983 1.00 75.62 389 SER A N 1
ATOM 2909 C CA . SER A 1 389 ? 1.790 17.200 7.121 1.00 75.62 389 SER A CA 1
ATOM 2910 C C . SER A 1 389 ? 2.120 16.434 8.399 1.00 75.62 389 SER A C 1
ATOM 2912 O O . SER A 1 389 ? 1.944 15.219 8.479 1.00 75.62 389 SER A O 1
ATOM 2914 N N . ASP A 1 390 ? 2.560 17.161 9.426 1.00 79.62 390 ASP A N 1
ATOM 2915 C CA . ASP A 1 390 ? 2.622 16.616 10.781 1.00 79.62 390 ASP A CA 1
ATOM 2916 C C . ASP A 1 390 ? 1.197 16.277 11.253 1.00 79.62 390 ASP A C 1
ATOM 2918 O O . ASP A 1 390 ? 0.255 17.053 11.065 1.00 79.62 390 ASP A O 1
ATOM 2922 N N . PHE A 1 391 ? 1.018 15.097 11.840 1.00 82.00 391 PHE A N 1
ATOM 2923 C CA . PHE A 1 391 ? -0.295 14.624 12.277 1.00 82.00 391 PHE A CA 1
ATOM 2924 C C . PHE A 1 391 ? -0.822 15.346 13.507 1.00 82.00 391 PHE A C 1
ATOM 2926 O O . PHE A 1 391 ? -2.037 15.376 13.704 1.00 82.00 391 PHE A O 1
ATOM 2933 N N . SER A 1 392 ? 0.053 15.980 14.290 1.00 80.31 392 SER A N 1
ATOM 2934 C CA . SER A 1 392 ? -0.360 16.848 15.396 1.00 80.31 392 SER A CA 1
ATOM 2935 C C . SER A 1 392 ? -1.238 18.012 14.919 1.00 80.31 392 SER A C 1
ATOM 2937 O O . SER A 1 392 ? -2.156 18.427 15.624 1.00 80.31 392 SER A O 1
ATOM 2939 N N . GLU A 1 393 ? -1.046 18.489 13.684 1.00 83.00 393 GLU A N 1
ATOM 2940 C CA . GLU A 1 393 ? -1.882 19.534 13.077 1.00 83.00 393 GLU A CA 1
ATOM 2941 C C . GLU A 1 393 ? -3.276 19.031 12.664 1.00 83.00 393 GLU A C 1
ATOM 2943 O O . GLU A 1 393 ? -4.169 19.830 12.372 1.00 83.00 393 GLU A O 1
ATOM 2948 N N . LEU A 1 394 ? -3.470 17.710 12.629 1.00 85.69 394 LEU A N 1
ATOM 2949 C CA . LEU A 1 394 ? -4.688 17.046 12.168 1.00 85.69 394 LEU A CA 1
ATOM 2950 C C . LEU A 1 394 ? -5.501 16.429 13.316 1.00 85.69 394 LEU A C 1
ATOM 2952 O O . LEU A 1 394 ? -6.584 15.900 13.070 1.00 85.69 394 LEU A O 1
ATOM 2956 N N . GLU A 1 395 ? -5.030 16.509 14.565 1.00 84.56 395 GLU A N 1
ATOM 2957 C CA . GLU A 1 395 ? -5.679 15.873 15.723 1.00 84.56 395 GLU A CA 1
ATOM 2958 C C . GLU A 1 395 ? -7.127 16.336 15.930 1.00 84.56 395 GLU A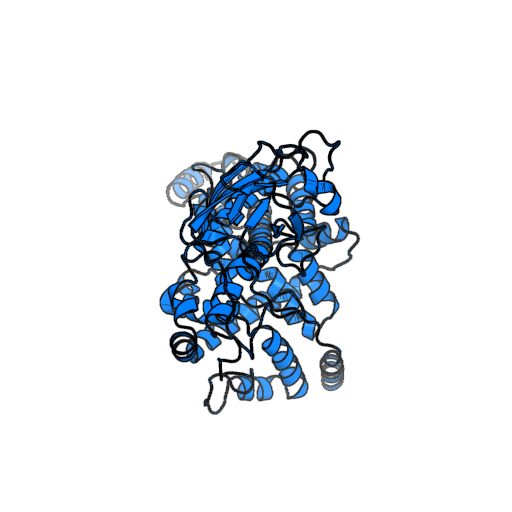 C 1
ATOM 2960 O O . GLU A 1 395 ? -7.990 15.537 16.284 1.00 84.56 395 GLU A O 1
ATOM 2965 N N . ASP A 1 396 ? -7.435 17.604 15.649 1.00 86.56 396 ASP A N 1
ATOM 2966 C CA . ASP A 1 396 ? -8.801 18.131 15.755 1.00 86.56 396 ASP A CA 1
ATOM 2967 C C . ASP A 1 396 ? -9.724 17.666 14.619 1.00 86.56 396 ASP A C 1
ATOM 2969 O O . ASP A 1 396 ? -10.950 17.785 14.720 1.00 86.56 396 ASP A O 1
ATOM 2973 N N . ALA A 1 397 ? -9.164 17.114 13.538 1.00 90.88 397 ALA A N 1
ATOM 2974 C CA . ALA A 1 397 ? -9.944 16.581 12.431 1.00 90.88 397 ALA A CA 1
ATOM 2975 C C . ALA A 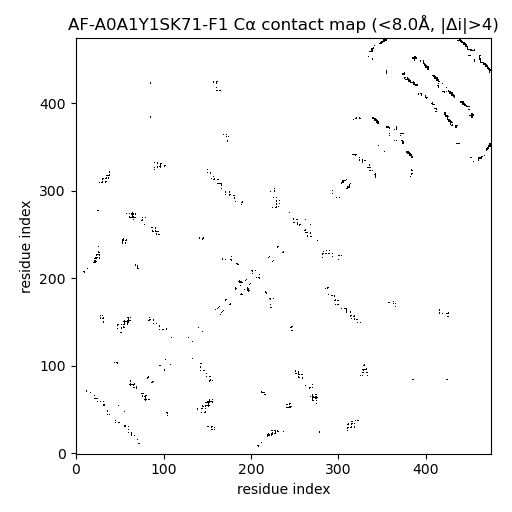1 397 ? -10.532 15.196 12.735 1.00 90.88 397 ALA A C 1
ATOM 2977 O O . ALA A 1 397 ? -11.412 14.753 11.989 1.00 90.88 397 ALA A O 1
ATOM 2978 N N . VAL A 1 398 ? -10.083 14.538 13.811 1.00 93.69 398 VAL A N 1
ATOM 2979 C CA . VAL A 1 398 ? -10.458 13.170 14.175 1.00 93.69 398 VAL A CA 1
ATOM 2980 C C . VAL A 1 398 ? -10.845 13.089 15.655 1.00 93.69 398 VAL A C 1
ATOM 2982 O O . VAL A 1 398 ? -10.258 13.733 16.519 1.00 93.69 398 VAL A O 1
ATOM 2985 N N . ALA A 1 399 ? -11.868 12.302 15.980 1.00 93.50 399 ALA A N 1
ATOM 2986 C CA . ALA A 1 399 ? -12.262 12.082 17.368 1.00 93.50 399 ALA A CA 1
ATOM 2987 C C . ALA A 1 399 ? -12.881 10.702 17.576 1.00 93.50 399 ALA A C 1
ATOM 2989 O O . ALA A 1 399 ? -13.577 10.181 16.704 1.00 93.50 399 ALA A O 1
ATOM 2990 N N . VAL A 1 400 ? -12.664 10.149 18.769 1.00 93.38 400 VAL A N 1
ATOM 2991 C CA . VAL A 1 400 ? -13.330 8.938 19.254 1.00 93.38 400 VAL A CA 1
ATOM 2992 C C . VAL A 1 400 ? -14.239 9.322 20.412 1.00 93.38 400 VAL A C 1
ATOM 2994 O O . VAL A 1 400 ? -13.833 10.063 21.304 1.00 93.38 400 VAL A O 1
ATOM 2997 N N . PHE A 1 401 ? -15.462 8.811 20.404 1.00 94.94 401 PHE A N 1
ATOM 2998 C CA . PHE A 1 401 ? -16.464 9.018 21.438 1.00 94.94 401 PHE A CA 1
ATOM 2999 C C . PHE A 1 401 ? -16.868 7.683 22.055 1.00 94.94 401 PHE A C 1
ATOM 3001 O O . PHE A 1 401 ? -17.022 6.688 21.340 1.00 94.94 401 PHE A O 1
ATOM 3008 N N . ASP A 1 402 ? -17.071 7.666 23.371 1.00 93.00 402 ASP A N 1
ATOM 3009 C CA . ASP A 1 402 ? -17.752 6.557 24.038 1.00 93.00 402 ASP A CA 1
ATOM 3010 C C . ASP A 1 402 ? -19.273 6.591 23.788 1.00 93.00 402 ASP A C 1
ATOM 3012 O O . ASP A 1 402 ? -19.824 7.511 23.176 1.00 93.00 402 ASP A O 1
ATOM 3016 N N . GLU A 1 403 ? -19.979 5.567 24.259 1.00 93.56 403 GLU A N 1
ATOM 3017 C CA . GLU A 1 403 ? -21.435 5.447 24.118 1.00 93.56 403 GLU A CA 1
ATOM 3018 C C . GLU A 1 403 ? -22.231 6.528 24.878 1.00 93.56 403 GLU A C 1
ATOM 3020 O O . GLU A 1 403 ? -23.412 6.728 24.591 1.00 93.56 403 GLU A O 1
ATOM 3025 N N . GLN A 1 404 ? -21.603 7.229 25.831 1.00 94.75 404 GLN A N 1
ATOM 3026 C CA . GLN A 1 404 ? -22.178 8.380 26.529 1.00 94.75 404 GLN A CA 1
ATOM 3027 C C . GLN A 1 404 ? -21.938 9.702 25.777 1.00 94.75 404 GLN A C 1
ATOM 3029 O O . GLN A 1 404 ? -22.483 10.733 26.172 1.00 94.75 404 GLN A O 1
ATOM 3034 N N . GLY A 1 405 ? -21.165 9.681 24.687 1.00 93.75 405 GLY A N 1
ATOM 3035 C CA . GLY A 1 405 ? -20.817 10.856 23.894 1.00 93.75 405 GLY A CA 1
ATOM 3036 C C . GLY A 1 405 ? -19.630 11.648 24.446 1.00 93.75 405 GLY A C 1
ATOM 3037 O O . GLY A 1 405 ? -19.407 12.778 24.009 1.00 93.75 405 GLY A O 1
ATOM 3038 N N . ASN A 1 406 ? -18.856 11.094 25.383 1.00 93.69 406 ASN A N 1
ATOM 3039 C CA . ASN A 1 406 ? -17.628 11.731 25.851 1.00 93.69 406 ASN A CA 1
ATOM 3040 C C . ASN A 1 406 ? -16.517 11.521 24.818 1.00 93.69 406 ASN A C 1
ATOM 3042 O O . ASN A 1 406 ? -16.260 10.388 24.407 1.00 93.69 406 ASN A O 1
ATOM 3046 N N . LYS A 1 407 ? -15.835 12.604 24.422 1.00 92.94 407 LYS A N 1
ATOM 3047 C CA . LYS A 1 407 ? -14.632 12.524 23.580 1.00 92.94 407 LYS A CA 1
ATOM 3048 C C . LYS A 1 407 ? -13.503 11.879 24.387 1.00 92.94 407 LYS A C 1
ATOM 3050 O O . LYS A 1 407 ? -13.173 12.357 25.472 1.00 92.94 407 LYS A O 1
ATOM 3055 N N . LEU A 1 408 ? -12.909 10.823 23.846 1.00 90.50 408 LEU A N 1
ATOM 3056 C CA . LEU A 1 408 ? -11.714 10.195 24.396 1.00 90.50 408 LEU A CA 1
ATOM 3057 C C . LEU A 1 408 ? -10.477 11.000 23.996 1.00 90.50 408 LEU A C 1
ATOM 3059 O O . LEU A 1 408 ? -10.403 11.534 22.888 1.00 90.50 408 LEU A O 1
ATOM 3063 N N . ALA A 1 409 ? -9.503 11.084 24.899 1.00 89.25 409 ALA A N 1
ATOM 3064 C CA . ALA A 1 409 ? -8.227 11.715 24.603 1.00 89.25 409 ALA A CA 1
ATOM 3065 C C . ALA A 1 409 ? -7.428 10.829 23.635 1.00 89.25 409 ALA A C 1
ATOM 3067 O O . ALA A 1 409 ? -7.159 9.664 23.934 1.00 89.25 409 ALA A O 1
ATOM 3068 N N . SER A 1 410 ? -7.055 11.381 22.482 1.00 87.94 410 SER A N 1
ATOM 3069 C CA . SER A 1 410 ? -6.379 10.653 21.409 1.00 87.94 410 SER A CA 1
ATOM 3070 C C . SER A 1 410 ? -5.387 11.537 20.664 1.00 87.94 410 SER A C 1
ATOM 3072 O O . SER A 1 410 ? -5.565 12.752 20.633 1.00 87.94 410 SER A O 1
ATOM 3074 N N . ARG A 1 411 ? -4.404 10.914 20.013 1.00 88.12 411 ARG A N 1
ATOM 3075 C CA . ARG A 1 411 ? -3.499 11.542 19.041 1.00 88.12 411 ARG A CA 1
ATOM 3076 C C . ARG A 1 411 ? -3.436 10.722 17.755 1.00 88.12 411 ARG A C 1
ATOM 3078 O O . ARG A 1 411 ? -3.815 9.550 17.754 1.00 88.12 411 ARG A O 1
ATOM 3085 N N . LEU A 1 412 ? -2.944 11.326 16.680 1.00 87.50 412 LEU A N 1
ATOM 3086 C CA . LEU A 1 412 ? -2.728 10.642 15.406 1.00 87.50 412 LEU A CA 1
ATOM 3087 C C . LEU A 1 412 ? -1.261 10.225 15.252 1.00 87.50 412 LEU A C 1
ATOM 3089 O O . LEU A 1 412 ? -0.354 11.010 15.521 1.00 87.50 412 LEU A O 1
ATOM 3093 N N . THR A 1 413 ? -1.029 8.990 14.811 1.00 83.12 413 THR A N 1
ATOM 3094 C CA . THR A 1 413 ? 0.304 8.444 14.500 1.00 83.12 413 THR A CA 1
ATOM 3095 C C . THR A 1 413 ? 0.291 7.709 13.155 1.00 83.12 413 THR A C 1
ATOM 3097 O O . THR A 1 413 ? -0.779 7.283 12.716 1.00 83.12 413 THR A O 1
ATOM 3100 N N . PRO A 1 414 ? 1.435 7.591 12.455 1.00 79.94 414 PRO A N 1
ATOM 3101 C CA . PRO A 1 414 ? 1.503 6.874 11.180 1.00 79.94 414 PRO A CA 1
ATOM 3102 C C . PRO A 1 414 ? 1.246 5.394 11.303 1.00 79.94 414 PRO A C 1
ATOM 3104 O O . PRO A 1 414 ? 1.426 4.782 12.360 1.00 79.94 414 PRO A O 1
ATOM 3107 N N . LEU A 1 415 ? 0.787 4.857 10.179 1.00 74.19 415 LEU A N 1
ATOM 3108 C CA . LEU A 1 415 ? 0.578 3.450 9.965 1.00 74.19 415 LEU A CA 1
ATOM 3109 C C . LEU A 1 415 ? 1.578 2.937 8.921 1.00 74.19 415 LEU A C 1
ATOM 3111 O O . LEU A 1 415 ? 1.585 3.468 7.815 1.00 74.19 415 LEU A O 1
ATOM 3115 N N . PRO A 1 416 ? 2.375 1.909 9.251 1.00 64.88 416 PRO A N 1
ATOM 3116 C CA . PRO A 1 416 ? 2.768 1.497 10.600 1.00 64.88 416 PRO A CA 1
ATOM 3117 C C . PRO A 1 416 ? 3.558 2.603 11.336 1.00 64.88 416 PRO A C 1
ATOM 3119 O O . PRO A 1 416 ? 3.980 3.581 10.723 1.00 64.88 416 PRO A O 1
ATOM 3122 N N . PRO A 1 417 ? 3.807 2.483 12.654 1.00 61.44 417 PRO A N 1
ATOM 3123 C CA . PRO A 1 417 ? 4.444 3.546 13.446 1.00 61.44 417 PRO A CA 1
ATOM 3124 C C . PRO A 1 417 ? 5.857 3.951 13.008 1.00 61.44 417 PRO A C 1
ATOM 3126 O O . PRO A 1 417 ? 6.347 5.000 13.427 1.00 61.44 417 PRO A O 1
ATOM 3129 N N . TRP A 1 418 ? 6.525 3.113 12.211 1.00 61.53 418 TRP A N 1
ATOM 3130 C CA . TRP A 1 418 ? 7.831 3.401 11.620 1.00 61.53 418 TRP A CA 1
ATOM 3131 C C . TRP A 1 418 ? 7.741 4.113 10.264 1.00 61.53 418 TRP A C 1
ATOM 3133 O O . TRP A 1 418 ? 8.745 4.666 9.816 1.00 61.53 418 TRP A O 1
ATOM 3143 N N . ALA A 1 419 ? 6.566 4.136 9.628 1.00 64.44 419 ALA A N 1
ATOM 3144 C CA . ALA A 1 419 ? 6.358 4.837 8.373 1.00 64.44 419 ALA A CA 1
ATOM 3145 C C . ALA A 1 419 ? 6.519 6.350 8.562 1.00 64.44 419 ALA A C 1
ATOM 3147 O O . ALA A 1 419 ? 6.205 6.919 9.615 1.00 64.44 419 ALA A O 1
ATOM 3148 N N . SER A 1 420 ? 6.997 7.024 7.518 1.00 69.56 420 SER A N 1
ATOM 3149 C CA . SER A 1 420 ? 7.138 8.477 7.544 1.00 69.56 420 SER A CA 1
ATOM 3150 C C . SER A 1 420 ? 5.757 9.143 7.648 1.00 69.56 420 SER A C 1
ATOM 3152 O O . SER A 1 420 ? 4.936 8.961 6.742 1.00 69.56 420 SER A O 1
ATOM 3154 N N . PRO A 1 421 ? 5.496 9.995 8.665 1.00 65.31 421 PRO A N 1
ATOM 3155 C CA . PRO A 1 421 ? 4.236 10.740 8.774 1.00 65.31 421 PRO A CA 1
ATOM 3156 C C . PRO A 1 421 ? 3.932 11.592 7.534 1.00 65.31 421 PRO A C 1
ATOM 3158 O O . PRO A 1 421 ? 2.787 11.911 7.245 1.00 65.31 421 PRO A O 1
ATOM 3161 N N . MET A 1 422 ? 4.964 11.961 6.774 1.00 68.19 422 MET A N 1
ATOM 3162 C CA . MET A 1 422 ? 4.829 12.824 5.602 1.00 68.19 422 MET A CA 1
ATOM 3163 C C . MET A 1 422 ? 4.443 12.075 4.319 1.00 68.19 422 MET A C 1
ATOM 3165 O O . MET A 1 422 ? 4.179 12.722 3.300 1.00 68.19 422 MET A O 1
ATOM 3169 N N . SER A 1 423 ? 4.435 10.740 4.343 1.00 77.81 423 SER A N 1
ATOM 3170 C CA . SER A 1 423 ? 4.240 9.942 3.130 1.00 77.81 423 SER A CA 1
ATOM 3171 C C . SER A 1 423 ? 3.301 8.748 3.283 1.00 77.81 423 SER A C 1
ATOM 3173 O O . SER A 1 423 ? 2.904 8.200 2.258 1.00 77.81 423 SER A O 1
ATOM 3175 N N . ALA A 1 424 ? 2.932 8.380 4.514 1.00 83.50 424 ALA A N 1
ATOM 3176 C CA . ALA A 1 424 ? 1.958 7.328 4.785 1.00 83.50 424 ALA A CA 1
ATOM 3177 C C . ALA A 1 424 ? 0.528 7.767 4.428 1.00 83.50 424 ALA A C 1
ATOM 3179 O O . ALA A 1 424 ? 0.184 8.953 4.540 1.00 83.50 424 ALA A O 1
ATOM 3180 N N . HIS A 1 425 ? -0.313 6.813 4.040 1.00 90.00 425 HIS A N 1
ATOM 3181 C CA . HIS A 1 425 ? -1.756 6.997 3.839 1.00 90.00 425 HIS A CA 1
ATOM 3182 C C . HIS A 1 425 ? -2.567 6.697 5.093 1.00 90.00 425 HIS A C 1
ATOM 3184 O O . HIS A 1 425 ? -3.607 7.315 5.349 1.00 90.00 425 HIS A O 1
ATOM 3190 N N . GLY A 1 426 ? -2.108 5.698 5.834 1.00 88.50 426 GLY A N 1
ATOM 3191 C CA . GLY A 1 426 ? -2.720 5.153 7.017 1.00 88.50 426 GLY A CA 1
ATOM 3192 C C . GLY A 1 426 ? -2.367 5.956 8.259 1.00 88.50 426 GLY A C 1
ATOM 3193 O O . GLY A 1 426 ? -1.233 6.380 8.490 1.00 88.50 426 GLY A O 1
ATOM 3194 N N . MET A 1 427 ? -3.378 6.140 9.097 1.00 88.44 427 MET A N 1
ATOM 3195 C CA . MET A 1 427 ? -3.281 6.827 10.371 1.00 88.44 427 MET A CA 1
ATOM 3196 C C . MET A 1 427 ? -3.885 5.951 11.455 1.00 88.44 427 MET A C 1
ATOM 3198 O O . MET A 1 427 ? -5.002 5.439 11.336 1.00 88.44 427 MET A O 1
ATOM 3202 N N . ARG A 1 428 ? -3.147 5.824 12.549 1.00 87.38 428 ARG A N 1
ATOM 3203 C CA . ARG A 1 428 ? -3.612 5.266 13.808 1.00 87.38 428 ARG A CA 1
ATOM 3204 C C . ARG A 1 428 ? -4.177 6.373 14.680 1.00 87.38 428 ARG A C 1
ATOM 3206 O O . ARG A 1 428 ? -3.548 7.410 14.874 1.00 87.38 428 ARG A O 1
ATOM 3213 N N . ILE A 1 429 ? -5.339 6.108 15.265 1.00 88.69 429 ILE A N 1
ATOM 3214 C CA . ILE A 1 429 ? -5.917 6.927 16.325 1.00 88.69 429 ILE A CA 1
ATOM 3215 C C . ILE A 1 429 ? -5.498 6.306 17.658 1.00 88.69 429 ILE A C 1
ATOM 3217 O O . ILE A 1 429 ? -6.156 5.410 18.181 1.00 88.69 429 ILE A O 1
ATOM 3221 N N . GLU A 1 430 ? -4.364 6.756 18.191 1.00 84.62 430 GLU A N 1
ATOM 3222 C CA . GLU A 1 430 ? -3.833 6.274 19.465 1.00 84.62 430 GLU A CA 1
ATOM 3223 C C . GLU A 1 430 ? -4.596 6.921 20.621 1.00 84.62 430 GLU A C 1
ATOM 3225 O O . GLU A 1 430 ? -4.626 8.149 20.745 1.00 84.62 430 GLU A O 1
ATOM 3230 N N . LEU A 1 431 ? -5.198 6.105 21.488 1.00 83.38 431 LEU A N 1
ATOM 3231 C CA . LEU A 1 431 ? -5.855 6.604 22.693 1.00 83.38 431 LEU A CA 1
ATOM 3232 C C . LEU A 1 431 ? -4.805 6.838 23.780 1.00 83.38 431 LEU A C 1
ATOM 3234 O O . LEU A 1 431 ? -4.016 5.953 24.107 1.00 83.38 431 LEU A O 1
ATOM 3238 N N . LEU A 1 432 ? -4.813 8.029 24.380 1.00 81.38 432 LEU A N 1
ATOM 3239 C CA . LEU A 1 432 ? -3.870 8.364 25.453 1.00 81.38 432 LEU A CA 1
ATOM 3240 C C . LEU A 1 432 ? -4.171 7.552 26.720 1.00 81.38 432 LEU A C 1
ATOM 3242 O O . LEU A 1 432 ? -3.261 7.072 27.400 1.00 81.38 432 LEU A O 1
ATOM 3246 N N . ASP A 1 433 ? -5.459 7.333 26.980 1.00 74.12 433 ASP A N 1
ATOM 3247 C CA . ASP A 1 433 ? -5.941 6.354 27.944 1.00 74.12 433 ASP A CA 1
ATOM 3248 C C . ASP A 1 433 ? -6.055 5.000 27.223 1.00 74.12 433 ASP A C 1
ATOM 3250 O O . ASP A 1 433 ? -7.083 4.690 26.625 1.00 74.12 433 ASP A O 1
ATOM 3254 N N . LYS A 1 434 ? -4.962 4.222 27.247 1.00 66.00 434 LYS A N 1
ATOM 3255 C CA . LYS A 1 434 ? -4.679 3.003 26.443 1.00 66.00 434 LYS A CA 1
ATOM 3256 C C . LYS A 1 434 ? -5.628 1.795 26.627 1.00 66.00 434 LYS A C 1
ATOM 3258 O O . LYS A 1 434 ? -5.212 0.647 26.473 1.00 66.00 434 LYS A O 1
ATOM 3263 N N . VAL A 1 435 ? -6.882 2.000 27.036 1.00 67.88 435 VAL A N 1
ATOM 3264 C CA . VAL A 1 435 ? -7.833 0.925 27.354 1.00 67.88 435 VAL A CA 1
ATOM 3265 C C . VAL A 1 435 ? -9.240 1.267 26.860 1.00 67.88 435 VAL A C 1
ATOM 3267 O O . VAL A 1 435 ? -9.934 2.112 27.426 1.00 67.88 435 VAL A O 1
ATOM 3270 N N . LEU A 1 436 ? -9.698 0.531 25.847 1.00 79.12 436 LEU A N 1
ATOM 3271 C CA . LEU A 1 436 ? -11.112 0.387 25.541 1.00 79.12 436 LEU A CA 1
ATOM 3272 C C . LEU A 1 436 ? -11.729 -0.539 26.590 1.00 79.12 436 LEU A C 1
ATOM 3274 O O . LEU A 1 436 ? -11.167 -1.573 26.949 1.00 79.12 436 LEU A O 1
ATOM 3278 N N . LYS A 1 437 ? -12.897 -0.165 27.090 1.00 83.56 437 LYS A N 1
ATOM 3279 C CA . LYS A 1 437 ? -13.647 -0.947 28.065 1.00 83.56 437 LYS A CA 1
ATOM 3280 C C . LYS A 1 437 ? -14.346 -2.117 27.352 1.00 83.56 437 LYS A C 1
ATOM 3282 O O . LYS A 1 437 ? -14.792 -1.929 26.219 1.00 83.56 437 LYS A O 1
ATOM 3287 N N . PRO A 1 438 ? -14.472 -3.295 27.981 1.00 84.75 438 PRO A N 1
ATOM 3288 C CA . PRO A 1 438 ? -15.173 -4.444 27.404 1.00 84.75 438 PRO A CA 1
ATOM 3289 C C . PRO A 1 438 ? -16.678 -4.220 27.301 1.00 84.75 438 PRO A C 1
ATOM 3291 O O . PRO A 1 438 ? -17.260 -3.531 28.133 1.00 84.75 438 PRO A O 1
ATOM 3294 N N . GLN A 1 439 ? -17.303 -4.807 26.280 1.00 88.69 439 GLN A N 1
ATOM 3295 C CA . GLN A 1 439 ? -18.735 -4.675 25.977 1.00 88.69 439 GLN A CA 1
ATOM 3296 C C . GLN A 1 439 ? -19.234 -3.234 25.734 1.00 88.69 439 GLN A C 1
ATOM 3298 O O . GLN A 1 439 ? -20.433 -2.975 25.846 1.00 88.69 439 GLN A O 1
ATOM 3303 N N . HIS A 1 440 ? -18.360 -2.299 25.358 1.00 91.25 440 HIS A N 1
ATOM 3304 C CA . HIS A 1 440 ? -18.729 -0.904 25.104 1.00 91.25 440 HIS A CA 1
ATOM 3305 C C . HIS A 1 440 ? -18.796 -0.581 23.615 1.00 91.25 440 HIS A C 1
ATOM 3307 O O . HIS A 1 440 ? -18.076 -1.152 22.790 1.00 91.25 440 HIS A O 1
ATOM 3313 N N . ARG A 1 441 ? -19.663 0.376 23.269 1.00 93.62 441 ARG A N 1
ATOM 3314 C CA . ARG A 1 441 ? -19.740 0.932 21.916 1.00 93.62 441 ARG A CA 1
ATOM 3315 C C . ARG A 1 441 ? -18.915 2.210 21.812 1.00 93.62 441 ARG A C 1
ATOM 3317 O O . ARG A 1 441 ? -19.029 3.100 22.649 1.00 93.62 441 ARG A O 1
ATOM 3324 N N . TYR A 1 442 ? -18.175 2.325 20.718 1.00 93.56 442 TYR A N 1
ATOM 3325 C CA . TYR A 1 442 ? -17.397 3.509 20.375 1.00 93.56 442 TYR A CA 1
ATOM 3326 C C . TYR A 1 442 ? -17.842 4.068 19.030 1.00 93.56 442 TYR A C 1
ATOM 3328 O O . TYR A 1 442 ? -18.284 3.322 18.152 1.00 93.56 442 TYR A O 1
ATOM 3336 N N . THR A 1 443 ? -17.744 5.385 18.878 1.00 96.19 443 THR A N 1
ATOM 3337 C CA . THR A 1 443 ? -18.019 6.098 17.626 1.00 96.19 443 THR A CA 1
ATOM 3338 C C . THR A 1 443 ? -16.785 6.883 17.225 1.00 96.19 443 THR A C 1
ATOM 3340 O O . THR A 1 443 ? -16.263 7.647 18.028 1.00 96.19 443 THR A O 1
ATOM 3343 N N . VAL A 1 444 ? -16.335 6.726 15.987 1.00 95.81 444 VAL A N 1
ATOM 3344 C CA . VAL A 1 444 ? -15.213 7.483 15.434 1.00 95.81 444 VAL A CA 1
ATOM 3345 C C . VAL A 1 444 ? -15.741 8.463 14.403 1.00 95.81 444 VAL A C 1
ATOM 3347 O O . VAL A 1 444 ? -16.617 8.124 13.604 1.00 95.81 444 VAL A O 1
ATOM 3350 N N . THR A 1 445 ? -15.222 9.684 14.433 1.00 96.00 445 THR A N 1
ATOM 3351 C CA . THR A 1 445 ? -15.562 10.747 13.491 1.00 96.00 445 THR A CA 1
ATOM 3352 C C . THR A 1 445 ? -14.301 11.281 12.832 1.00 96.00 445 THR A C 1
ATOM 3354 O O . THR A 1 445 ? -13.365 11.661 13.533 1.00 96.00 445 THR A O 1
ATOM 3357 N N . ILE A 1 446 ? -14.320 11.382 11.508 1.00 95.25 446 ILE A N 1
ATOM 3358 C CA . ILE A 1 446 ? -13.328 12.076 10.688 1.00 95.25 446 ILE A CA 1
ATOM 3359 C C . ILE A 1 446 ? -14.050 13.230 9.995 1.00 95.25 446 ILE A C 1
ATOM 3361 O O . ILE A 1 446 ? -15.100 13.045 9.375 1.00 95.25 446 ILE A O 1
ATOM 3365 N N . THR A 1 447 ? -13.513 14.435 10.117 1.00 93.69 447 THR A N 1
ATOM 3366 C CA . THR A 1 447 ? -14.131 15.654 9.587 1.00 93.69 447 THR A CA 1
ATOM 3367 C C . THR A 1 447 ? -13.516 16.072 8.251 1.00 93.69 447 THR A C 1
ATOM 3369 O O . THR A 1 447 ? -12.411 15.670 7.895 1.00 93.69 447 THR A O 1
ATOM 3372 N N . SER A 1 448 ? -14.188 16.978 7.537 1.00 91.25 448 SER A N 1
ATOM 3373 C CA . SER A 1 448 ? -13.655 17.609 6.321 1.00 91.25 448 SER A CA 1
ATOM 3374 C C . SER A 1 448 ? -12.523 18.621 6.579 1.00 91.25 448 SER A C 1
ATOM 3376 O O . SER A 1 448 ? -12.126 19.357 5.673 1.00 91.25 448 SER A O 1
ATOM 3378 N N . GLN A 1 449 ? -12.043 18.732 7.824 1.00 90.06 449 GLN A N 1
ATOM 3379 C CA . GLN A 1 449 ? -10.843 19.508 8.141 1.00 90.06 449 GLN A CA 1
ATOM 3380 C C . GLN A 1 449 ? -9.563 18.754 7.793 1.00 90.06 449 GLN A C 1
ATOM 3382 O O . GLN A 1 449 ? -8.541 19.401 7.615 1.00 90.06 449 GLN A O 1
ATOM 3387 N N . LEU A 1 450 ? -9.635 17.430 7.645 1.00 91.81 450 LEU A N 1
ATOM 3388 C CA . LEU A 1 450 ? -8.530 16.617 7.159 1.00 91.81 450 LEU A CA 1
ATOM 3389 C C . LEU A 1 450 ? -8.215 16.974 5.699 1.00 91.81 450 LEU A C 1
ATOM 3391 O O . LEU A 1 450 ? -9.135 17.225 4.914 1.00 91.81 450 LEU A O 1
ATOM 3395 N N . TYR A 1 451 ? -6.936 17.019 5.335 1.00 91.94 451 TYR A N 1
ATOM 3396 C CA . TYR A 1 451 ? -6.479 17.394 3.998 1.00 91.94 451 TYR A CA 1
ATOM 3397 C C . TYR A 1 451 ? -5.277 16.553 3.557 1.00 91.94 451 TYR A C 1
ATOM 3399 O O . TYR A 1 451 ? -4.579 15.998 4.400 1.00 91.94 451 TYR A O 1
ATOM 3407 N N . ASP A 1 452 ? -5.058 16.452 2.244 1.00 91.06 452 ASP A N 1
ATOM 3408 C CA . ASP A 1 452 ? -3.874 15.808 1.667 1.00 91.06 452 ASP A CA 1
ATOM 3409 C C . ASP A 1 452 ? -2.680 16.770 1.532 1.00 91.06 452 ASP A C 1
ATOM 3411 O O . ASP A 1 452 ? -2.788 17.970 1.792 1.00 91.06 452 ASP A O 1
ATOM 3415 N N . ARG A 1 453 ? -1.548 16.270 1.034 1.00 88.31 453 ARG A N 1
ATOM 3416 C CA . ARG A 1 453 ? -0.291 17.020 0.879 1.00 88.31 453 ARG A CA 1
ATOM 3417 C C . ARG A 1 453 ? -0.352 18.318 0.078 1.00 88.31 453 ARG A C 1
ATOM 3419 O O . ARG A 1 453 ? 0.604 19.090 0.100 1.00 88.31 453 ARG A O 1
ATOM 3426 N N . ARG A 1 454 ? -1.448 18.593 -0.635 1.00 89.62 454 ARG A N 1
ATOM 3427 C CA . ARG A 1 454 ? -1.668 19.899 -1.277 1.00 89.62 454 ARG A CA 1
ATOM 3428 C C . ARG A 1 454 ? -1.902 21.006 -0.237 1.00 89.62 454 ARG A C 1
ATOM 3430 O O . ARG A 1 454 ? -1.763 22.188 -0.554 1.00 89.62 454 ARG A O 1
ATOM 3437 N N . GLY A 1 455 ? -2.221 20.632 1.001 1.00 88.69 455 GLY A N 1
ATOM 3438 C CA . GLY A 1 455 ? -2.364 21.515 2.150 1.00 88.69 455 GLY A CA 1
ATOM 3439 C C . GLY A 1 455 ? -3.750 22.160 2.262 1.00 88.69 455 GLY A C 1
ATOM 3440 O O . GLY A 1 455 ? -4.517 22.214 1.300 1.00 88.69 455 GLY A O 1
ATOM 3441 N N . PRO A 1 456 ? -4.090 22.746 3.421 1.00 89.00 456 PRO A N 1
ATOM 3442 C CA . PRO A 1 456 ? -5.461 23.149 3.767 1.00 89.00 456 PRO A CA 1
ATOM 3443 C C . PRO A 1 456 ? -6.030 24.292 2.912 1.00 89.00 456 PRO A C 1
ATOM 3445 O O . PRO A 1 456 ? -7.240 24.552 2.955 1.00 89.00 456 PRO A O 1
ATOM 3448 N N . ASN A 1 457 ? -5.157 24.987 2.179 1.00 88.62 457 ASN A N 1
ATOM 3449 C CA . ASN A 1 457 ? -5.472 26.139 1.338 1.00 88.62 457 ASN A CA 1
ATOM 3450 C C . ASN A 1 457 ? -5.706 25.765 -0.131 1.00 88.62 457 ASN A C 1
ATOM 3452 O O . ASN A 1 457 ? -6.196 26.599 -0.894 1.00 88.62 457 ASN A O 1
ATOM 3456 N N . ALA A 1 458 ? -5.352 24.547 -0.548 1.00 88.44 458 ALA A N 1
ATOM 3457 C CA . ALA A 1 458 ? -5.534 24.134 -1.927 1.00 88.44 458 ALA A CA 1
ATOM 3458 C C . ALA A 1 458 ? -7.014 23.784 -2.206 1.00 88.44 458 ALA A C 1
ATOM 3460 O O . ALA A 1 458 ? -7.638 23.028 -1.447 1.00 88.44 458 ALA A O 1
ATOM 3461 N N . PRO A 1 459 ? -7.605 24.312 -3.297 1.00 78.50 459 PRO A N 1
ATOM 3462 C CA . PRO A 1 459 ? -8.944 23.930 -3.718 1.00 78.50 459 PRO A CA 1
ATOM 3463 C C . PRO A 1 459 ? -8.907 22.447 -4.092 1.00 78.50 459 PRO A C 1
ATOM 3465 O O . PRO A 1 459 ? -8.217 22.089 -5.037 1.00 78.50 459 PRO A O 1
ATOM 3468 N N . LYS A 1 460 ? -9.647 21.608 -3.357 1.00 89.38 460 LYS A N 1
ATOM 3469 C CA . LYS A 1 460 ? -9.669 20.128 -3.423 1.00 89.38 460 LYS A CA 1
ATOM 3470 C C . LYS A 1 460 ? -8.656 19.374 -2.555 1.00 89.38 460 LYS A C 1
ATOM 3472 O O . LYS A 1 460 ? -8.625 18.162 -2.641 1.00 89.38 460 LYS A O 1
ATOM 3477 N N . ALA A 1 461 ? -7.900 20.008 -1.666 1.00 91.75 461 ALA A N 1
ATOM 3478 C CA . ALA A 1 461 ? -7.052 19.236 -0.746 1.00 91.75 461 ALA A CA 1
ATOM 3479 C C . ALA A 1 461 ? -7.823 18.589 0.411 1.00 91.75 461 ALA A C 1
ATOM 3481 O O . ALA A 1 461 ? -7.369 17.616 0.997 1.00 91.75 461 ALA A O 1
ATOM 3482 N N . ARG A 1 462 ? -8.979 19.151 0.776 1.00 93.88 462 ARG A N 1
ATOM 3483 C CA . ARG A 1 462 ? -9.767 18.721 1.939 1.00 93.88 462 ARG A CA 1
ATOM 3484 C C . ARG A 1 462 ? -10.575 17.471 1.647 1.00 93.88 462 ARG A C 1
ATOM 3486 O O . ARG A 1 462 ? -11.106 17.339 0.551 1.00 93.88 462 ARG A O 1
ATOM 3493 N N . LEU A 1 463 ? -10.734 16.623 2.655 1.00 94.25 463 LEU A N 1
ATOM 3494 C CA . LEU A 1 463 ? -11.518 15.396 2.580 1.00 94.25 463 LEU A CA 1
ATOM 3495 C C . LEU A 1 463 ? -12.898 15.655 1.956 1.00 94.25 463 LEU A C 1
ATOM 3497 O O . LEU A 1 463 ? -13.626 16.551 2.394 1.00 94.25 463 LEU A O 1
ATOM 3501 N N . ALA A 1 464 ? -13.248 14.859 0.944 1.00 91.81 464 ALA A N 1
ATOM 3502 C CA . ALA A 1 464 ? -14.445 15.052 0.128 1.00 91.81 464 ALA A CA 1
ATOM 3503 C C . ALA A 1 464 ? -15.735 15.070 0.963 1.00 91.81 464 ALA A C 1
ATOM 3505 O O . ALA A 1 464 ? -16.651 15.848 0.694 1.00 91.81 464 ALA A O 1
ATOM 3506 N N . GLN A 1 465 ? -15.795 14.222 1.989 1.00 93.00 465 GLN A N 1
ATOM 3507 C CA . GLN A 1 465 ? -16.923 14.106 2.905 1.00 93.00 465 GLN A CA 1
ATOM 3508 C C . GLN A 1 465 ? -16.450 13.623 4.280 1.00 93.00 465 GLN A C 1
ATOM 3510 O O . GLN A 1 465 ? -15.504 12.836 4.348 1.00 93.00 465 GLN A O 1
ATOM 3515 N N . PRO A 1 466 ? -17.091 14.059 5.380 1.00 94.25 466 PRO A N 1
ATOM 3516 C CA . PRO A 1 466 ? -16.809 13.501 6.695 1.00 94.25 466 PRO A CA 1
ATOM 3517 C C . PRO A 1 466 ? -17.201 12.020 6.749 1.00 94.25 466 PRO A C 1
ATOM 3519 O O . PRO A 1 466 ? -18.122 11.581 6.057 1.00 94.25 466 PRO A O 1
ATOM 3522 N N . MET A 1 467 ? -16.547 11.266 7.628 1.00 95.62 467 MET A N 1
ATOM 3523 C CA . MET A 1 467 ? -16.863 9.866 7.887 1.00 95.62 467 MET A CA 1
ATOM 3524 C C . MET A 1 467 ? -17.189 9.667 9.361 1.00 95.62 467 MET A C 1
ATOM 3526 O O . MET A 1 467 ? -16.506 10.187 10.240 1.00 95.62 467 MET A O 1
ATOM 3530 N N . ILE A 1 468 ? -18.243 8.903 9.634 1.00 95.94 468 ILE A N 1
ATOM 3531 C CA . ILE A 1 468 ? -18.616 8.500 10.987 1.00 95.94 468 ILE A CA 1
ATOM 3532 C C . ILE A 1 468 ? -18.897 7.008 10.960 1.00 95.94 468 ILE A C 1
ATOM 3534 O O . ILE A 1 468 ? -19.695 6.541 10.147 1.00 95.94 468 ILE A O 1
ATOM 3538 N N . TRP A 1 469 ? -18.279 6.259 11.864 1.00 95.94 469 TRP A N 1
ATOM 3539 C CA . TRP A 1 469 ? -18.600 4.850 12.053 1.00 95.94 469 TRP A CA 1
ATOM 3540 C C . TRP A 1 469 ? -18.571 4.478 13.527 1.00 95.94 469 TRP A C 1
ATOM 3542 O O . TRP A 1 469 ? -18.157 5.258 14.381 1.00 95.94 469 TRP A O 1
ATOM 3552 N N . HIS A 1 470 ? -19.077 3.291 13.833 1.00 95.12 470 HIS A N 1
ATOM 3553 C CA . HIS A 1 470 ? -19.104 2.767 15.189 1.00 95.12 470 HIS A CA 1
ATOM 3554 C C . HIS A 1 470 ? -18.638 1.321 15.212 1.00 95.12 470 HIS A C 1
ATOM 3556 O O . HIS A 1 470 ? -18.816 0.605 14.231 1.00 95.12 470 HIS A O 1
ATOM 3562 N N . PHE A 1 471 ? -18.114 0.891 16.351 1.00 92.81 471 PHE A N 1
ATOM 3563 C CA . PHE A 1 471 ? -17.724 -0.489 16.618 1.00 92.81 471 PHE A CA 1
ATOM 3564 C C . PHE A 1 471 ? -18.000 -0.838 18.086 1.00 92.81 471 PHE A C 1
ATOM 3566 O O . PHE A 1 471 ? -18.320 0.042 18.893 1.00 92.81 471 PHE A O 1
ATOM 3573 N N . GLN A 1 472 ? -17.916 -2.122 18.430 1.00 91.19 472 GLN A N 1
ATOM 3574 C CA . GLN A 1 472 ? -18.170 -2.625 19.776 1.00 91.19 472 GLN A CA 1
ATOM 3575 C C . GLN A 1 472 ? -17.074 -3.597 20.230 1.00 91.19 472 GLN A C 1
ATOM 3577 O O . GLN A 1 472 ? -16.720 -4.536 19.515 1.00 91.19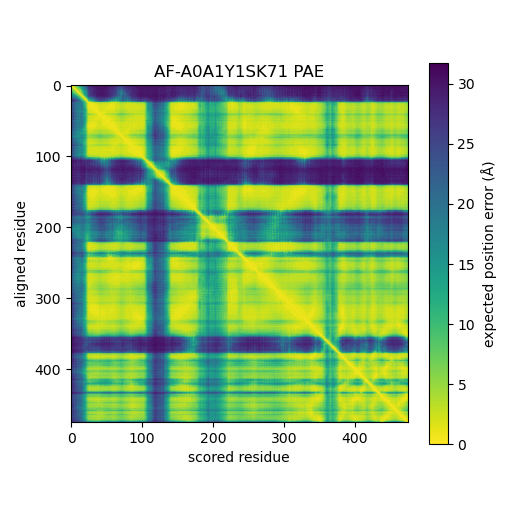 472 GLN A O 1
ATOM 3582 N N . THR A 1 473 ? -16.571 -3.404 21.444 1.00 86.62 473 THR A N 1
ATOM 3583 C CA . THR A 1 473 ? -15.609 -4.314 22.077 1.00 86.62 473 THR A CA 1
ATOM 3584 C C . THR A 1 473 ? -16.281 -5.564 22.641 1.00 86.62 473 THR A C 1
ATOM 3586 O O . THR A 1 473 ? -17.463 -5.551 22.990 1.00 86.62 473 THR A O 1
ATOM 3589 N N . GLY A 1 474 ? -15.526 -6.662 22.684 1.00 79.12 474 GLY A N 1
ATOM 3590 C CA . GLY A 1 474 ? -15.930 -7.920 23.315 1.00 79.12 474 GLY A CA 1
ATOM 3591 C C . GLY A 1 474 ? -15.693 -7.933 24.821 1.00 79.12 474 GLY A C 1
ATOM 3592 O O . GLY A 1 474 ? -15.412 -6.889 25.414 1.00 79.12 474 GLY A O 1
ATOM 3593 N N . ASP A 1 475 ? -15.834 -9.122 25.404 1.00 65.19 475 ASP A N 1
ATOM 3594 C CA . ASP A 1 475 ? -15.579 -9.404 26.825 1.00 65.19 475 ASP A CA 1
ATOM 3595 C C . ASP A 1 475 ? -14.110 -9.221 27.227 1.00 65.19 475 ASP A C 1
ATOM 3597 O O . ASP A 1 475 ? -13.214 -9.475 26.384 1.00 65.19 475 ASP A O 1
#

Radius of gyration: 23.77 Å; Cα contacts (8 Å, |Δi|>4): 894; chains: 1; bounding box: 64×59×82 Å

pLDDT: mean 75.48, std 20.55, range [26.12, 98.19]